Protein AF-A0A946RZJ4-F1 (afdb_monomer)

pLDDT: mean 78.43, std 22.28, range [26.67, 98.44]

Sequence (397 aa):
MKKRHYIFPVLVLCLFLILLFPAKGNAQGLEPVVRAVLFFSPSCSHCHEIIQEYFPALFEEFDKQLEIVRIDISEPIGEKLYFSAVQSFAISDDRLGVPTLIIGNNVLVGSLEIPNQFKELVEQTLAEGGVDWPNIPGLDEILKPVSDQEASTAIIETPPPSDLSADTDVAQSITPFVTIIPTIISQDSVSSILRPELALTNEEDFDWLTRFSRDRAGNTLGIFTLIAMLVSFPGAIVLYRKNDGMSFNSNWSWLIPFFCLIGLGIASYLSYVEMTFVAAICGPIGDCNAVQQSEYARLFDIIPIGILGVIGYIAILFSWVFLHYANTVLANSAAVSLLVVTSIGTLFSIYLTFLELFVIGAICIWCITSAILMTVLMLLSIYPAKFVLLNSSFKGK

Structure (mmCIF, N/CA/C/O backbone):
data_AF-A0A946RZJ4-F1
#
_entry.id   AF-A0A946RZJ4-F1
#
loop_
_atom_site.group_PDB
_atom_site.id
_atom_site.type_symbol
_atom_site.label_atom_id
_atom_site.label_alt_id
_atom_site.label_comp_id
_atom_site.label_asym_id
_atom_site.label_entity_id
_atom_site.label_seq_id
_atom_site.pdbx_PDB_ins_code
_atom_site.Cartn_x
_atom_site.Cartn_y
_atom_site.Cartn_z
_atom_site.occupancy
_atom_site.B_iso_or_equiv
_atom_site.auth_seq_id
_atom_site.auth_comp_id
_atom_site.auth_asym_id
_atom_site.auth_atom_id
_atom_site.pdbx_PDB_model_num
ATOM 1 N N . MET A 1 1 ? -20.807 59.224 70.354 1.00 51.97 1 MET A N 1
ATOM 2 C CA . MET A 1 1 ? -20.856 57.753 70.541 1.00 51.97 1 MET A CA 1
ATOM 3 C C . MET A 1 1 ? -22.182 57.201 70.001 1.00 51.97 1 MET A C 1
ATOM 5 O O . MET A 1 1 ? -23.148 57.161 70.743 1.00 51.97 1 MET A O 1
ATOM 9 N N . LYS A 1 2 ? -22.294 56.870 68.701 1.00 56.38 2 LYS A N 1
ATOM 10 C CA . LYS A 1 2 ? -23.582 56.446 68.086 1.00 56.38 2 LYS A CA 1
ATOM 11 C C . LYS A 1 2 ? -23.448 55.486 66.882 1.00 56.38 2 LYS A C 1
ATOM 13 O O . LYS A 1 2 ? -24.346 55.409 66.059 1.00 56.38 2 LYS A O 1
ATOM 18 N N . LYS A 1 3 ? -22.331 54.752 66.752 1.00 55.22 3 LYS A N 1
ATOM 19 C CA . LYS A 1 3 ? -22.076 53.851 65.599 1.00 55.22 3 LYS A CA 1
ATOM 20 C C . LYS A 1 3 ? -22.257 52.348 65.877 1.00 55.22 3 LYS A C 1
ATOM 22 O O . LYS A 1 3 ? -22.120 51.551 64.962 1.00 55.22 3 LYS A O 1
ATOM 27 N N . ARG A 1 4 ? -22.595 51.938 67.108 1.00 58.28 4 ARG A N 1
ATOM 28 C CA . ARG A 1 4 ? -22.588 50.513 67.512 1.00 58.28 4 ARG A CA 1
ATOM 29 C C . ARG A 1 4 ? -23.958 49.814 67.472 1.00 58.28 4 ARG A C 1
ATOM 31 O O . ARG A 1 4 ? -24.025 48.641 67.799 1.00 58.28 4 ARG A O 1
ATOM 38 N N . HIS A 1 5 ? -25.034 50.507 67.083 1.00 59.19 5 HIS A N 1
ATOM 39 C CA . HIS A 1 5 ? -26.401 49.946 67.061 1.00 59.19 5 HIS A CA 1
ATOM 40 C C . HIS A 1 5 ? -26.885 49.484 65.672 1.00 59.19 5 HIS A C 1
ATOM 42 O O . HIS A 1 5 ? -27.907 48.818 65.595 1.00 59.19 5 HIS A O 1
ATOM 48 N N . TYR A 1 6 ? -26.148 49.767 64.588 1.00 59.53 6 TYR A N 1
ATOM 49 C CA . TYR A 1 6 ? -26.523 49.324 63.232 1.00 59.53 6 TYR A CA 1
ATOM 50 C C . TYR A 1 6 ? -25.812 48.045 62.773 1.00 59.53 6 TYR A C 1
ATOM 52 O O . TYR A 1 6 ? -26.240 47.425 61.810 1.00 59.53 6 TYR A O 1
ATOM 60 N N . ILE A 1 7 ? -24.758 47.611 63.472 1.00 63.31 7 ILE A N 1
ATOM 61 C CA . ILE A 1 7 ? -23.999 46.407 63.092 1.00 63.31 7 ILE A CA 1
ATOM 62 C C . ILE A 1 7 ? -24.778 45.138 63.463 1.00 63.31 7 ILE A C 1
ATOM 64 O O . ILE A 1 7 ? -24.830 44.203 62.676 1.00 63.31 7 ILE A O 1
ATOM 68 N N . PHE A 1 8 ? -25.442 45.126 64.621 1.00 65.75 8 PHE A N 1
ATOM 69 C CA . PHE A 1 8 ? -26.202 43.969 65.098 1.00 65.75 8 PHE A CA 1
ATOM 70 C C . PHE A 1 8 ? -27.408 43.595 64.206 1.00 65.75 8 PHE A C 1
ATOM 72 O O . PHE A 1 8 ? -27.501 42.428 63.833 1.00 65.75 8 PHE A O 1
ATOM 79 N N . PRO A 1 9 ? -28.292 44.525 63.777 1.00 66.31 9 PRO A N 1
ATOM 80 C CA . PRO A 1 9 ? -29.411 44.164 62.901 1.00 66.31 9 PRO A CA 1
ATOM 81 C C . PRO A 1 9 ? -28.965 43.756 61.489 1.00 66.31 9 PRO A C 1
ATOM 83 O O . PRO 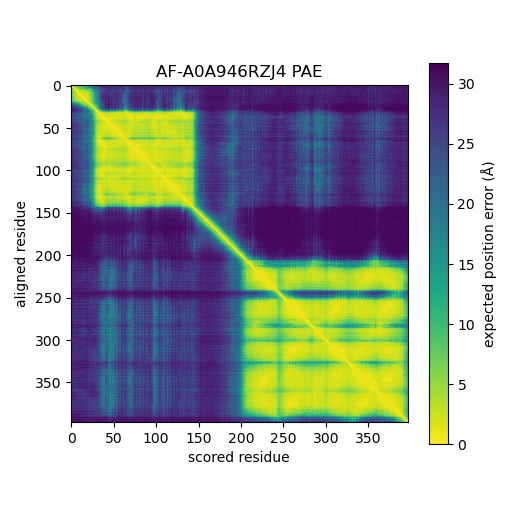A 1 9 ? -29.604 42.902 60.884 1.00 66.31 9 PRO A O 1
ATOM 86 N N . VAL A 1 10 ? -27.852 44.296 60.977 1.00 74.00 10 VAL A N 1
ATOM 87 C CA . VAL A 1 10 ? -27.298 43.905 59.666 1.00 74.00 10 VAL A CA 1
ATOM 88 C C . VAL A 1 10 ? -26.697 42.498 59.716 1.00 74.00 10 VAL A C 1
ATOM 90 O O . VAL A 1 10 ? -26.890 41.717 58.790 1.00 74.00 10 VAL A O 1
ATOM 93 N N . LEU A 1 11 ? -26.031 42.135 60.816 1.00 74.00 11 LEU A N 1
ATOM 94 C CA . LEU A 1 11 ? -25.461 40.797 60.992 1.00 74.00 11 LEU A CA 1
ATOM 95 C C . LEU A 1 11 ? -26.557 39.732 61.149 1.00 74.00 11 LEU A C 1
ATOM 97 O O . LEU A 1 11 ? -26.450 38.661 60.563 1.00 74.00 11 LEU A O 1
ATOM 101 N N . VAL A 1 12 ? -27.644 40.053 61.860 1.00 78.62 12 VAL A N 1
ATOM 102 C CA . VAL A 1 12 ? -28.814 39.168 61.993 1.00 78.62 12 VAL A CA 1
ATOM 103 C C . VAL A 1 12 ? -29.563 39.024 60.663 1.00 78.62 12 VAL A C 1
ATOM 105 O O . VAL A 1 12 ? -29.949 37.913 60.315 1.00 78.62 12 VAL A O 1
ATOM 108 N N . LEU A 1 13 ? -29.705 40.100 59.878 1.00 76.00 13 LEU A N 1
ATOM 109 C CA . LEU A 1 13 ? -30.316 40.047 58.544 1.00 76.00 13 LEU A CA 1
ATOM 110 C C . LEU A 1 13 ? -29.479 39.207 57.563 1.00 76.00 13 LEU A C 1
ATOM 112 O O . LEU A 1 13 ? -30.042 38.398 56.832 1.00 76.00 13 LEU A O 1
ATOM 116 N N . CYS A 1 14 ? -28.147 39.338 57.579 1.00 72.25 14 CYS A N 1
ATOM 117 C CA . CYS A 1 14 ? -27.259 38.498 56.771 1.00 72.25 14 CYS A CA 1
ATOM 118 C C . CYS A 1 14 ? -27.312 37.023 57.196 1.00 72.25 14 CYS A C 1
ATOM 120 O O . CYS A 1 14 ? -27.334 36.149 56.337 1.00 72.25 14 CYS A O 1
ATOM 122 N N . LEU A 1 15 ? -27.383 36.731 58.499 1.00 74.31 15 LEU A N 1
ATOM 123 C CA . LEU A 1 15 ? -27.458 35.357 59.007 1.00 74.31 15 LEU A CA 1
ATOM 124 C C . LEU A 1 15 ? -28.823 34.705 58.711 1.00 74.31 15 LEU A C 1
ATOM 126 O O . LEU A 1 15 ? -28.886 33.515 58.420 1.00 74.31 15 LEU A O 1
ATOM 130 N N . PHE A 1 16 ? -29.901 35.496 58.698 1.00 73.88 16 PHE A N 1
ATOM 131 C CA . PHE A 1 16 ? -31.239 35.054 58.295 1.00 73.88 16 PHE A CA 1
ATOM 132 C C . PHE A 1 16 ? -31.357 34.854 56.774 1.00 73.88 16 PHE A C 1
ATOM 134 O O . PHE A 1 16 ? -31.993 33.904 56.332 1.00 73.88 16 PHE A O 1
ATOM 141 N N . LEU A 1 17 ? -30.690 35.691 55.969 1.00 66.88 17 LEU A N 1
ATOM 142 C CA . LEU A 1 17 ? -30.572 35.499 54.518 1.00 66.88 17 LEU A CA 1
ATOM 143 C C . LEU A 1 17 ? -29.758 34.246 54.174 1.00 66.88 17 LEU A C 1
ATOM 145 O O . LEU A 1 17 ? -30.157 33.514 53.279 1.00 66.88 17 LEU A O 1
ATOM 149 N N . ILE A 1 18 ? -28.684 33.947 54.914 1.00 67.00 18 ILE A N 1
ATOM 150 C CA . ILE A 1 18 ? -27.890 32.715 54.752 1.00 67.00 18 ILE A CA 1
ATOM 151 C C . ILE A 1 18 ? -28.706 31.462 55.123 1.00 67.00 18 ILE A C 1
ATOM 153 O O . ILE A 1 18 ? -28.555 30.433 54.473 1.00 67.00 18 ILE A O 1
ATOM 157 N N . LEU A 1 19 ? -29.606 31.550 56.110 1.00 65.69 19 LEU A N 1
ATOM 158 C CA . LEU A 1 19 ? -30.509 30.454 56.500 1.00 65.69 19 LEU A CA 1
ATOM 159 C C . LEU A 1 19 ? -31.726 30.276 55.569 1.00 65.69 19 LEU A C 1
ATOM 161 O O . LEU A 1 19 ? -32.383 29.240 55.633 1.00 65.69 19 LEU A O 1
ATOM 165 N N . LEU A 1 20 ? -32.029 31.260 54.713 1.00 60.19 20 LEU A N 1
ATOM 166 C CA . LEU A 1 20 ? -33.101 31.192 53.708 1.00 60.19 20 LEU A CA 1
ATOM 167 C C . LEU A 1 20 ? -32.629 30.674 52.342 1.00 60.19 20 LEU A C 1
ATOM 169 O O . LEU A 1 20 ? -33.466 30.412 51.477 1.00 60.19 20 LEU A O 1
ATOM 173 N N . PHE A 1 21 ? -31.322 30.487 52.138 1.00 54.59 21 PHE A N 1
ATOM 174 C CA . PHE A 1 21 ? -30.839 29.692 51.015 1.00 54.59 21 PHE A CA 1
ATOM 175 C C . PHE A 1 21 ? -30.992 28.217 51.386 1.00 54.59 21 PHE A C 1
ATOM 177 O O . PHE A 1 21 ? -30.354 27.773 52.343 1.00 54.59 21 PHE A O 1
ATOM 184 N N . PRO A 1 22 ? -31.809 27.429 50.661 1.00 45.81 22 PRO A N 1
ATOM 185 C CA . PRO A 1 22 ? -31.778 25.995 50.848 1.00 45.81 22 PRO A CA 1
ATOM 186 C C . PRO A 1 22 ? -30.347 25.562 50.542 1.00 45.81 22 PRO A C 1
ATOM 188 O O . PRO A 1 22 ? -29.840 25.792 49.440 1.00 45.81 22 PRO A O 1
ATOM 191 N N . ALA A 1 23 ? -29.676 24.958 51.522 1.00 48.28 23 ALA A N 1
ATOM 192 C CA . ALA A 1 23 ? -28.544 24.113 51.214 1.00 48.28 23 ALA A CA 1
ATOM 193 C C . ALA A 1 23 ? -29.082 23.102 50.200 1.00 48.28 23 ALA A C 1
ATOM 195 O O . ALA A 1 23 ? -29.941 22.286 50.538 1.00 48.28 23 ALA A O 1
ATOM 196 N N . LYS A 1 24 ? -28.655 23.205 48.936 1.00 45.75 24 LYS A N 1
ATOM 197 C CA . LYS A 1 24 ? -28.794 22.090 48.010 1.00 45.75 24 LYS A CA 1
ATOM 198 C C . LYS A 1 24 ? -28.049 20.950 48.690 1.00 45.75 24 LYS A C 1
ATOM 200 O O . LYS A 1 24 ? -26.823 20.953 48.734 1.00 45.75 24 LYS A O 1
ATOM 205 N N . GLY A 1 25 ? -28.792 20.057 49.337 1.00 41.72 25 GLY A N 1
ATOM 206 C CA . GLY A 1 25 ? -28.239 18.808 49.809 1.00 41.72 25 GLY A CA 1
ATOM 207 C C . GLY A 1 25 ? -27.672 18.124 48.580 1.00 41.72 25 GLY A C 1
ATOM 208 O O . GLY A 1 25 ? -28.424 17.813 47.659 1.00 41.72 25 GLY A O 1
ATOM 209 N N . ASN A 1 26 ? -26.353 17.949 48.541 1.00 39.31 26 ASN A N 1
ATOM 210 C CA . ASN A 1 26 ? -25.740 16.990 47.640 1.00 39.31 26 ASN A CA 1
ATOM 211 C C . ASN A 1 26 ? -26.245 15.618 48.086 1.00 39.31 26 ASN A C 1
ATOM 213 O O . ASN A 1 26 ? -25.658 14.974 48.954 1.00 39.31 26 ASN A O 1
ATOM 217 N N . ALA A 1 27 ? -27.368 15.190 47.516 1.00 34.97 27 ALA A N 1
ATOM 218 C CA . ALA A 1 27 ? -27.587 13.778 47.320 1.00 34.97 27 ALA A CA 1
ATOM 219 C C . ALA A 1 27 ? -26.441 13.322 46.412 1.00 34.97 27 ALA A C 1
ATOM 221 O O . ALA A 1 27 ? -26.365 13.738 45.259 1.00 34.97 27 ALA A O 1
ATOM 222 N N . GLN A 1 28 ? -25.513 12.536 46.955 1.00 37.88 28 GLN A N 1
ATOM 223 C CA . GLN A 1 28 ? -24.612 11.719 46.151 1.00 37.88 28 GLN A CA 1
ATOM 224 C C . GLN A 1 28 ? -25.471 10.658 45.449 1.00 37.88 28 GLN A C 1
ATOM 226 O O . GLN A 1 28 ? -25.550 9.516 45.890 1.00 37.88 28 GLN A O 1
ATOM 231 N N . GLY A 1 29 ? -26.212 11.067 44.420 1.00 44.84 29 GLY A N 1
ATOM 232 C CA . GLY A 1 29 ? -26.670 10.144 43.395 1.00 44.84 29 GLY A CA 1
ATOM 233 C C . GLY A 1 29 ? -25.455 9.788 42.554 1.00 44.84 29 GLY A C 1
ATOM 234 O O . GLY A 1 29 ? -24.657 10.676 42.252 1.00 44.84 29 GLY A O 1
ATOM 235 N N . LEU A 1 30 ? -25.280 8.506 42.235 1.00 55.25 30 LEU A N 1
ATOM 236 C CA . LEU A 1 30 ? -24.332 8.103 41.201 1.00 55.25 30 LEU A CA 1
ATOM 237 C C . LEU A 1 30 ? -24.608 8.974 39.968 1.00 55.25 30 LEU A C 1
ATOM 239 O O . LEU A 1 30 ? -25.769 9.114 39.577 1.00 55.25 30 LEU A O 1
ATOM 243 N N . GLU A 1 31 ? -23.575 9.613 39.417 1.00 73.88 31 GLU A N 1
ATOM 244 C CA . GLU A 1 31 ? -23.733 10.323 38.148 1.00 73.88 31 GLU A CA 1
ATOM 245 C C . GLU A 1 31 ? -24.278 9.328 37.110 1.00 73.88 31 GLU A C 1
ATOM 247 O O . GLU A 1 31 ? -23.853 8.169 37.116 1.00 73.88 31 GLU A O 1
ATOM 252 N N . PRO A 1 32 ? -25.261 9.722 36.282 1.00 86.50 32 PRO A N 1
ATOM 253 C CA . PRO A 1 32 ? -25.819 8.825 35.281 1.00 86.50 32 PRO A CA 1
ATOM 254 C C . PRO A 1 32 ? -24.707 8.404 34.313 1.00 86.50 32 PRO A C 1
ATOM 256 O O . PRO A 1 32 ? -24.000 9.254 33.776 1.00 86.50 32 PRO A O 1
ATOM 259 N N . VAL A 1 33 ? -24.545 7.094 34.114 1.00 92.50 33 VAL A N 1
ATOM 260 C CA . VAL A 1 33 ? -23.564 6.513 33.186 1.00 92.50 33 VAL A CA 1
ATOM 261 C C . VAL A 1 33 ? -24.315 5.842 32.045 1.00 92.50 33 VAL A C 1
ATOM 263 O O . VAL A 1 33 ? -25.314 5.158 32.264 1.00 92.50 33 VAL A O 1
ATOM 266 N N . VAL A 1 34 ? -23.836 6.039 30.824 1.00 95.62 34 VAL A N 1
ATOM 267 C CA . VAL A 1 34 ? -24.299 5.363 29.616 1.00 95.62 34 VAL A CA 1
ATOM 268 C C . VAL A 1 34 ? -23.286 4.305 29.216 1.00 95.62 34 VAL A C 1
ATOM 270 O O . VAL A 1 34 ? -22.104 4.595 29.035 1.00 95.62 34 VAL A O 1
ATOM 273 N N . ARG A 1 35 ? -23.767 3.073 29.059 1.00 95.62 35 ARG A N 1
ATOM 274 C CA . ARG A 1 35 ? -22.961 1.910 28.693 1.00 95.62 35 ARG A CA 1
ATOM 275 C C . ARG A 1 35 ? -23.374 1.367 27.336 1.00 95.62 35 ARG A C 1
ATOM 277 O O . ARG A 1 35 ? -24.554 1.130 27.082 1.00 95.62 35 ARG A O 1
ATOM 284 N N . ALA A 1 36 ? -22.395 1.147 26.467 1.00 96.62 36 ALA A N 1
ATOM 285 C CA . ALA A 1 36 ? -22.618 0.629 25.122 1.00 96.62 36 ALA A CA 1
ATOM 286 C C . ALA A 1 36 ? -21.622 -0.478 24.759 1.00 96.62 36 ALA A C 1
ATOM 288 O O . ALA A 1 36 ? -20.475 -0.488 25.202 1.00 96.62 36 ALA A O 1
ATOM 289 N N . VAL A 1 37 ? -22.050 -1.411 23.912 1.00 97.62 37 VAL A N 1
ATOM 290 C CA . VAL A 1 37 ? -21.206 -2.498 23.398 1.00 97.62 37 VAL A CA 1
ATOM 291 C C . VAL A 1 37 ? -20.916 -2.243 21.928 1.00 97.62 37 VAL A C 1
ATOM 293 O O . VAL A 1 37 ? -21.847 -2.121 21.135 1.00 97.62 37 VAL A O 1
ATOM 296 N N . LEU A 1 38 ? -19.636 -2.192 21.558 1.00 97.44 38 LEU A N 1
ATOM 297 C CA . LEU A 1 38 ? -19.186 -2.161 20.170 1.00 97.44 38 LEU A CA 1
ATOM 298 C C . LEU A 1 38 ? -18.636 -3.533 19.771 1.00 97.44 38 LEU A C 1
ATOM 300 O O . LEU A 1 38 ? -17.590 -3.956 20.262 1.00 97.44 38 LEU A O 1
ATOM 304 N N . PHE A 1 39 ? -19.280 -4.176 18.806 1.00 97.69 39 PHE A N 1
ATOM 305 C CA . PHE A 1 39 ? -18.722 -5.308 18.077 1.00 97.69 39 PHE A CA 1
ATOM 306 C C . PHE A 1 39 ? -17.904 -4.809 16.891 1.00 97.69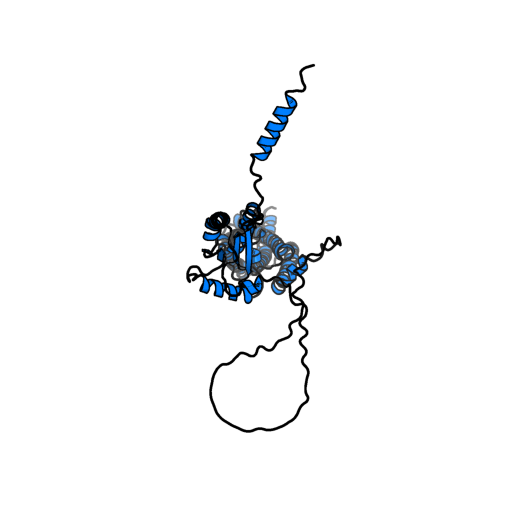 39 PHE A C 1
ATOM 308 O O . PHE A 1 39 ? -18.398 -4.048 16.052 1.00 97.69 39 PHE A O 1
ATOM 315 N N . PHE A 1 40 ? -16.651 -5.242 16.817 1.00 96.81 40 PHE A N 1
ATOM 316 C CA . PHE A 1 40 ? -15.714 -4.817 15.785 1.00 96.81 40 PHE A CA 1
ATOM 317 C C . PHE A 1 40 ? -14.829 -5.976 15.329 1.00 96.81 40 PHE A C 1
ATOM 319 O O . PHE A 1 40 ? -14.779 -7.021 15.969 1.00 96.81 40 PHE A O 1
ATOM 326 N N . SER A 1 41 ? -14.113 -5.778 14.224 1.00 93.38 41 SER A N 1
ATOM 327 C CA . SER A 1 41 ? -13.049 -6.685 13.791 1.00 93.38 41 SER A CA 1
ATOM 328 C C . SER A 1 41 ? -11.757 -5.898 13.526 1.00 93.38 41 SER A C 1
ATOM 330 O O . SER A 1 41 ? -11.833 -4.814 12.942 1.00 93.38 41 SER A O 1
ATOM 332 N N . PRO A 1 42 ? -10.570 -6.426 13.875 1.00 86.75 42 PRO A N 1
ATOM 333 C CA . PRO A 1 42 ? -9.277 -5.805 13.584 1.00 86.75 42 PRO A CA 1
ATOM 334 C C . PRO A 1 42 ? -8.967 -5.637 12.096 1.00 86.75 42 PRO A C 1
ATOM 336 O O . PRO A 1 42 ? -8.011 -4.956 11.756 1.00 86.75 42 PRO A O 1
ATOM 339 N N . SER A 1 43 ? -9.734 -6.255 11.196 1.00 83.81 43 SER A N 1
ATOM 340 C CA . SER A 1 43 ? -9.564 -6.121 9.742 1.00 83.81 43 SER A CA 1
ATOM 341 C C . SER A 1 43 ? -10.605 -5.197 9.082 1.00 83.81 43 SER A C 1
ATOM 343 O O . SER A 1 43 ? -10.581 -5.010 7.863 1.00 83.81 43 SER A O 1
ATOM 345 N N . CYS A 1 44 ? -11.511 -4.602 9.870 1.00 87.50 44 CYS A N 1
ATOM 346 C CA . CYS A 1 44 ? -12.634 -3.774 9.417 1.00 87.50 44 CYS A CA 1
ATOM 347 C C . CYS A 1 44 ? -12.267 -2.277 9.385 1.00 87.50 44 CYS A C 1
ATOM 349 O O . CYS A 1 44 ? -12.099 -1.652 10.431 1.00 87.50 44 CYS A O 1
ATOM 351 N N . SER A 1 45 ? -12.188 -1.669 8.195 1.00 82.38 45 SER A N 1
ATOM 352 C CA . SER A 1 45 ? -11.834 -0.245 8.012 1.00 82.38 45 SER A CA 1
ATOM 353 C C . SER A 1 45 ? -12.817 0.705 8.706 1.00 82.38 45 SER A C 1
ATOM 355 O O . SER A 1 45 ? -12.402 1.572 9.469 1.00 82.38 45 SER A O 1
ATOM 357 N N . HIS A 1 46 ? -14.121 0.475 8.543 1.00 89.62 46 HIS A N 1
ATOM 358 C CA . HIS A 1 46 ? -15.166 1.256 9.218 1.00 89.62 46 HIS A CA 1
ATOM 359 C C . HIS A 1 46 ? -15.085 1.183 10.748 1.00 89.62 46 HIS A C 1
ATOM 361 O O . HIS A 1 46 ? -15.488 2.109 11.440 1.00 89.62 46 HIS A O 1
ATOM 367 N N . CYS A 1 47 ? -14.542 0.098 11.299 1.00 91.88 47 CYS A N 1
ATOM 368 C CA . CYS A 1 47 ? -14.337 -0.036 12.732 1.00 91.88 47 CYS A CA 1
ATOM 369 C C . CYS A 1 47 ? -13.183 0.855 13.213 1.00 91.88 47 CYS A C 1
ATOM 371 O O . CYS A 1 47 ? -13.288 1.457 14.278 1.00 91.88 47 CYS A O 1
ATOM 373 N N . HIS A 1 48 ? -12.107 0.969 12.425 1.00 90.56 48 HIS A N 1
ATOM 374 C CA . HIS A 1 48 ? -10.973 1.839 12.745 1.00 90.56 48 HIS A CA 1
ATOM 375 C C . HIS A 1 48 ? -11.370 3.310 12.715 1.00 90.56 48 HIS A C 1
ATOM 377 O O . HIS A 1 48 ? -11.058 4.017 13.665 1.00 90.56 48 HIS A O 1
ATOM 383 N N . GLU A 1 49 ? -12.117 3.735 11.694 1.00 89.12 49 GLU A N 1
ATOM 384 C CA . GLU A 1 49 ? -12.659 5.097 11.583 1.00 89.12 49 GLU A CA 1
ATOM 385 C C . GLU A 1 49 ? -13.440 5.484 12.853 1.00 89.12 49 GLU A C 1
ATOM 387 O O . GLU A 1 49 ? -13.135 6.473 13.518 1.00 89.12 49 GLU A O 1
ATOM 392 N N . ILE A 1 50 ? -14.382 4.637 13.279 1.00 92.25 50 ILE A N 1
ATOM 393 C CA . ILE A 1 50 ? -15.182 4.884 14.486 1.00 92.25 50 ILE A CA 1
ATOM 394 C C . ILE A 1 50 ? -14.320 4.904 15.758 1.00 92.25 50 ILE A C 1
ATOM 396 O O . ILE A 1 50 ? -14.466 5.791 16.600 1.00 92.25 50 ILE A O 1
ATOM 400 N N . ILE A 1 51 ? -13.420 3.933 15.918 1.00 92.06 51 ILE A N 1
ATOM 401 C CA . ILE A 1 51 ? -12.631 3.776 17.147 1.00 92.06 51 ILE A CA 1
ATOM 402 C C . ILE A 1 51 ? -11.562 4.867 17.284 1.00 92.06 51 ILE A C 1
ATOM 404 O O . ILE A 1 51 ? -11.281 5.289 18.405 1.00 92.06 51 ILE A O 1
ATOM 408 N N . GLN A 1 52 ? -10.938 5.285 16.182 1.00 90.94 52 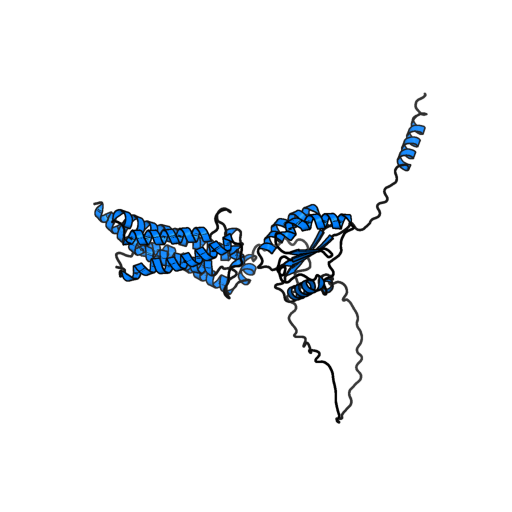GLN A N 1
ATOM 409 C CA . GLN A 1 52 ? -9.780 6.183 16.196 1.00 90.94 52 GLN A CA 1
ATOM 410 C C . GLN A 1 52 ? -10.149 7.645 15.962 1.00 90.94 52 GLN A C 1
ATOM 412 O O . GLN A 1 52 ? -9.477 8.514 16.505 1.00 90.94 52 GLN A O 1
ATOM 417 N N . GLU A 1 53 ? -11.197 7.928 15.189 1.00 89.06 53 GLU A N 1
ATOM 418 C CA . GLU A 1 53 ? -11.553 9.307 14.837 1.00 89.06 53 GLU A CA 1
ATOM 419 C C . GLU A 1 53 ? -12.784 9.799 15.603 1.00 89.06 53 GLU A C 1
ATOM 421 O O . GLU A 1 53 ? -12.808 10.937 16.066 1.00 89.06 53 GLU A O 1
ATOM 426 N N . TYR A 1 54 ? -13.798 8.947 15.786 1.00 91.06 54 TYR A N 1
ATOM 427 C CA . TYR A 1 54 ? -15.078 9.370 16.365 1.00 91.06 54 TYR A CA 1
ATOM 428 C C . TYR A 1 54 ? -15.126 9.257 17.896 1.00 91.06 54 TYR A C 1
ATOM 430 O O . TYR A 1 54 ? -15.512 10.200 18.589 1.00 91.06 54 TYR A O 1
ATOM 438 N N . PHE A 1 55 ? -14.721 8.114 18.452 1.00 93.94 55 PHE A N 1
ATOM 439 C CA . PHE A 1 55 ? -14.826 7.868 19.893 1.00 93.94 55 PHE A CA 1
ATOM 440 C C . PHE A 1 55 ? -13.943 8.746 20.789 1.00 93.94 55 PHE A C 1
ATOM 442 O O . PHE A 1 55 ? -14.431 9.118 21.855 1.00 93.94 55 PHE A O 1
ATOM 449 N N . PRO A 1 56 ? -12.702 9.127 20.424 1.00 92.00 56 PRO A N 1
ATOM 450 C CA . PRO A 1 56 ? -11.889 9.982 21.289 1.00 92.00 56 PRO A CA 1
ATOM 451 C C . PRO A 1 56 ? -12.568 11.314 21.622 1.00 92.00 56 PRO A C 1
ATOM 453 O O . PRO A 1 56 ? -12.600 11.700 22.786 1.00 92.00 56 PRO A O 1
ATOM 456 N N . ALA A 1 57 ? -13.200 11.957 20.635 1.00 89.69 57 ALA A N 1
ATOM 457 C CA . ALA A 1 57 ? -13.939 13.200 20.849 1.00 89.69 57 ALA A CA 1
ATOM 458 C C . ALA A 1 57 ? -15.142 13.011 21.793 1.00 89.69 57 ALA A C 1
ATOM 460 O O . ALA A 1 57 ? -15.400 13.859 22.644 1.00 89.69 57 ALA A O 1
ATOM 461 N N . LEU A 1 58 ? -15.851 11.879 21.694 1.00 90.88 58 LEU A N 1
ATOM 462 C CA . LEU A 1 58 ? -16.955 11.555 22.603 1.00 90.88 58 LEU A CA 1
ATOM 463 C C . LEU A 1 58 ? -16.478 11.277 24.031 1.00 90.88 58 LEU A C 1
ATOM 465 O O . LEU A 1 58 ? -17.128 11.704 24.979 1.00 90.88 58 LEU A O 1
ATOM 469 N N . PHE A 1 59 ? -15.354 10.582 24.205 1.00 91.62 59 PHE A N 1
ATOM 470 C CA . PHE A 1 59 ? -14.795 10.352 25.537 1.00 91.62 59 PHE A CA 1
ATOM 471 C C . PHE A 1 59 ? -14.281 11.645 26.176 1.00 91.62 59 PHE A C 1
ATOM 473 O O . PHE A 1 59 ? -14.402 11.801 27.385 1.00 91.62 59 PHE A O 1
ATOM 480 N N . GLU A 1 60 ? -13.764 12.594 25.393 1.00 90.31 60 GLU A N 1
ATOM 481 C CA . GLU A 1 60 ? -13.420 13.927 25.903 1.00 90.31 60 GLU A CA 1
ATOM 482 C C . GLU A 1 60 ? -14.659 14.734 26.324 1.00 90.31 60 GLU A C 1
ATOM 484 O O . GLU A 1 60 ? -14.603 15.474 27.305 1.00 90.31 60 GLU A O 1
ATOM 489 N N . GLU A 1 61 ? -15.779 14.590 25.608 1.00 89.81 61 GLU A N 1
ATOM 490 C CA . GLU A 1 61 ? -17.028 15.305 25.899 1.00 89.81 61 GLU A CA 1
ATOM 491 C C . GLU A 1 61 ? -17.793 14.712 27.094 1.00 89.81 61 GLU A C 1
ATOM 493 O O . GLU A 1 61 ? -18.276 15.461 27.944 1.00 89.81 61 GLU A O 1
ATOM 498 N N . PHE A 1 62 ? -17.893 13.381 27.175 1.00 89.75 62 PHE A N 1
ATOM 499 C CA . PHE A 1 62 ? 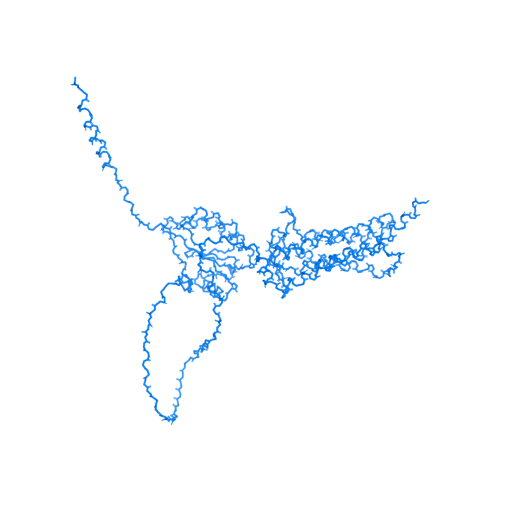-18.719 12.676 28.163 1.00 89.75 62 PHE A CA 1
ATOM 500 C C . PHE A 1 62 ? -17.923 12.045 29.324 1.00 89.75 62 PHE A C 1
ATOM 502 O O . PHE A 1 62 ? -18.533 11.641 30.312 1.00 89.75 62 PHE A O 1
ATOM 509 N N . ASP A 1 63 ? -16.587 11.989 29.257 1.00 85.88 63 ASP A N 1
ATOM 510 C CA . ASP A 1 63 ? -15.661 11.492 30.297 1.00 85.88 63 ASP A CA 1
ATOM 511 C C . ASP A 1 63 ? -16.199 10.259 31.057 1.00 85.88 63 ASP A C 1
ATOM 513 O O . ASP A 1 63 ? -16.452 9.209 30.465 1.00 85.88 63 ASP A O 1
ATOM 517 N N . LYS A 1 64 ? -16.431 10.374 32.372 1.00 87.56 64 LYS A N 1
ATOM 518 C CA . LYS A 1 64 ? -16.897 9.278 33.243 1.00 87.56 64 LYS A CA 1
ATOM 519 C C . LYS A 1 64 ? -18.351 8.858 33.025 1.00 87.56 64 LYS A C 1
ATOM 521 O O . LYS A 1 64 ? -18.800 7.908 33.660 1.00 87.56 64 LYS A O 1
ATOM 526 N N . GLN A 1 65 ? -19.094 9.570 32.185 1.00 91.62 65 GLN A N 1
ATOM 527 C CA . GLN A 1 65 ? -20.506 9.308 31.920 1.00 91.62 65 GLN A CA 1
ATOM 528 C C . GLN A 1 65 ? -20.714 8.390 30.710 1.00 91.62 65 GLN A C 1
ATOM 530 O O . GLN A 1 65 ? -21.842 7.961 30.481 1.00 91.62 65 GLN A O 1
ATOM 535 N N . LEU A 1 66 ? -19.659 8.048 29.957 1.00 93.94 66 LEU A N 1
ATOM 536 C CA . LEU A 1 66 ? -19.737 7.155 28.800 1.00 93.94 66 LEU A CA 1
ATOM 537 C C . LEU A 1 66 ? -18.720 6.012 28.896 1.00 93.94 66 LEU A C 1
ATOM 539 O O . LEU A 1 66 ? -17.511 6.222 28.839 1.00 93.94 66 LEU A O 1
ATOM 543 N N . GLU A 1 67 ? -19.216 4.779 28.953 1.00 94.00 67 GLU A N 1
ATOM 544 C CA . GLU A 1 67 ? -18.405 3.562 28.927 1.00 94.00 67 GLU A CA 1
ATOM 545 C C . GLU A 1 67 ? -18.745 2.738 27.676 1.00 94.00 67 GLU A C 1
ATOM 547 O O . GLU A 1 67 ? -19.903 2.393 27.433 1.00 94.00 67 GLU A O 1
ATOM 552 N N . ILE A 1 68 ? -17.731 2.389 26.877 1.00 94.62 68 ILE A N 1
ATOM 553 C CA . ILE A 1 68 ? -17.903 1.528 25.699 1.00 94.62 68 ILE A CA 1
ATOM 554 C C . ILE A 1 68 ? -16.991 0.313 25.827 1.00 94.62 68 ILE A C 1
ATOM 556 O O . ILE A 1 68 ? -15.765 0.451 25.835 1.00 94.62 68 ILE A O 1
ATOM 560 N N . VAL A 1 69 ? -17.575 -0.886 25.877 1.00 94.50 69 VAL A N 1
ATOM 561 C CA . VAL A 1 69 ? -16.807 -2.135 25.779 1.00 94.50 69 VAL A CA 1
ATOM 562 C C . VAL A 1 69 ? -16.676 -2.534 24.315 1.00 94.50 69 VAL A C 1
ATOM 564 O O . VAL A 1 69 ? -17.635 -2.471 23.547 1.00 94.50 69 VAL A O 1
ATOM 567 N N . ARG A 1 70 ? -15.469 -2.935 23.918 1.00 94.75 70 ARG A N 1
ATOM 568 C CA . ARG A 1 70 ? -15.165 -3.368 22.552 1.00 94.75 70 ARG A CA 1
ATOM 569 C C . ARG A 1 70 ? -14.993 -4.878 22.536 1.00 94.75 70 ARG A C 1
ATOM 571 O O . ARG A 1 70 ? -14.181 -5.402 23.292 1.00 94.75 70 ARG A O 1
ATOM 578 N N . ILE A 1 71 ? -15.740 -5.551 21.672 1.00 95.00 71 ILE A N 1
ATOM 579 C CA . ILE A 1 71 ? -15.731 -7.003 21.519 1.00 95.00 71 ILE A CA 1
ATOM 580 C C . ILE A 1 71 ? -15.243 -7.333 20.112 1.00 95.00 71 ILE A C 1
ATOM 582 O O . ILE A 1 71 ? -15.868 -6.945 19.123 1.00 95.00 71 ILE A O 1
ATOM 586 N N . ASP A 1 72 ? -14.121 -8.043 20.040 1.00 93.25 72 ASP A N 1
ATOM 587 C CA . ASP A 1 72 ? -13.526 -8.491 18.787 1.00 93.25 72 ASP A CA 1
ATOM 588 C C . ASP A 1 72 ? -14.239 -9.751 18.278 1.00 93.25 72 ASP A C 1
ATOM 590 O O . ASP A 1 72 ? -14.150 -10.820 18.880 1.00 93.25 72 ASP A O 1
ATOM 594 N N . ILE A 1 73 ? -14.940 -9.637 17.150 1.00 94.00 73 ILE A N 1
ATOM 595 C CA . ILE A 1 73 ? -15.667 -10.760 16.544 1.00 94.00 73 ILE A CA 1
ATOM 596 C C . ILE A 1 73 ? -14.765 -11.741 15.784 1.00 94.00 73 ILE A C 1
ATOM 598 O O . ILE A 1 73 ? -15.253 -12.757 15.304 1.00 94.00 73 ILE A O 1
ATOM 602 N N . SER A 1 74 ? -13.471 -11.447 15.637 1.00 89.69 74 SER A N 1
ATOM 603 C CA . SER A 1 74 ? -12.492 -12.405 15.110 1.00 89.69 74 SER A CA 1
ATOM 604 C C . SER A 1 74 ? -12.076 -13.447 16.152 1.00 89.69 74 SER A C 1
ATOM 606 O O . SER A 1 74 ? -11.534 -14.495 15.793 1.00 89.69 74 SER A O 1
ATOM 608 N N . GLU A 1 75 ? -12.377 -13.205 17.431 1.00 90.00 75 GLU A N 1
ATOM 609 C CA . GLU A 1 75 ? -12.191 -14.180 18.497 1.00 90.00 75 GLU A CA 1
ATOM 610 C C . GLU A 1 75 ? -13.421 -15.093 18.653 1.00 90.00 75 GLU A C 1
ATOM 612 O O . GLU A 1 75 ? -14.556 -14.611 18.612 1.00 90.00 75 GLU A O 1
ATOM 617 N N . PRO A 1 76 ? -13.245 -16.398 18.955 1.00 88.75 76 PRO A N 1
ATOM 618 C CA . PRO A 1 76 ? -14.365 -17.333 19.111 1.00 88.75 76 PRO A CA 1
ATOM 619 C C . PRO A 1 76 ? -15.390 -16.941 20.186 1.00 88.75 76 PRO A C 1
ATOM 621 O O . PRO A 1 76 ? -16.547 -17.354 20.124 1.00 88.75 76 PRO A O 1
ATOM 624 N N . ILE A 1 77 ? -14.965 -16.198 21.212 1.00 90.00 77 ILE A N 1
ATOM 625 C CA . ILE A 1 77 ? -15.851 -15.705 22.275 1.00 90.00 77 ILE A CA 1
ATOM 626 C C . ILE A 1 77 ? -16.652 -14.500 21.771 1.00 90.00 77 ILE A C 1
ATOM 628 O O . ILE A 1 77 ? -17.873 -14.465 21.936 1.00 90.00 77 ILE A O 1
ATOM 632 N N . GLY A 1 78 ? -15.991 -13.543 21.115 1.00 90.56 78 GLY A N 1
ATOM 633 C CA . GLY A 1 78 ? -16.648 -12.358 20.575 1.00 90.56 78 GLY A CA 1
ATOM 634 C C . GLY A 1 78 ? -17.603 -12.670 19.425 1.00 90.56 78 GLY A C 1
ATOM 635 O O . GLY A 1 78 ? -18.694 -12.107 19.377 1.00 90.56 78 GLY A O 1
ATOM 636 N N . GLU A 1 79 ? -17.262 -13.633 18.564 1.00 93.31 79 GLU A N 1
ATOM 637 C CA . GLU A 1 79 ? -18.150 -14.137 17.510 1.00 93.31 79 GLU A CA 1
ATOM 638 C C . GLU A 1 79 ? -19.455 -14.700 18.099 1.00 93.31 79 GLU A C 1
ATOM 640 O O . GLU A 1 79 ? -20.553 -14.353 17.659 1.00 93.31 79 GLU A O 1
ATOM 645 N N . LYS A 1 80 ? -19.359 -15.526 19.151 1.00 94.69 80 LYS A N 1
ATOM 646 C CA . LYS A 1 80 ? -20.537 -16.087 19.833 1.00 94.69 80 LYS A CA 1
ATOM 647 C C . LYS A 1 80 ? -21.423 -15.004 20.437 1.00 94.69 80 LYS A C 1
ATOM 649 O O . LYS A 1 80 ? -22.639 -15.064 20.276 1.00 94.69 80 LYS A O 1
ATOM 654 N N . LEU A 1 81 ? -20.834 -14.016 21.109 1.00 95.25 81 LEU A N 1
ATOM 655 C CA . LEU A 1 81 ? -21.585 -12.881 21.655 1.00 95.25 81 LEU A CA 1
ATOM 656 C C . LEU A 1 81 ? -22.257 -12.064 20.562 1.00 95.25 81 LEU A C 1
ATOM 658 O O . LEU A 1 81 ? -23.389 -11.625 20.749 1.00 95.25 81 LEU A O 1
ATOM 662 N N . TYR A 1 82 ? -21.580 -11.870 19.430 1.00 96.31 82 TYR A N 1
ATOM 663 C CA . TYR A 1 82 ? -22.149 -11.150 18.302 1.00 96.31 82 TYR A CA 1
ATOM 664 C C . TYR A 1 82 ? -23.378 -11.877 17.758 1.00 96.31 82 TYR A C 1
ATOM 666 O O . TYR A 1 82 ? -24.432 -11.263 17.613 1.00 96.31 82 TYR A O 1
ATOM 674 N N . PHE A 1 83 ? -23.305 -13.197 17.564 1.00 94.44 83 PHE A N 1
ATOM 675 C CA . PHE A 1 83 ? -24.472 -13.986 17.165 1.00 94.44 83 PHE A CA 1
ATOM 676 C C . PHE A 1 83 ? -25.598 -13.963 18.214 1.00 94.44 83 PHE A C 1
ATOM 678 O O . PHE A 1 83 ? -26.769 -13.833 17.847 1.00 94.44 83 PHE A O 1
ATOM 685 N N . SER A 1 84 ? -25.272 -14.009 19.511 1.00 94.62 84 SER A N 1
ATOM 686 C CA . SER A 1 84 ? -26.256 -13.831 20.591 1.00 94.62 84 SER A CA 1
ATOM 687 C C . SER A 1 84 ? -26.925 -12.456 20.545 1.00 94.62 84 SER A C 1
ATOM 689 O O . SER A 1 84 ? -28.134 -12.352 20.763 1.00 94.62 84 SER A O 1
ATOM 691 N N . ALA A 1 85 ? -26.172 -11.398 20.237 1.00 95.19 85 ALA A N 1
ATOM 692 C CA . ALA A 1 85 ? -26.693 -10.046 20.080 1.00 95.19 85 ALA A CA 1
ATOM 693 C C . ALA A 1 85 ? -27.589 -9.928 18.836 1.00 95.19 85 ALA A C 1
ATOM 695 O O . ALA A 1 85 ? -28.700 -9.413 18.937 1.00 95.19 85 ALA A O 1
ATOM 696 N N . VAL A 1 86 ? -27.174 -10.485 17.693 1.00 94.62 86 VAL A N 1
ATOM 697 C CA . VAL A 1 86 ? -27.987 -10.549 16.465 1.00 94.62 86 VAL A CA 1
ATOM 698 C C . VAL A 1 86 ? -29.350 -11.181 16.745 1.00 94.62 86 VAL A C 1
ATOM 700 O O . VAL A 1 86 ? -30.379 -10.632 16.348 1.00 94.62 86 VAL A O 1
ATOM 703 N N . GLN A 1 87 ? -29.372 -12.292 17.486 1.00 93.94 87 GLN A N 1
ATOM 704 C CA . GLN A 1 87 ? -30.611 -12.971 17.852 1.00 93.94 87 GLN A CA 1
ATOM 705 C C . GLN A 1 87 ? -31.447 -12.174 18.863 1.00 93.94 87 GLN A C 1
ATOM 707 O O . GLN A 1 87 ? -32.662 -12.073 18.704 1.00 93.94 87 GLN A O 1
ATOM 712 N N . SER A 1 88 ? -30.815 -11.609 19.895 1.00 94.56 88 SER A N 1
ATOM 713 C CA . SER A 1 88 ? -31.515 -10.931 20.998 1.00 94.56 88 SER A CA 1
ATOM 714 C C . SER A 1 88 ? -32.135 -9.600 20.575 1.00 94.56 88 SER A C 1
ATOM 716 O O . SER A 1 88 ? -33.224 -9.259 21.029 1.00 94.56 88 SER A O 1
ATOM 718 N N . PHE A 1 89 ? -31.470 -8.871 19.676 1.00 95.94 89 PHE A N 1
ATOM 719 C CA . PHE A 1 89 ? -31.926 -7.575 19.170 1.00 95.94 89 PHE A CA 1
ATOM 720 C C . PHE A 1 89 ? -32.609 -7.671 17.799 1.00 95.94 89 PHE A C 1
ATOM 722 O O . PHE A 1 89 ? -32.970 -6.644 17.228 1.00 95.94 89 PHE A O 1
ATOM 729 N N . ALA A 1 90 ? -32.808 -8.891 17.281 1.00 93.06 90 ALA A N 1
ATOM 730 C CA . ALA A 1 90 ? -33.445 -9.164 15.992 1.00 93.06 90 ALA A CA 1
ATOM 731 C C . ALA A 1 90 ? -32.853 -8.329 14.838 1.00 93.06 90 ALA A C 1
ATOM 733 O O . ALA A 1 90 ? -33.582 -7.702 14.065 1.00 93.06 90 ALA A O 1
ATOM 734 N N . ILE A 1 91 ? -31.519 -8.307 14.740 1.00 91.44 91 ILE A N 1
ATOM 735 C CA . ILE A 1 91 ? -30.806 -7.598 13.670 1.00 91.44 91 ILE A CA 1
ATOM 736 C C . ILE A 1 91 ? -31.100 -8.312 12.348 1.00 91.44 91 ILE A C 1
ATOM 738 O O . ILE A 1 91 ? -30.913 -9.523 12.237 1.00 91.44 91 ILE A O 1
ATOM 742 N N . SER A 1 92 ? -31.597 -7.570 11.362 1.00 84.88 92 SER A N 1
ATOM 743 C CA . SER A 1 92 ? -31.985 -8.119 10.066 1.00 84.88 92 SER A CA 1
ATOM 744 C C . SER A 1 92 ? -30.771 -8.533 9.229 1.00 84.88 92 SER A C 1
ATOM 746 O O . SER A 1 92 ? -29.692 -7.954 9.361 1.00 84.88 92 SER A O 1
ATOM 748 N N . ASP A 1 93 ? -30.957 -9.513 8.338 1.00 82.50 93 ASP A N 1
ATOM 749 C CA . ASP A 1 93 ? -29.878 -10.086 7.517 1.00 82.50 93 ASP A CA 1
ATOM 750 C C . ASP A 1 93 ? -29.137 -9.036 6.665 1.00 82.50 93 ASP A C 1
ATOM 752 O O . ASP A 1 93 ? -27.940 -9.160 6.417 1.00 82.50 93 ASP A O 1
ATOM 756 N N . ASP A 1 94 ? -29.832 -7.978 6.237 1.00 85.56 94 ASP A N 1
ATOM 757 C CA . ASP A 1 94 ? -29.283 -6.861 5.460 1.00 85.56 94 ASP A CA 1
ATOM 758 C C . ASP A 1 94 ? -28.450 -5.872 6.292 1.00 85.56 94 ASP A C 1
ATOM 760 O O . ASP A 1 94 ? -27.708 -5.069 5.728 1.00 85.56 94 ASP A O 1
ATOM 764 N N . ARG A 1 95 ? -28.550 -5.942 7.624 1.00 87.06 95 ARG A N 1
ATOM 765 C CA . ARG A 1 95 ? -27.797 -5.119 8.581 1.00 87.06 95 ARG A CA 1
ATOM 766 C C . ARG A 1 95 ? -26.749 -5.931 9.344 1.00 87.06 95 ARG A C 1
ATOM 768 O O . ARG A 1 95 ? -26.188 -5.439 10.318 1.00 87.06 95 ARG A O 1
ATOM 775 N N . LEU A 1 96 ? -26.459 -7.163 8.923 1.00 90.25 96 LEU A N 1
ATOM 776 C CA . LEU A 1 96 ? -25.376 -7.952 9.507 1.00 90.25 96 LEU A CA 1
ATOM 777 C C . LEU A 1 96 ? -24.019 -7.422 9.042 1.00 90.25 96 LEU A C 1
ATOM 779 O O . LEU A 1 96 ? -23.741 -7.316 7.848 1.00 90.25 96 LEU A O 1
ATOM 783 N N . GLY A 1 97 ? -23.154 -7.114 10.001 1.00 89.69 97 GLY A N 1
ATOM 784 C CA . GLY A 1 97 ? -21.824 -6.587 9.740 1.00 89.69 97 GLY A CA 1
ATOM 785 C C . GLY A 1 97 ? -21.223 -5.867 10.939 1.00 89.69 97 GLY A C 1
ATOM 786 O O . GLY A 1 97 ? -21.859 -5.661 11.971 1.00 89.69 97 GLY A O 1
ATOM 787 N N . VAL A 1 98 ? -19.967 -5.463 10.794 1.00 95.06 98 VAL A N 1
ATOM 788 C CA . VAL A 1 98 ? -19.264 -4.619 11.766 1.00 95.06 98 VAL A CA 1
ATOM 789 C C . VAL A 1 98 ? -18.833 -3.304 11.105 1.00 95.06 98 VAL A C 1
ATOM 791 O O . VAL A 1 98 ? -18.580 -3.300 9.899 1.00 95.06 98 VAL A O 1
ATOM 794 N N . PRO A 1 99 ? -18.734 -2.191 11.856 1.00 96.94 99 PRO A N 1
ATOM 795 C CA . PRO A 1 99 ? -19.011 -2.067 13.290 1.00 96.94 99 PRO A CA 1
ATOM 796 C C . PRO A 1 99 ? -20.510 -2.166 13.609 1.00 96.94 99 PRO A C 1
ATOM 798 O O . PRO A 1 99 ? -21.333 -1.601 12.896 1.00 96.94 99 PRO A O 1
ATOM 801 N N . THR A 1 100 ? -20.859 -2.865 14.690 1.00 97.75 100 THR A N 1
ATOM 802 C CA . THR A 1 100 ? -22.216 -2.853 15.265 1.00 97.75 100 THR A CA 1
ATOM 803 C C . THR A 1 100 ? -22.123 -2.331 16.688 1.00 97.75 100 THR A C 1
ATOM 805 O O . THR A 1 100 ? -21.420 -2.915 17.511 1.00 97.75 100 THR A O 1
ATOM 808 N N . LEU A 1 101 ? -22.835 -1.250 16.987 1.00 97.88 101 LEU A N 1
ATOM 809 C CA . LEU A 1 101 ? -22.902 -0.651 18.310 1.00 97.88 101 LEU A CA 1
ATOM 810 C C . LEU A 1 101 ? -24.308 -0.794 18.890 1.00 97.88 101 LEU A C 1
ATOM 812 O O . LEU A 1 101 ? -25.299 -0.497 18.223 1.00 97.88 101 LEU A O 1
ATOM 816 N N . ILE A 1 102 ? -24.386 -1.226 20.146 1.00 97.56 102 ILE A N 1
ATOM 817 C CA . ILE A 1 102 ? -25.645 -1.422 20.865 1.00 97.56 102 ILE A CA 1
ATOM 818 C C . ILE A 1 102 ? -25.633 -0.588 22.147 1.00 97.56 102 ILE A C 1
ATOM 820 O O . ILE A 1 102 ? -24.730 -0.727 22.974 1.00 97.56 102 ILE A O 1
ATOM 824 N N . ILE A 1 103 ? -26.650 0.259 22.311 1.00 95.94 103 ILE A N 1
ATOM 825 C CA . ILE A 1 103 ? -26.887 1.111 23.485 1.00 95.94 103 ILE A CA 1
ATOM 826 C C . ILE A 1 103 ? -28.336 0.931 23.945 1.00 95.94 103 ILE A C 1
ATOM 828 O O . ILE A 1 103 ? -29.281 1.238 23.212 1.00 95.94 103 ILE A O 1
ATOM 832 N N . GLY A 1 104 ? -28.528 0.400 25.156 1.00 92.69 104 GLY A N 1
ATOM 833 C CA . GLY A 1 104 ? -29.851 -0.010 25.630 1.00 92.69 104 GLY A CA 1
ATOM 834 C C . GLY A 1 104 ? -30.501 -1.013 24.669 1.00 92.69 104 GLY A C 1
ATOM 835 O O . GLY A 1 104 ? -30.005 -2.126 24.516 1.00 92.69 104 GLY A O 1
ATOM 836 N N . ASN A 1 105 ? -31.584 -0.595 24.001 1.00 92.75 105 ASN A N 1
ATOM 837 C CA . ASN A 1 105 ? -32.297 -1.380 22.981 1.00 92.75 105 ASN A CA 1
ATOM 838 C C . ASN A 1 105 ? -32.032 -0.924 21.535 1.00 92.75 105 ASN A C 1
ATOM 840 O O . ASN A 1 105 ? -32.601 -1.489 20.602 1.00 92.75 105 ASN A O 1
ATOM 844 N N . ASN A 1 106 ? -31.206 0.104 21.338 1.00 95.25 106 ASN A N 1
ATOM 845 C CA . ASN A 1 106 ? -30.929 0.667 20.022 1.00 95.25 106 ASN A CA 1
ATOM 846 C C . ASN A 1 106 ? -29.700 0.000 19.404 1.00 95.25 106 ASN A C 1
ATOM 848 O O . ASN A 1 106 ? -28.660 -0.119 20.055 1.00 95.25 106 ASN A O 1
ATOM 852 N N . VAL A 1 107 ? -29.822 -0.393 18.135 1.00 96.88 107 VAL A N 1
ATOM 853 C CA . VAL A 1 107 ? -28.749 -1.011 17.348 1.00 96.88 107 VAL A CA 1
ATOM 854 C C . VAL A 1 107 ? -28.377 -0.095 16.189 1.00 96.88 107 VAL A C 1
ATOM 856 O O . VAL A 1 107 ? -29.200 0.153 15.302 1.00 96.88 107 VAL A O 1
ATOM 859 N N . LEU A 1 108 ? -27.123 0.350 16.190 1.00 96.56 108 LEU A N 1
ATOM 860 C CA . LEU A 1 108 ? -26.512 1.162 15.144 1.00 96.56 108 LEU A CA 1
ATOM 861 C C . LEU A 1 108 ? -25.473 0.326 14.397 1.00 96.56 108 LEU A C 1
ATOM 863 O O . LEU A 1 108 ? -24.583 -0.254 15.020 1.00 96.56 108 LEU A O 1
ATOM 867 N N . VAL A 1 109 ? -25.563 0.273 13.071 1.00 94.44 109 VAL A N 1
ATOM 868 C CA . VAL A 1 109 ? -24.662 -0.529 12.234 1.00 94.44 109 VAL A CA 1
ATOM 869 C C . VAL A 1 109 ? -23.948 0.342 11.205 1.00 94.44 109 VAL A C 1
ATOM 871 O O . VAL A 1 109 ? -24.554 1.140 10.490 1.00 94.44 109 VAL A O 1
ATOM 874 N N . GLY A 1 110 ? -22.637 0.139 11.093 1.00 90.56 110 GLY A N 1
ATOM 875 C CA . GLY A 1 110 ? -21.791 0.746 10.074 1.00 90.56 110 GLY A CA 1
ATOM 876 C C . GLY A 1 110 ? -21.331 2.169 10.395 1.00 90.56 110 GLY A C 1
ATOM 877 O O . GLY A 1 110 ? -21.639 2.750 11.434 1.00 90.56 110 GLY A O 1
ATOM 878 N N . SER A 1 111 ? -20.574 2.744 9.461 1.00 87.50 111 SER A N 1
ATOM 879 C CA . SER A 1 111 ? -19.959 4.074 9.576 1.00 87.50 111 SER A CA 1
ATOM 880 C C . SER A 1 111 ? -20.910 5.240 9.294 1.00 87.50 111 SER A C 1
ATOM 882 O O . SER A 1 111 ? -20.507 6.393 9.382 1.00 87.50 111 SER A O 1
ATOM 884 N N . LEU A 1 112 ? -22.175 4.975 8.957 1.00 89.00 112 LEU A N 1
ATOM 885 C CA . LEU A 1 112 ? -23.174 6.027 8.754 1.00 89.00 112 LEU A CA 1
ATOM 886 C C . LEU A 1 112 ? -24.063 6.197 9.980 1.00 89.00 112 LEU A C 1
ATOM 888 O O . LEU A 1 112 ? -24.252 7.315 10.446 1.00 89.00 112 LEU A O 1
ATOM 892 N N . GLU A 1 113 ? -24.626 5.116 10.513 1.00 92.50 113 GLU A N 1
ATOM 893 C CA . GLU A 1 113 ? -25.565 5.223 11.631 1.00 92.50 113 GLU A CA 1
ATOM 894 C C . GLU A 1 113 ? -24.861 5.635 12.926 1.00 92.50 113 GLU A C 1
ATOM 896 O O . GLU A 1 113 ? -25.361 6.508 13.633 1.00 92.50 113 GLU A O 1
ATOM 901 N N . ILE A 1 114 ? -23.683 5.060 13.206 1.00 95.62 114 ILE A N 1
ATOM 902 C CA . ILE A 1 114 ? -22.954 5.322 14.453 1.00 95.62 114 ILE A CA 1
ATOM 903 C C . ILE A 1 114 ? -22.580 6.811 14.568 1.00 95.62 114 ILE A C 1
ATOM 905 O O . ILE A 1 114 ? -23.013 7.426 15.542 1.00 95.62 114 ILE A O 1
ATOM 909 N N . PRO A 1 115 ? -21.893 7.454 13.599 1.00 92.88 115 PRO A N 1
ATOM 910 C CA . PRO A 1 115 ? -21.536 8.868 13.735 1.00 92.88 115 PRO A CA 1
ATOM 911 C C . PRO A 1 115 ? -22.735 9.814 13.756 1.00 92.88 115 PRO A C 1
ATOM 913 O O . PRO A 1 115 ? -22.685 10.847 14.422 1.00 92.88 115 PRO A O 1
ATOM 916 N N . ASN A 1 116 ? -23.810 9.464 13.039 1.00 93.75 116 ASN A N 1
ATOM 917 C CA . ASN A 1 116 ? -24.973 10.336 12.885 1.00 93.75 116 ASN A CA 1
ATOM 918 C C . ASN A 1 116 ? -25.956 10.264 14.059 1.00 93.75 116 ASN A C 1
ATOM 920 O O . ASN A 1 116 ? -26.677 11.232 14.273 1.00 93.75 116 ASN A O 1
ATOM 924 N N . GLN A 1 117 ? -26.025 9.142 14.784 1.00 96.06 117 GLN A N 1
ATOM 925 C CA . GLN A 1 117 ? -27.069 8.916 15.796 1.00 96.06 117 GLN A CA 1
ATOM 926 C C . GLN A 1 117 ? -26.521 8.680 17.205 1.00 96.06 117 GLN A C 1
ATOM 928 O O . GLN A 1 117 ? -27.211 8.974 18.180 1.00 96.06 117 GLN A O 1
ATOM 933 N N . PHE A 1 118 ? -25.299 8.153 17.351 1.00 96.94 118 PHE A N 1
ATOM 934 C CA . PHE A 1 118 ? -24.827 7.692 18.659 1.00 96.94 118 PHE A CA 1
ATOM 935 C C . PHE A 1 118 ? -24.724 8.823 19.687 1.00 96.94 118 PHE A C 1
ATOM 937 O O . PHE A 1 118 ? -25.181 8.655 20.813 1.00 96.94 118 PHE A O 1
ATOM 944 N N . LYS A 1 119 ? -24.203 9.991 19.294 1.00 95.88 119 LYS A N 1
ATOM 945 C CA . LYS A 1 119 ? -24.102 11.163 20.180 1.00 95.88 119 LYS A CA 1
ATOM 946 C C . LYS A 1 119 ? -25.460 11.596 20.740 1.00 95.88 119 LYS A C 1
ATOM 948 O O . LYS A 1 119 ? -25.593 11.760 21.947 1.00 95.88 119 LYS A O 1
ATOM 953 N N . GLU A 1 120 ? -26.464 11.740 19.875 1.00 95.31 120 GLU A N 1
ATOM 954 C CA . GLU A 1 120 ? -27.818 12.143 20.279 1.00 95.31 120 GLU A CA 1
ATOM 955 C C . GLU A 1 120 ? -28.436 11.118 21.241 1.00 95.31 120 GLU A C 1
ATOM 957 O O . GLU A 1 120 ? -29.022 11.486 22.258 1.00 95.31 120 GLU A O 1
ATOM 962 N N . LEU A 1 121 ? -28.225 9.823 20.979 1.00 95.25 121 LEU A N 1
ATOM 963 C CA . LEU A 1 121 ? -28.662 8.750 21.871 1.00 95.25 121 LEU A CA 1
ATOM 964 C C . LEU A 1 121 ? -27.969 8.805 23.237 1.00 95.25 121 LEU A C 1
ATOM 966 O O . LEU A 1 121 ? -28.634 8.596 24.250 1.00 95.25 121 LEU A O 1
ATOM 970 N N . VAL A 1 122 ? -26.667 9.098 23.297 1.00 95.06 122 VAL A N 1
ATOM 971 C CA . VAL A 1 122 ? -25.942 9.263 24.568 1.00 95.06 122 VAL A CA 1
ATOM 972 C C . VAL A 1 122 ? -26.514 10.441 25.357 1.00 95.06 122 VAL A C 1
ATOM 974 O O . VAL A 1 122 ? -26.845 10.276 26.529 1.00 95.06 122 VAL A O 1
ATOM 977 N N . GLU A 1 123 ? -26.710 11.598 24.721 1.00 94.31 123 GLU A N 1
ATOM 978 C CA . GLU A 1 123 ? -27.284 12.790 25.362 1.00 94.31 123 GLU A CA 1
ATOM 979 C C . GLU A 1 123 ? -28.691 12.529 25.911 1.00 94.31 123 GLU A C 1
ATOM 981 O O . GLU A 1 123 ? -28.984 12.853 27.066 1.00 94.31 123 GLU A O 1
ATOM 986 N N . GLN A 1 124 ? -29.552 11.901 25.105 1.00 93.31 124 GLN A N 1
ATOM 987 C CA . GLN A 1 124 ? -30.904 11.540 25.516 1.00 93.31 124 GLN A CA 1
ATOM 988 C C . GLN A 1 124 ? -30.876 10.572 26.702 1.00 93.31 124 GLN A C 1
ATOM 990 O O . GLN A 1 124 ? -31.562 10.780 27.703 1.00 93.31 124 GLN A O 1
ATOM 995 N N . THR A 1 125 ? -30.054 9.530 26.614 1.00 92.38 125 THR A N 1
ATOM 996 C CA . THR A 1 125 ? -30.013 8.481 27.631 1.00 92.38 125 THR A CA 1
ATOM 997 C C . THR A 1 125 ? -29.414 8.991 28.943 1.00 92.38 125 THR A C 1
ATOM 999 O O . THR A 1 125 ? -29.888 8.634 30.020 1.00 92.38 125 THR A O 1
ATOM 1002 N N . LEU A 1 126 ? -28.429 9.894 28.886 1.00 93.06 126 LEU A N 1
ATOM 1003 C CA . LEU A 1 126 ? -27.912 10.584 30.071 1.00 93.06 126 LEU A CA 1
ATOM 1004 C C . LEU A 1 126 ? -28.983 11.451 30.739 1.00 93.06 126 LEU A C 1
ATOM 1006 O O . LEU A 1 126 ? -29.100 11.435 31.966 1.00 93.06 126 LEU A O 1
ATOM 1010 N N . ALA A 1 127 ? -29.802 12.160 29.955 1.00 91.00 127 ALA A N 1
ATOM 1011 C CA . ALA A 1 127 ? -30.912 12.956 30.479 1.00 91.00 127 ALA A CA 1
ATOM 1012 C C . ALA A 1 127 ? -32.003 12.096 31.150 1.00 91.00 127 ALA A C 1
ATOM 1014 O O . ALA A 1 127 ? -32.675 12.565 32.072 1.00 91.00 127 ALA A O 1
ATOM 1015 N N . GLU A 1 128 ? -32.153 10.839 30.727 1.00 90.94 128 GLU A N 1
ATOM 1016 C CA . GLU A 1 128 ? -33.094 9.858 31.286 1.00 90.94 128 GLU A CA 1
ATOM 1017 C C . GLU A 1 128 ? -32.552 9.110 32.524 1.00 90.94 128 GLU A C 1
ATOM 1019 O O . GLU A 1 128 ? -33.287 8.346 33.152 1.00 90.94 128 GLU A O 1
ATOM 1024 N N . GLY A 1 129 ? -31.307 9.375 32.936 1.00 89.25 129 GLY A N 1
ATOM 1025 C CA . GLY A 1 129 ? -30.688 8.769 34.122 1.00 89.25 129 GLY A CA 1
ATOM 1026 C C . GLY A 1 129 ? -29.616 7.716 33.826 1.00 89.25 129 GLY A C 1
ATOM 1027 O O . GLY A 1 129 ? -29.179 7.033 34.752 1.00 89.25 129 GLY A O 1
ATOM 1028 N N . GLY A 1 130 ? -29.158 7.619 32.577 1.00 90.94 130 GLY A N 1
ATOM 1029 C CA . GLY A 1 130 ? -28.159 6.653 32.127 1.00 90.94 130 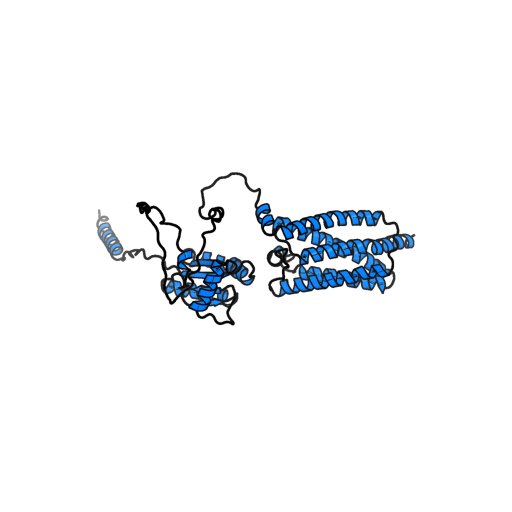GLY A CA 1
ATOM 1030 C C . GLY A 1 130 ? -28.775 5.332 31.664 1.00 90.94 130 GLY A C 1
ATOM 1031 O O . GLY A 1 130 ? -29.976 5.096 31.780 1.00 90.94 130 GLY A O 1
ATOM 1032 N N . VAL A 1 131 ? -27.935 4.451 31.126 1.00 94.12 131 VAL A N 1
ATOM 1033 C CA . VAL A 1 131 ? -28.322 3.088 30.746 1.00 94.12 131 VAL A CA 1
ATOM 1034 C C . VAL A 1 131 ? -27.195 2.136 31.092 1.00 94.12 131 VAL A C 1
ATOM 1036 O O . VAL A 1 131 ? -26.022 2.436 30.860 1.00 94.12 131 VAL A O 1
ATOM 1039 N N . ASP A 1 132 ? -27.559 0.991 31.660 1.00 94.31 132 ASP A N 1
ATOM 1040 C CA . ASP A 1 132 ? -26.601 -0.071 31.946 1.00 94.31 132 ASP A CA 1
ATOM 1041 C C . ASP A 1 132 ? -26.261 -0.867 30.674 1.00 94.31 132 ASP A C 1
ATOM 1043 O O . ASP A 1 132 ? -26.778 -0.593 29.588 1.00 94.31 132 ASP A O 1
ATOM 1047 N N . TRP A 1 133 ? -25.374 -1.853 30.799 1.00 95.00 133 TRP A N 1
ATOM 1048 C CA . TRP A 1 133 ? -24.979 -2.712 29.686 1.00 95.00 133 TRP A CA 1
ATOM 1049 C C . TRP A 1 133 ? -26.198 -3.312 28.958 1.00 95.00 133 TRP A C 1
ATOM 1051 O O . TRP A 1 133 ? -27.138 -3.779 29.611 1.00 95.00 133 TRP A O 1
ATOM 1061 N N . PRO A 1 134 ? -26.201 -3.330 27.609 1.00 94.00 134 PRO A N 1
ATOM 1062 C CA . PRO A 1 134 ? -27.291 -3.918 26.842 1.00 94.00 134 PRO A CA 1
ATOM 1063 C C . PRO A 1 134 ? -27.444 -5.402 27.188 1.00 94.00 134 PRO A C 1
ATOM 1065 O O . PRO A 1 134 ? -26.464 -6.107 27.436 1.00 94.00 134 PRO A O 1
ATOM 1068 N N . ASN A 1 135 ? -28.685 -5.889 27.183 1.00 92.56 135 ASN A N 1
ATOM 1069 C CA . ASN A 1 135 ? -29.008 -7.258 27.576 1.00 92.56 135 ASN A CA 1
ATOM 1070 C C . ASN A 1 135 ? -28.606 -8.271 26.486 1.00 92.56 135 ASN A C 1
ATOM 1072 O O . ASN A 1 135 ? -29.441 -8.737 25.712 1.00 92.56 135 ASN A O 1
ATOM 1076 N N . ILE A 1 136 ? -27.310 -8.578 26.407 1.00 93.31 136 ILE A N 1
ATOM 1077 C CA . ILE A 1 136 ? -26.727 -9.572 25.502 1.00 93.31 136 ILE A CA 1
ATOM 1078 C C . ILE A 1 136 ? -26.393 -10.829 26.320 1.00 93.31 136 ILE A C 1
ATOM 1080 O O . ILE A 1 136 ? -25.570 -10.751 27.237 1.00 93.31 136 ILE A O 1
ATOM 1084 N N . PRO A 1 137 ? -26.976 -12.000 26.002 1.00 92.12 137 PRO A N 1
ATOM 1085 C CA . PRO A 1 137 ? -26.654 -13.246 26.690 1.00 92.12 137 PRO A CA 1
ATOM 1086 C C . PRO A 1 137 ? -25.149 -13.563 26.648 1.00 92.12 137 PRO A C 1
ATOM 1088 O O . PRO A 1 137 ? -24.567 -13.656 25.565 1.00 92.12 137 PRO A O 1
ATOM 1091 N N . GLY A 1 138 ? -24.535 -13.746 27.823 1.00 88.38 138 GLY A N 1
ATOM 1092 C CA . GLY A 1 138 ? -23.106 -14.049 27.990 1.00 88.38 138 GLY A CA 1
ATOM 1093 C C . GLY A 1 138 ? -22.194 -12.828 28.165 1.00 88.38 138 GLY A C 1
ATOM 1094 O O . GLY A 1 138 ? -20.999 -12.991 28.396 1.00 88.38 138 GLY A O 1
ATOM 1095 N N . LEU A 1 139 ? -22.724 -11.603 28.076 1.00 90.12 139 LEU A N 1
ATOM 1096 C CA . LEU A 1 139 ? -21.930 -10.383 28.256 1.00 90.12 139 LEU A CA 1
ATOM 1097 C C . LEU A 1 139 ? -21.465 -10.194 29.712 1.00 90.12 139 LEU A C 1
ATOM 1099 O O . LEU A 1 139 ? -20.347 -9.746 29.960 1.00 90.12 139 LEU A O 1
ATOM 1103 N N . ASP A 1 140 ? -22.294 -10.566 30.685 1.00 86.62 140 ASP A N 1
ATOM 1104 C CA . ASP A 1 140 ? -22.007 -10.433 32.116 1.00 86.62 140 ASP A CA 1
ATOM 1105 C C . ASP A 1 140 ? -20.841 -11.317 32.586 1.00 86.62 140 ASP A C 1
ATOM 1107 O O . ASP A 1 140 ? -20.132 -10.955 33.524 1.00 86.62 140 ASP A O 1
ATOM 1111 N N . GLU A 1 141 ? -20.601 -12.449 31.921 1.00 81.75 141 GLU A N 1
ATOM 1112 C CA . GLU A 1 141 ? -19.459 -13.331 32.197 1.00 81.75 141 GLU A CA 1
ATOM 1113 C C . GLU A 1 141 ? -18.116 -12.670 31.856 1.00 81.75 141 GLU A C 1
ATOM 1115 O O . GLU A 1 141 ? -17.106 -12.966 32.488 1.00 81.75 141 GLU A O 1
ATOM 1120 N N . ILE A 1 142 ? -18.113 -11.741 30.897 1.00 78.56 142 ILE A N 1
ATOM 1121 C CA . ILE A 1 142 ? -16.909 -11.057 30.400 1.00 78.56 142 ILE A CA 1
ATOM 1122 C C . ILE A 1 142 ? -16.688 -9.733 31.130 1.00 78.56 142 ILE A C 1
ATOM 1124 O O . ILE A 1 142 ? -15.553 -9.290 31.294 1.00 78.56 142 ILE A O 1
ATOM 1128 N N . LEU A 1 143 ? -17.771 -9.111 31.598 1.00 78.62 143 LEU A N 1
ATOM 1129 C CA . LEU A 1 143 ? -17.727 -7.854 32.341 1.00 78.62 143 LEU A CA 1
ATOM 1130 C C . LEU A 1 143 ? -17.437 -8.035 33.838 1.00 78.62 143 LEU A C 1
ATOM 1132 O O . LEU A 1 143 ? -17.137 -7.049 34.513 1.00 78.62 143 LEU A O 1
ATOM 1136 N N . LYS A 1 144 ? -17.518 -9.257 34.381 1.00 68.38 144 LYS A N 1
ATOM 1137 C CA . LYS A 1 144 ? -17.155 -9.520 35.779 1.00 68.38 144 LYS A CA 1
ATOM 1138 C C . LYS A 1 144 ? -15.641 -9.357 35.974 1.00 68.38 144 LYS A C 1
ATOM 1140 O O . LYS A 1 144 ? -14.872 -10.131 35.404 1.00 68.38 144 LYS A O 1
ATOM 1145 N N . PRO A 1 145 ? -15.185 -8.405 36.810 1.00 43.62 145 PRO A N 1
ATOM 1146 C CA . PRO A 1 145 ? -13.799 -8.396 37.246 1.00 43.62 145 PRO A CA 1
ATOM 1147 C C . PRO A 1 145 ? -13.529 -9.673 38.051 1.00 43.62 145 PRO A C 1
ATOM 1149 O O . PRO A 1 145 ? -14.362 -10.107 38.845 1.00 43.62 145 PRO A O 1
ATOM 1152 N N . VAL A 1 146 ? -12.354 -10.270 37.853 1.00 39.94 146 VAL A N 1
ATOM 1153 C CA . VAL A 1 146 ? -11.840 -11.377 38.670 1.00 39.94 146 VAL A CA 1
ATOM 1154 C C . VAL A 1 146 ? -11.560 -10.852 40.087 1.00 39.94 146 VAL A C 1
ATOM 1156 O O . VAL A 1 146 ? -10.431 -10.533 40.441 1.00 39.94 146 VAL A O 1
ATOM 1159 N N . SER A 1 147 ? -12.599 -10.718 40.904 1.00 34.66 147 SER A N 1
ATOM 1160 C CA . SER A 1 147 ? -12.515 -10.636 42.360 1.00 34.66 147 SER A CA 1
ATOM 1161 C C . SER A 1 147 ? -13.537 -11.615 42.924 1.00 34.66 147 SER A C 1
ATOM 1163 O O . SER A 1 147 ? -14.678 -11.616 42.477 1.00 34.66 147 SER A O 1
ATOM 1165 N N . ASP A 1 148 ? -13.110 -12.435 43.884 1.00 37.56 148 ASP A N 1
ATOM 1166 C CA . ASP A 1 148 ? -13.885 -13.468 44.599 1.00 37.56 148 ASP A CA 1
ATOM 1167 C C . ASP A 1 148 ? -13.750 -14.906 44.065 1.00 37.56 148 ASP A C 1
ATOM 1169 O O . ASP A 1 148 ? -14.718 -15.609 43.769 1.00 37.56 148 ASP A O 1
ATOM 1173 N N . GLN A 1 149 ? -12.511 -15.402 44.050 1.00 31.02 149 GLN A N 1
ATOM 1174 C CA . GLN A 1 149 ? -12.231 -16.824 44.275 1.00 31.02 149 GLN A CA 1
ATOM 1175 C C . GLN A 1 149 ? -11.066 -16.953 45.269 1.00 31.02 149 GLN A C 1
ATOM 1177 O O . GLN A 1 149 ? -9.970 -17.385 44.922 1.00 31.02 149 GLN A O 1
ATOM 1182 N N . GLU A 1 150 ? -11.305 -16.572 46.525 1.00 35.50 150 GLU A N 1
ATOM 1183 C CA . GLU A 1 150 ? -10.540 -17.092 47.659 1.00 35.50 150 GLU A CA 1
ATOM 1184 C C . GLU A 1 150 ? -11.466 -17.988 48.494 1.00 35.50 150 GLU A C 1
ATOM 1186 O O . GLU A 1 150 ? -12.568 -17.597 48.870 1.00 35.50 150 GLU A O 1
ATOM 1191 N N . ALA A 1 151 ? -10.986 -19.202 48.768 1.00 35.38 151 ALA A N 1
ATOM 1192 C CA . ALA A 1 151 ? -11.444 -20.110 49.816 1.00 35.38 151 ALA A CA 1
ATOM 1193 C C . ALA A 1 151 ? -12.905 -20.617 49.770 1.00 35.38 151 ALA A C 1
ATOM 1195 O O . ALA A 1 151 ? -13.797 -20.128 50.458 1.00 35.38 151 ALA A O 1
ATOM 1196 N N . SER A 1 152 ? -13.090 -21.793 49.163 1.00 31.98 152 SER A N 1
ATOM 1197 C CA . SER A 1 152 ? -13.896 -22.825 49.826 1.00 31.98 152 SER A CA 1
ATOM 1198 C C . SER A 1 152 ? -13.220 -24.184 49.711 1.00 31.98 152 SER A C 1
ATOM 1200 O O . SER A 1 152 ? -13.394 -24.951 48.767 1.00 31.98 152 SER A O 1
ATOM 1202 N N . THR A 1 153 ? -12.396 -24.448 50.718 1.00 33.97 153 THR A N 1
ATOM 1203 C CA . THR A 1 153 ? -11.929 -25.771 51.103 1.00 33.97 153 THR A CA 1
ATOM 1204 C C . THR A 1 153 ? -13.147 -26.601 51.512 1.00 33.97 153 THR A C 1
ATOM 1206 O O . THR A 1 153 ? -13.600 -26.520 52.651 1.00 33.97 153 THR A O 1
ATOM 1209 N N . ALA A 1 154 ? -13.688 -27.400 50.595 1.00 32.84 154 ALA A N 1
ATOM 1210 C CA . ALA A 1 154 ? -14.662 -28.435 50.919 1.00 32.84 154 ALA A CA 1
ATOM 1211 C C . ALA A 1 154 ? -14.004 -29.811 50.764 1.00 32.84 154 ALA A C 1
ATOM 1213 O O . ALA A 1 154 ? -13.867 -30.371 49.681 1.00 32.84 154 ALA A O 1
ATOM 1214 N N . ILE A 1 155 ? -13.537 -30.273 51.919 1.00 35.22 155 ILE A N 1
ATOM 1215 C CA . ILE A 1 155 ? -13.183 -31.627 52.341 1.00 35.22 155 ILE A CA 1
ATOM 1216 C C . ILE A 1 155 ? -13.885 -32.706 51.494 1.00 35.22 155 ILE A C 1
ATOM 1218 O O . ILE A 1 155 ? -15.107 -32.825 51.534 1.00 35.22 155 ILE A O 1
ATOM 1222 N N . ILE A 1 156 ? -13.110 -33.543 50.797 1.00 32.09 156 ILE A N 1
ATOM 1223 C CA . ILE A 1 156 ? -13.571 -34.865 50.356 1.00 32.09 156 ILE A CA 1
ATOM 1224 C C . ILE A 1 156 ? -12.841 -35.894 51.215 1.00 32.09 156 ILE A C 1
ATOM 1226 O O . ILE A 1 156 ? -11.682 -36.229 50.977 1.00 32.09 156 ILE A O 1
ATOM 1230 N N . GLU A 1 157 ? -13.533 -36.360 52.253 1.00 33.38 157 GLU A N 1
ATOM 1231 C CA . GLU A 1 157 ? -13.201 -37.603 52.937 1.00 33.38 157 GLU A CA 1
ATOM 1232 C C . GLU A 1 157 ? -13.475 -38.779 51.990 1.00 33.38 157 GLU A C 1
ATOM 1234 O O . GLU A 1 157 ? -14.599 -39.014 51.552 1.00 33.38 157 GLU A O 1
ATOM 1239 N N . THR A 1 158 ? -12.428 -39.537 51.681 1.00 30.94 158 THR A N 1
ATOM 1240 C CA . THR A 1 158 ? -12.502 -40.899 51.139 1.00 30.94 158 THR A CA 1
ATOM 1241 C C . THR A 1 158 ? -13.003 -41.890 52.194 1.00 30.94 158 THR A C 1
ATOM 1243 O O . THR A 1 158 ? -12.431 -41.929 53.285 1.00 30.94 158 THR A O 1
ATOM 1246 N N . PRO A 1 159 ? -13.901 -42.824 51.832 1.00 36.44 159 PRO A N 1
ATOM 1247 C CA . PRO A 1 159 ? -13.892 -44.175 52.378 1.00 36.44 159 PRO A CA 1
ATOM 1248 C C . PRO A 1 159 ? -13.421 -45.217 51.330 1.00 36.44 159 PRO A C 1
ATOM 1250 O O . PRO A 1 159 ? -13.412 -44.934 50.131 1.00 36.44 159 PRO A O 1
ATOM 1253 N N . PRO A 1 160 ? -12.961 -46.403 51.781 1.00 36.78 160 PRO A N 1
ATOM 1254 C CA . PRO A 1 160 ? -12.124 -47.335 51.014 1.00 36.78 160 PRO A CA 1
ATOM 1255 C C . PRO A 1 160 ? -12.934 -48.341 50.154 1.00 36.78 160 PRO A C 1
ATOM 1257 O O . PRO A 1 160 ? -14.160 -48.387 50.261 1.00 36.78 160 PRO A O 1
ATOM 1260 N N . PRO A 1 161 ? -12.268 -49.145 49.292 1.00 46.59 161 PRO A N 1
ATOM 1261 C CA . PRO A 1 161 ? -12.899 -49.841 48.170 1.00 46.59 161 PRO A CA 1
ATOM 1262 C C . PRO A 1 161 ? -13.350 -51.266 48.519 1.00 46.59 161 PRO A C 1
ATOM 1264 O O . PRO A 1 161 ? -12.679 -51.950 49.288 1.00 46.59 161 PRO A O 1
ATOM 1267 N N . SER A 1 162 ? -14.447 -51.727 47.914 1.00 34.31 162 SER A N 1
ATOM 1268 C CA . SER A 1 162 ? -14.895 -53.133 47.784 1.00 34.31 162 SER A CA 1
ATOM 1269 C C . SER A 1 162 ? -16.182 -53.130 46.944 1.00 34.31 162 SER A C 1
ATOM 1271 O O . SER A 1 162 ? -16.988 -52.225 47.115 1.00 34.31 162 SER A O 1
ATOM 1273 N N . ASP A 1 163 ? -16.563 -54.088 46.114 1.00 28.50 163 ASP A N 1
ATOM 1274 C CA . ASP A 1 163 ? -15.911 -55.083 45.267 1.00 28.50 163 ASP A CA 1
ATOM 1275 C C . ASP A 1 163 ? -17.030 -55.548 44.299 1.00 28.50 163 ASP A C 1
ATOM 1277 O O . ASP A 1 163 ? -18.207 -55.454 44.642 1.00 28.50 163 ASP A O 1
ATOM 1281 N N . LEU A 1 164 ? -16.651 -56.019 43.107 1.00 34.69 164 LEU A N 1
ATOM 1282 C CA . LEU A 1 164 ? -17.380 -56.895 42.163 1.00 34.69 164 LEU A CA 1
ATOM 1283 C C . LEU A 1 164 ? -18.934 -56.893 42.101 1.00 34.69 164 LEU A C 1
ATOM 1285 O O . LEU A 1 164 ? -19.609 -57.333 43.030 1.00 34.69 164 LEU A O 1
ATOM 1289 N N . SER A 1 165 ? -19.493 -56.712 40.894 1.00 31.94 165 SER A N 1
ATOM 1290 C CA . SER A 1 165 ? -20.089 -57.792 40.056 1.00 31.94 165 SER A CA 1
ATOM 1291 C C . SER A 1 165 ? -21.006 -57.225 38.965 1.00 31.94 165 SER A C 1
ATOM 1293 O O . SER A 1 165 ? -21.793 -56.315 39.206 1.00 31.94 165 SER A O 1
ATOM 1295 N N . ALA A 1 166 ? -20.907 -57.806 37.771 1.00 35.00 166 ALA A N 1
ATOM 1296 C CA . ALA A 1 166 ? -21.782 -57.579 36.628 1.00 35.00 166 ALA A CA 1
ATOM 1297 C C . ALA A 1 166 ? -23.146 -58.274 36.803 1.00 35.00 166 ALA A C 1
ATOM 1299 O O . ALA A 1 166 ? -23.183 -59.375 37.344 1.00 35.00 166 ALA A O 1
ATOM 1300 N N . ASP A 1 167 ? -24.227 -57.663 36.304 1.00 30.02 167 ASP A N 1
ATOM 1301 C CA . ASP A 1 167 ? -25.116 -58.287 35.310 1.00 30.02 167 ASP A CA 1
ATOM 1302 C C . ASP A 1 167 ? -26.211 -57.322 34.795 1.00 30.02 167 ASP A C 1
ATOM 1304 O O . ASP A 1 167 ? -26.808 -56.551 35.539 1.00 30.02 167 ASP A O 1
ATOM 1308 N N . THR A 1 168 ? -26.388 -57.395 33.473 1.00 30.36 168 THR A N 1
ATOM 1309 C CA . THR A 1 168 ? -27.552 -57.203 32.575 1.00 30.36 168 THR A CA 1
ATOM 1310 C C . THR A 1 168 ? -28.836 -56.497 33.068 1.00 30.36 168 THR A C 1
ATOM 1312 O O . THR A 1 168 ? -29.474 -56.971 33.998 1.00 30.36 168 THR A O 1
ATOM 1315 N N . ASP A 1 169 ? -29.296 -55.437 32.372 1.00 28.00 169 ASP A N 1
ATOM 1316 C CA . ASP A 1 169 ? -30.410 -55.455 31.380 1.00 28.00 169 ASP A CA 1
ATOM 1317 C C . ASP A 1 169 ? -31.042 -54.063 31.072 1.00 28.00 169 ASP A C 1
ATOM 1319 O O . ASP A 1 169 ? -31.299 -53.255 31.956 1.00 28.00 169 ASP A O 1
ATOM 1323 N N . VAL A 1 170 ? -31.356 -53.866 29.780 1.00 29.48 170 VAL A N 1
ATOM 1324 C CA . VAL A 1 170 ? -32.516 -53.155 29.179 1.00 29.48 170 VAL A CA 1
ATOM 1325 C C . VAL A 1 170 ? -32.740 -51.626 29.368 1.00 29.48 170 VAL A C 1
ATOM 1327 O O . VAL A 1 170 ? -33.259 -51.143 30.363 1.00 29.48 170 VAL A O 1
ATOM 1330 N N . ALA A 1 171 ? -32.547 -50.938 28.230 1.00 27.92 171 ALA A N 1
ATOM 1331 C CA . ALA A 1 171 ? -33.370 -49.892 27.589 1.00 27.92 171 ALA A CA 1
ATOM 1332 C C . ALA A 1 171 ? -33.481 -48.433 28.102 1.00 27.92 171 ALA A C 1
ATOM 1334 O O . ALA A 1 171 ? -33.869 -48.126 29.219 1.00 27.92 171 ALA A O 1
ATOM 1335 N N . GLN A 1 172 ? -33.368 -47.567 27.081 1.00 28.67 172 GLN A N 1
ATOM 1336 C CA . GLN A 1 172 ? -34.058 -46.293 26.845 1.00 28.67 172 GLN A CA 1
ATOM 1337 C C . GLN A 1 172 ? -33.571 -45.009 27.545 1.00 28.67 172 GLN A C 1
ATOM 1339 O O . GLN A 1 172 ? -33.999 -44.635 28.627 1.00 28.67 172 GLN A O 1
ATOM 1344 N N . SER A 1 173 ? -32.917 -44.208 26.695 1.00 29.30 173 SER A N 1
ATOM 1345 C CA . SER A 1 173 ? -33.257 -42.815 26.366 1.00 29.30 173 SER A CA 1
ATOM 1346 C C . SER A 1 173 ? -32.445 -41.671 27.005 1.00 29.30 173 SER A C 1
ATOM 1348 O O . SER A 1 173 ? -32.241 -41.594 28.206 1.00 29.30 173 SER A O 1
ATOM 1350 N N . ILE A 1 174 ? -32.135 -40.724 26.104 1.00 32.44 174 ILE A N 1
ATOM 1351 C CA . ILE A 1 174 ? -31.851 -39.283 26.240 1.00 32.44 174 ILE A CA 1
ATOM 1352 C C . ILE A 1 174 ? -30.392 -38.809 26.492 1.00 32.44 174 ILE A C 1
ATOM 1354 O O . ILE A 1 174 ? -29.792 -39.033 27.535 1.00 32.44 174 ILE A O 1
ATOM 1358 N N . THR A 1 175 ? -29.927 -37.999 25.520 1.00 27.94 175 THR A N 1
ATOM 1359 C CA . THR A 1 175 ? -28.792 -37.037 25.466 1.00 27.94 175 THR A CA 1
ATOM 1360 C C . THR A 1 175 ? -27.363 -37.559 25.236 1.00 27.94 175 THR A C 1
ATOM 1362 O O . THR A 1 175 ? -26.890 -38.407 25.984 1.00 27.94 175 THR A O 1
ATOM 1365 N N . PRO A 1 176 ? -26.595 -36.984 24.283 1.00 33.00 176 PRO A N 1
ATOM 1366 C CA . PRO A 1 176 ? -25.149 -36.926 24.396 1.00 33.00 176 PRO A CA 1
ATOM 1367 C C . PRO A 1 176 ? -24.758 -35.561 24.974 1.00 33.00 176 PRO A C 1
ATOM 1369 O O . PRO A 1 176 ? -24.678 -34.556 24.268 1.00 33.00 176 PRO A O 1
ATOM 1372 N N . PHE A 1 177 ? -24.519 -35.540 26.282 1.00 30.47 177 PHE A N 1
ATOM 1373 C CA . PHE A 1 177 ? -23.654 -34.549 26.910 1.00 30.47 177 PHE A CA 1
ATOM 1374 C C . PHE A 1 177 ? -22.241 -34.767 26.350 1.00 30.47 177 PHE A C 1
ATOM 1376 O O . PHE A 1 177 ? -21.668 -35.847 26.498 1.00 30.47 177 PHE A O 1
ATOM 1383 N N . VAL A 1 178 ? -21.694 -33.765 25.663 1.00 28.14 178 VAL A N 1
ATOM 1384 C CA . VAL A 1 178 ? -20.304 -33.779 25.199 1.00 28.14 178 VAL A CA 1
ATOM 1385 C C . VAL A 1 178 ? -19.398 -33.667 26.421 1.00 28.14 178 VAL A C 1
ATOM 1387 O O . VAL A 1 178 ? -19.387 -32.660 27.124 1.00 28.14 178 VAL A O 1
ATOM 1390 N N . THR A 1 179 ? -18.644 -34.731 26.676 1.00 26.67 179 THR A N 1
ATOM 1391 C CA . THR A 1 179 ? -17.539 -34.776 27.632 1.00 26.67 179 THR A CA 1
ATOM 1392 C C . THR A 1 179 ? -16.441 -33.813 27.177 1.00 26.67 179 THR A C 1
ATOM 1394 O O . THR A 1 179 ? -15.730 -34.093 26.214 1.00 26.67 179 THR A O 1
ATOM 1397 N N . ILE A 1 180 ? -16.291 -32.678 27.862 1.00 36.16 180 ILE A N 1
ATOM 1398 C CA . ILE A 1 180 ? -15.111 -31.821 27.718 1.00 36.16 180 ILE A CA 1
ATOM 1399 C C . ILE A 1 180 ? -14.003 -32.420 28.586 1.00 36.16 180 ILE A C 1
ATOM 1401 O O . ILE A 1 180 ? -14.073 -32.423 29.813 1.00 36.16 180 ILE A O 1
ATOM 1405 N N . ILE A 1 181 ? -12.988 -32.958 27.919 1.00 32.34 181 ILE A N 1
ATOM 1406 C CA . ILE A 1 181 ? -11.678 -33.272 28.490 1.00 32.34 181 ILE A CA 1
ATOM 1407 C C . ILE A 1 181 ? -11.007 -31.928 28.821 1.00 32.34 181 ILE A C 1
ATOM 1409 O O . ILE A 1 181 ? -10.898 -31.100 27.916 1.00 32.34 181 ILE A O 1
ATOM 1413 N N . PRO A 1 182 ? -10.522 -31.669 30.049 1.00 30.66 182 PRO A N 1
ATOM 1414 C CA . PRO A 1 182 ? -9.704 -30.492 30.288 1.00 30.66 182 PRO A CA 1
ATOM 1415 C C . PRO A 1 182 ? -8.304 -30.775 29.736 1.00 30.66 182 PRO A C 1
ATOM 1417 O O . PRO A 1 182 ? -7.472 -31.419 30.374 1.00 30.66 182 PRO A O 1
ATOM 1420 N N . THR A 1 183 ? -8.043 -30.320 28.512 1.00 31.00 183 THR A N 1
ATOM 1421 C CA . THR A 1 183 ? -6.672 -30.149 28.038 1.00 31.00 183 THR A CA 1
ATOM 1422 C C . THR A 1 183 ? -6.091 -28.945 28.764 1.00 31.00 183 THR A C 1
ATOM 1424 O O . THR A 1 183 ? -6.506 -27.809 28.556 1.00 31.00 183 THR A O 1
ATOM 1427 N N . ILE A 1 184 ? -5.140 -29.234 29.647 1.00 41.81 184 ILE A N 1
ATOM 1428 C CA . ILE A 1 184 ? -4.232 -28.280 30.277 1.00 41.81 184 ILE A CA 1
ATOM 1429 C C . ILE A 1 184 ? -3.556 -27.484 29.152 1.00 41.81 184 ILE A C 1
ATOM 1431 O O . ILE A 1 184 ? -2.737 -28.034 28.416 1.00 41.81 184 ILE A O 1
ATOM 1435 N N . ILE A 1 185 ? -3.922 -26.212 28.998 1.00 35.78 185 ILE A N 1
ATOM 1436 C CA . ILE A 1 185 ? -3.180 -25.242 28.193 1.00 35.78 185 ILE A CA 1
ATOM 1437 C C . ILE A 1 185 ? -2.646 -24.178 29.149 1.00 35.78 185 ILE A C 1
ATOM 1439 O O . ILE A 1 185 ? -3.345 -23.681 30.029 1.00 35.78 185 ILE A O 1
ATOM 1443 N N . SER A 1 186 ? -1.352 -23.949 28.991 1.00 34.00 186 SER A N 1
ATOM 1444 C CA . SER A 1 186 ? -0.414 -23.215 29.824 1.00 34.00 186 SER A CA 1
ATOM 1445 C C . SER A 1 186 ? -0.839 -21.786 30.182 1.00 34.00 186 SER A C 1
ATOM 1447 O O . SER A 1 186 ? -1.406 -21.063 29.369 1.00 34.00 186 SER A O 1
ATOM 1449 N N . GLN A 1 187 ? -0.477 -21.377 31.400 1.00 35.69 187 GLN A N 1
ATOM 1450 C CA . GLN A 1 187 ? -0.751 -20.098 32.074 1.00 35.69 187 GLN A CA 1
ATOM 1451 C C . GLN A 1 187 ? -0.068 -18.841 31.479 1.00 35.69 187 GLN A C 1
ATOM 1453 O O . GLN A 1 187 ? 0.120 -17.866 32.199 1.00 35.69 187 GLN A O 1
ATOM 1458 N N . ASP A 1 188 ? 0.272 -18.795 30.191 1.00 35.72 188 ASP A N 1
ATOM 1459 C CA . ASP A 1 188 ? 1.052 -17.667 29.639 1.00 35.72 188 ASP A CA 1
ATOM 1460 C C . ASP A 1 188 ? 0.222 -16.488 29.089 1.00 35.72 188 ASP A C 1
ATOM 1462 O O . ASP A 1 188 ? 0.792 -15.540 28.557 1.00 35.72 188 ASP A O 1
ATOM 1466 N N . SER A 1 189 ? -1.110 -16.477 29.230 1.00 39.84 189 SER A N 1
ATOM 1467 C CA . SER A 1 189 ? -1.962 -15.428 28.634 1.00 39.84 189 SER A CA 1
ATOM 1468 C C . SER A 1 189 ? -2.674 -14.487 29.621 1.00 39.84 189 SER A C 1
ATOM 1470 O O . SER A 1 189 ? -3.629 -13.826 29.226 1.00 39.84 189 SER A O 1
ATOM 1472 N N . VAL A 1 190 ? -2.252 -14.396 30.892 1.00 37.16 190 VAL A N 1
ATOM 1473 C CA . VAL A 1 190 ? -2.972 -13.600 31.926 1.00 37.16 190 VAL A CA 1
ATOM 1474 C C . VAL A 1 190 ? -2.105 -12.516 32.587 1.00 37.16 190 VAL A C 1
ATOM 1476 O O . VAL A 1 190 ? -2.315 -12.146 33.736 1.00 37.16 190 VAL A O 1
ATOM 1479 N N . SER A 1 191 ? -1.116 -11.964 31.887 1.00 36.03 191 SER A N 1
ATOM 1480 C CA . SER A 1 191 ? -0.187 -10.975 32.466 1.00 36.03 191 SER A CA 1
ATOM 1481 C C . SER A 1 191 ? -0.325 -9.538 31.943 1.00 36.03 191 SER A C 1
ATOM 1483 O O . SER A 1 191 ? 0.589 -8.746 32.147 1.00 36.03 191 SER A O 1
ATOM 1485 N N . SER A 1 192 ? -1.456 -9.132 31.348 1.00 37.91 192 SER A N 1
ATOM 1486 C CA . SER A 1 192 ? -1.639 -7.730 30.906 1.00 37.91 192 SER A CA 1
ATOM 1487 C C . SER A 1 192 ? -2.743 -6.932 31.607 1.00 37.91 192 SER A C 1
ATOM 1489 O O . SER A 1 192 ? -3.007 -5.797 31.214 1.00 37.91 192 SER A O 1
ATOM 1491 N N . ILE A 1 193 ? -3.364 -7.455 32.666 1.00 41.50 193 ILE A N 1
ATOM 1492 C CA . ILE A 1 193 ? -4.302 -6.680 33.489 1.00 41.50 193 ILE A CA 1
ATOM 1493 C C . ILE A 1 193 ? -3.685 -6.533 34.870 1.00 41.50 193 ILE A C 1
ATOM 1495 O O . ILE A 1 193 ? -3.928 -7.363 35.730 1.00 41.50 193 ILE A O 1
ATOM 1499 N N . LEU A 1 194 ? -2.818 -5.533 35.034 1.00 33.34 194 LEU A N 1
ATOM 1500 C CA . LEU A 1 194 ? -2.507 -4.809 36.277 1.00 33.34 194 LEU A CA 1
ATOM 1501 C C . LEU A 1 194 ? -1.279 -3.928 35.999 1.00 33.34 194 LEU A C 1
ATOM 1503 O O . LEU A 1 194 ? -0.200 -4.431 35.705 1.00 33.34 194 LEU A O 1
ATOM 1507 N N . ARG A 1 195 ? -1.434 -2.602 36.082 1.00 38.66 195 ARG A N 1
ATOM 1508 C CA . ARG A 1 195 ? -0.297 -1.668 36.118 1.00 38.66 195 ARG A CA 1
ATOM 1509 C C . ARG A 1 195 ? 0.483 -1.858 37.425 1.00 38.66 195 ARG A C 1
ATOM 1511 O O . ARG A 1 195 ? -0.144 -1.798 38.483 1.00 38.66 195 ARG A O 1
ATOM 1518 N N . PRO A 1 196 ? 1.823 -1.886 37.376 1.00 44.91 196 PRO A N 1
ATOM 1519 C CA . PRO A 1 196 ? 2.643 -1.373 38.457 1.00 44.91 196 PRO A CA 1
ATOM 1520 C C . PRO A 1 196 ? 3.391 -0.111 38.010 1.00 44.91 196 PRO A C 1
ATOM 1522 O O . PRO A 1 196 ? 4.030 -0.061 36.964 1.00 44.91 196 PRO A O 1
ATOM 1525 N N . GLU A 1 197 ? 3.240 0.913 38.839 1.00 36.69 197 GLU A N 1
ATOM 1526 C CA . GLU A 1 197 ? 4.204 1.948 39.206 1.00 36.69 197 GLU A CA 1
ATOM 1527 C C . GLU A 1 197 ? 5.556 1.983 38.457 1.00 36.69 197 GLU A C 1
ATOM 1529 O O . GLU A 1 197 ? 6.377 1.075 38.549 1.00 36.69 197 GLU A O 1
ATOM 1534 N N . LEU A 1 198 ? 5.785 3.120 37.794 1.00 42.66 198 LEU A N 1
ATOM 1535 C CA . LEU A 1 198 ? 7.058 3.777 37.479 1.00 42.66 198 LEU A CA 1
ATOM 1536 C C . LEU A 1 198 ? 8.358 2.990 37.794 1.00 42.66 198 LEU A C 1
ATOM 1538 O O . LEU A 1 198 ? 8.993 3.190 38.830 1.00 42.66 198 LEU A O 1
ATOM 1542 N N . ALA A 1 199 ? 8.831 2.197 36.828 1.00 30.69 199 ALA A N 1
ATOM 1543 C CA . ALA A 1 199 ? 10.225 1.768 36.742 1.00 30.69 199 ALA A CA 1
ATOM 1544 C C . ALA A 1 199 ? 10.875 2.434 35.524 1.00 30.69 199 ALA A C 1
ATOM 1546 O O . ALA A 1 199 ? 10.641 2.072 34.374 1.00 30.69 199 ALA A O 1
ATOM 1547 N N . LEU A 1 200 ? 11.687 3.453 35.797 1.00 45.06 200 LEU A N 1
ATOM 1548 C CA . LEU A 1 200 ? 12.578 4.078 34.830 1.00 45.06 200 LEU A CA 1
ATOM 1549 C C . LEU A 1 200 ? 13.767 3.129 34.620 1.00 45.06 200 LEU A C 1
ATOM 1551 O O . LEU A 1 200 ? 14.805 3.258 35.267 1.00 45.06 200 LEU A O 1
ATOM 1555 N N . THR A 1 201 ? 13.588 2.134 33.755 1.00 35.31 201 THR A N 1
ATOM 1556 C CA . THR A 1 201 ? 14.660 1.275 33.247 1.00 35.31 201 THR A CA 1
ATOM 1557 C C . THR A 1 201 ? 14.568 1.227 31.732 1.00 35.31 201 THR A C 1
ATOM 1559 O O . THR A 1 201 ? 13.511 0.955 31.177 1.00 35.31 201 THR A O 1
ATOM 1562 N N . ASN A 1 202 ? 15.681 1.556 31.085 1.00 48.78 202 ASN A N 1
ATOM 1563 C CA . ASN A 1 202 ? 15.848 1.611 29.638 1.00 48.78 202 ASN A CA 1
ATOM 1564 C C . ASN A 1 202 ? 15.356 0.321 28.947 1.00 48.78 202 ASN A C 1
ATOM 1566 O O . ASN A 1 202 ? 16.054 -0.685 29.007 1.00 48.78 202 ASN A O 1
ATOM 1570 N N . GLU A 1 203 ? 14.210 0.376 28.266 1.00 44.53 203 GLU A N 1
ATOM 1571 C CA . GLU A 1 203 ? 13.755 -0.611 27.273 1.00 44.53 203 GLU A CA 1
ATOM 1572 C C . GLU A 1 203 ? 13.016 0.126 26.138 1.00 44.53 203 GLU A C 1
ATOM 1574 O O . GLU A 1 203 ? 11.809 0.018 25.960 1.00 44.53 203 GLU A O 1
ATOM 1579 N N . GLU A 1 204 ? 13.753 0.924 25.358 1.00 47.81 204 GLU A N 1
ATOM 1580 C CA . GLU A 1 204 ? 13.350 1.236 23.971 1.00 47.81 204 GLU A CA 1
ATOM 1581 C C . GLU A 1 204 ? 13.653 0.060 23.017 1.00 47.81 204 GLU A C 1
ATOM 1583 O O . GLU A 1 204 ? 13.320 0.101 21.833 1.00 47.81 204 GLU A O 1
ATOM 1588 N N . ASP A 1 205 ? 14.259 -1.018 23.517 1.00 43.81 205 ASP A N 1
ATOM 1589 C CA . ASP A 1 205 ? 14.581 -2.199 22.729 1.00 43.81 205 ASP A CA 1
ATOM 1590 C C . ASP A 1 205 ? 13.471 -3.250 22.861 1.00 43.81 205 ASP A C 1
ATOM 1592 O O . ASP A 1 205 ? 13.368 -3.927 23.878 1.00 43.81 205 ASP A O 1
ATOM 1596 N N . PHE A 1 206 ? 12.688 -3.380 21.779 1.00 49.56 206 PHE A N 1
ATOM 1597 C CA . PHE A 1 206 ? 11.815 -4.504 21.376 1.00 49.56 206 PHE A CA 1
ATOM 1598 C C . PHE A 1 206 ? 10.321 -4.226 21.119 1.00 49.56 206 PHE A C 1
ATOM 1600 O O . PHE A 1 206 ? 9.517 -5.155 21.092 1.00 49.56 206 PHE A O 1
ATOM 1607 N N . ASP A 1 207 ? 9.960 -3.003 20.726 1.00 64.44 207 ASP A N 1
ATOM 1608 C CA . ASP A 1 207 ? 8.694 -2.754 20.006 1.00 64.44 207 ASP A CA 1
ATOM 1609 C C . ASP A 1 207 ? 8.705 -3.347 18.572 1.00 64.44 207 ASP A C 1
ATOM 1611 O O . ASP A 1 207 ? 7.687 -3.760 18.023 1.00 64.44 207 ASP A O 1
ATOM 1615 N N . TRP A 1 208 ? 9.882 -3.483 17.949 1.00 65.38 208 TRP A N 1
ATOM 1616 C CA . TRP A 1 208 ? 9.990 -4.004 16.578 1.00 65.38 208 TRP A CA 1
ATOM 1617 C C . TRP A 1 208 ? 9.872 -5.535 16.481 1.00 65.38 208 TRP A C 1
ATOM 1619 O O . TRP A 1 208 ? 9.406 -6.059 15.472 1.00 65.38 208 TRP A O 1
ATOM 1629 N N . LEU A 1 209 ? 10.295 -6.279 17.508 1.00 68.38 209 LEU A N 1
ATOM 1630 C CA . LEU A 1 209 ? 10.342 -7.749 17.473 1.00 68.38 209 LEU A CA 1
ATOM 1631 C C . LEU A 1 209 ? 8.965 -8.363 17.733 1.00 68.38 209 LEU A C 1
ATOM 1633 O O . LEU A 1 209 ? 8.620 -9.396 17.157 1.00 68.38 209 LEU A O 1
ATOM 1637 N N . THR A 1 210 ? 8.152 -7.688 18.545 1.00 66.44 210 THR A N 1
ATOM 1638 C CA . THR A 1 210 ? 6.732 -7.999 18.724 1.00 66.44 210 THR A CA 1
ATOM 1639 C C . THR A 1 210 ? 5.977 -7.767 17.414 1.00 66.44 210 THR A C 1
ATOM 1641 O O . THR A 1 210 ? 5.317 -8.694 16.942 1.00 66.44 210 THR A O 1
ATOM 1644 N N . ARG A 1 211 ? 6.189 -6.619 16.746 1.00 67.38 211 ARG A N 1
ATOM 1645 C CA . ARG A 1 211 ? 5.682 -6.325 15.389 1.00 67.38 211 ARG A CA 1
ATOM 1646 C C . ARG A 1 211 ? 6.126 -7.377 14.366 1.00 67.38 211 ARG A C 1
ATOM 1648 O O . ARG A 1 211 ? 5.299 -7.930 13.648 1.00 67.38 211 ARG A O 1
ATOM 1655 N N . PHE A 1 212 ? 7.405 -7.752 14.375 1.00 69.50 212 PHE A N 1
ATOM 1656 C CA . PHE A 1 212 ? 7.958 -8.759 13.467 1.00 69.50 212 PHE A CA 1
ATOM 1657 C 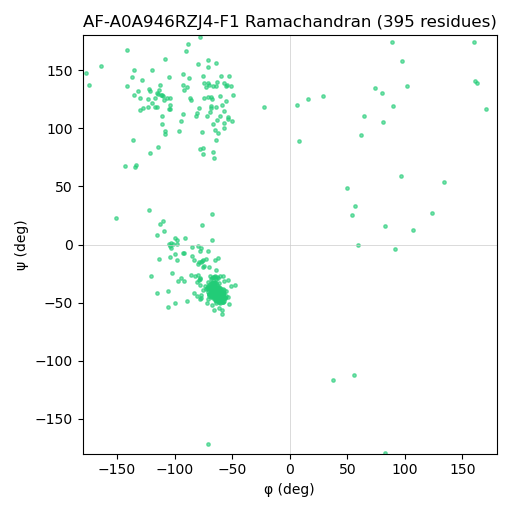C . PHE A 1 212 ? 7.342 -10.155 13.655 1.00 69.50 212 PHE A C 1
ATOM 1659 O O . PHE A 1 212 ? 7.187 -10.908 12.689 1.00 69.50 212 PHE A O 1
ATOM 1666 N N . SER A 1 213 ? 6.993 -10.526 14.891 1.00 69.75 213 SER A N 1
ATOM 1667 C CA . SER A 1 213 ? 6.454 -11.856 15.195 1.00 69.75 213 SER A CA 1
ATOM 1668 C C . SER A 1 213 ? 5.001 -12.057 14.741 1.00 69.75 213 SER A C 1
ATOM 1670 O O . SER A 1 213 ? 4.598 -13.206 14.554 1.00 69.75 213 SER A O 1
ATOM 1672 N N . ARG A 1 214 ? 4.262 -10.967 14.482 1.00 69.88 214 ARG A N 1
ATOM 1673 C CA . ARG A 1 214 ? 2.865 -10.969 14.013 1.00 69.88 214 ARG A CA 1
ATOM 1674 C C . ARG A 1 214 ? 2.690 -11.584 12.619 1.00 69.88 214 ARG A C 1
ATOM 1676 O O . ARG A 1 214 ? 1.732 -12.313 12.399 1.00 69.88 214 ARG A O 1
ATOM 1683 N N . ASP A 1 215 ? 3.643 -11.353 11.713 1.00 75.62 215 ASP A N 1
ATOM 1684 C CA . ASP A 1 215 ? 3.642 -11.875 10.337 1.00 75.62 215 ASP A CA 1
ATOM 1685 C C . ASP A 1 215 ? 5.020 -12.441 9.956 1.00 75.62 215 ASP A C 1
ATOM 1687 O O . ASP A 1 215 ? 5.761 -11.926 9.118 1.00 75.62 215 ASP A O 1
ATOM 1691 N N . ARG A 1 216 ? 5.411 -13.535 10.614 1.00 82.19 216 ARG A N 1
ATOM 1692 C CA . ARG A 1 216 ? 6.753 -14.115 10.444 1.00 82.19 216 ARG A CA 1
ATOM 1693 C C . ARG A 1 216 ? 7.063 -14.500 8.991 1.00 82.19 216 ARG A C 1
ATOM 1695 O O . ARG A 1 216 ? 8.193 -14.315 8.532 1.00 82.19 216 ARG A O 1
ATOM 1702 N N . ALA A 1 217 ? 6.090 -15.071 8.279 1.00 85.94 217 ALA A N 1
ATOM 1703 C CA . ALA A 1 217 ? 6.277 -15.521 6.901 1.00 85.94 217 ALA A CA 1
ATOM 1704 C C . ALA A 1 217 ? 6.409 -14.332 5.942 1.00 85.94 217 ALA A C 1
ATOM 1706 O O . ALA A 1 217 ? 7.343 -14.299 5.135 1.00 85.94 217 ALA A O 1
ATOM 1707 N N . GLY A 1 218 ? 5.522 -13.343 6.068 1.00 87.25 218 GLY A N 1
ATOM 1708 C CA . GLY A 1 218 ? 5.559 -12.143 5.252 1.00 87.25 218 GLY A CA 1
ATOM 1709 C C . GLY A 1 218 ? 6.811 -11.309 5.493 1.00 87.25 218 GLY A C 1
ATOM 1710 O O . GLY A 1 218 ? 7.511 -10.953 4.544 1.00 87.25 218 GLY A O 1
ATOM 1711 N N . ASN A 1 219 ? 7.186 -11.114 6.755 1.00 89.19 219 ASN A N 1
ATOM 1712 C CA . ASN A 1 219 ? 8.375 -10.349 7.113 1.00 89.19 219 ASN A CA 1
ATOM 1713 C C . ASN A 1 219 ? 9.676 -11.024 6.636 1.00 89.19 219 ASN A C 1
ATOM 1715 O O . ASN A 1 219 ? 10.606 -10.350 6.191 1.00 89.19 219 ASN A O 1
ATOM 1719 N N . THR A 1 220 ? 9.737 -12.362 6.633 1.00 90.69 220 THR A N 1
ATOM 1720 C CA . THR A 1 220 ? 10.875 -13.098 6.052 1.00 90.69 220 THR A CA 1
ATOM 1721 C C . THR A 1 220 ? 10.993 -12.835 4.547 1.00 90.69 220 THR A C 1
ATOM 1723 O O . THR A 1 220 ? 12.080 -12.527 4.053 1.00 90.69 220 THR A O 1
ATOM 1726 N N . LEU A 1 221 ? 9.878 -12.913 3.813 1.00 92.69 221 LEU A N 1
ATOM 1727 C CA . LEU A 1 221 ? 9.840 -12.614 2.379 1.00 92.69 221 LEU A CA 1
ATOM 1728 C C . LEU A 1 221 ? 10.229 -11.155 2.091 1.00 92.69 221 LEU A C 1
ATOM 1730 O O . LEU A 1 221 ? 10.991 -10.895 1.154 1.00 92.69 221 LEU A O 1
ATOM 1734 N N . GLY A 1 222 ? 9.750 -10.219 2.912 1.00 94.06 222 GLY A N 1
ATOM 1735 C CA . GLY A 1 222 ? 10.100 -8.805 2.834 1.00 94.06 222 GLY A CA 1
ATOM 1736 C C . GLY A 1 222 ? 11.602 -8.573 2.984 1.00 94.06 222 GLY A C 1
ATOM 1737 O O . GLY A 1 222 ? 12.194 -7.902 2.142 1.00 94.06 222 GLY A O 1
ATOM 1738 N N . ILE A 1 223 ? 12.252 -9.196 3.976 1.00 95.25 223 ILE A N 1
ATOM 1739 C CA . ILE A 1 223 ? 13.709 -9.094 4.172 1.00 95.25 223 ILE A CA 1
ATOM 1740 C C . ILE A 1 223 ? 14.467 -9.590 2.938 1.00 95.25 223 ILE A C 1
ATOM 1742 O O . ILE A 1 223 ? 15.356 -8.897 2.439 1.00 95.25 223 ILE A O 1
ATOM 1746 N N . PHE A 1 224 ? 14.121 -10.772 2.421 1.00 96.44 224 PHE A N 1
ATOM 1747 C CA . PHE A 1 224 ? 14.785 -11.310 1.231 1.00 96.44 224 PHE A CA 1
ATOM 1748 C C . PHE A 1 224 ? 14.602 -10.400 0.016 1.00 96.44 224 PHE A C 1
ATOM 1750 O O . PHE A 1 224 ? 15.562 -10.152 -0.715 1.00 96.44 224 PHE A O 1
ATOM 1757 N N . THR A 1 225 ? 13.394 -9.870 -0.175 1.00 96.69 225 THR A N 1
ATOM 1758 C CA . THR A 1 225 ? 13.088 -8.949 -1.273 1.00 96.69 225 THR A CA 1
ATOM 1759 C C . THR A 1 225 ? 13.870 -7.645 -1.126 1.00 96.69 225 THR A C 1
ATOM 1761 O O . THR A 1 225 ? 14.505 -7.201 -2.082 1.00 96.69 225 THR A O 1
ATOM 1764 N N . LEU A 1 226 ? 13.911 -7.066 0.075 1.00 97.50 226 LEU A N 1
ATOM 1765 C CA . LEU A 1 226 ? 14.663 -5.848 0.363 1.00 97.50 226 LEU A CA 1
ATOM 1766 C C . LEU A 1 226 ? 16.159 -6.035 0.088 1.00 97.50 226 LEU A C 1
ATOM 1768 O O . LEU A 1 226 ? 16.759 -5.221 -0.614 1.00 97.50 226 LEU A O 1
ATOM 1772 N N . ILE A 1 227 ? 16.756 -7.133 0.566 1.00 97.94 227 ILE A N 1
ATOM 1773 C CA . ILE A 1 227 ? 18.158 -7.473 0.281 1.00 97.94 227 ILE A CA 1
ATOM 1774 C C . ILE A 1 227 ? 18.374 -7.616 -1.229 1.00 97.94 227 ILE A C 1
ATOM 1776 O O . ILE A 1 227 ? 19.332 -7.061 -1.769 1.00 97.94 227 ILE A O 1
ATOM 1780 N N . ALA A 1 228 ? 17.480 -8.317 -1.931 1.00 97.19 228 ALA A N 1
ATOM 1781 C CA . ALA A 1 228 ? 17.581 -8.493 -3.375 1.00 97.19 228 ALA A CA 1
ATOM 1782 C C . ALA A 1 228 ? 17.559 -7.149 -4.120 1.00 97.19 228 ALA A C 1
ATOM 1784 O O . ALA A 1 228 ? 18.375 -6.949 -5.020 1.00 97.19 228 ALA A O 1
ATOM 1785 N N . MET A 1 229 ? 16.698 -6.205 -3.731 1.00 97.75 229 MET A N 1
ATOM 1786 C CA . MET A 1 229 ? 16.655 -4.864 -4.324 1.00 97.75 229 MET A CA 1
ATOM 1787 C C . MET A 1 229 ? 17.907 -4.040 -3.994 1.00 97.75 229 MET A C 1
ATOM 1789 O O . MET A 1 229 ? 18.498 -3.435 -4.893 1.00 97.75 229 MET A O 1
ATOM 1793 N N . LEU A 1 230 ? 18.365 -4.073 -2.736 1.00 97.56 230 LEU A N 1
ATOM 1794 C CA . LEU A 1 230 ? 19.578 -3.381 -2.284 1.00 97.56 230 LEU A CA 1
ATOM 1795 C C . LEU A 1 230 ? 20.850 -3.899 -2.965 1.00 97.56 230 LEU A C 1
ATOM 1797 O O . LEU A 1 230 ? 21.797 -3.137 -3.135 1.00 97.56 230 LEU A O 1
ATOM 1801 N N . VAL A 1 231 ? 20.880 -5.165 -3.386 1.00 97.12 231 VAL A N 1
ATOM 1802 C CA . VAL A 1 231 ? 21.971 -5.730 -4.198 1.00 97.12 231 VAL A CA 1
ATOM 1803 C C . VAL A 1 231 ? 21.775 -5.418 -5.684 1.00 97.12 231 VAL A C 1
ATOM 1805 O O . VAL A 1 231 ? 22.731 -5.058 -6.378 1.00 97.12 231 VAL A O 1
ATOM 1808 N N . SER A 1 232 ? 20.543 -5.525 -6.186 1.00 95.62 232 SER A N 1
ATOM 1809 C CA . SER A 1 232 ? 20.223 -5.333 -7.605 1.00 95.62 232 SER A CA 1
ATOM 1810 C C . SER A 1 232 ? 20.449 -3.900 -8.067 1.00 95.62 232 SER A C 1
ATOM 1812 O O . SER A 1 232 ? 20.905 -3.704 -9.189 1.00 95.62 232 SER A O 1
ATOM 1814 N N . PHE A 1 233 ? 20.185 -2.896 -7.228 1.00 95.81 233 PHE A N 1
ATOM 1815 C CA . PHE A 1 233 ? 20.341 -1.492 -7.610 1.00 95.81 233 PHE A CA 1
ATOM 1816 C C . PHE A 1 233 ? 21.818 -1.089 -7.843 1.00 95.81 233 PHE A C 1
ATOM 1818 O O . PHE A 1 233 ? 22.148 -0.644 -8.945 1.00 95.81 233 PHE A O 1
ATOM 1825 N N . PRO A 1 234 ? 22.774 -1.329 -6.920 1.00 94.50 234 PRO A N 1
ATOM 1826 C CA . PRO A 1 234 ? 24.203 -1.178 -7.209 1.00 94.50 234 PRO A CA 1
ATOM 1827 C C . PRO A 1 234 ? 24.686 -2.125 -8.315 1.00 94.50 234 PRO A C 1
ATOM 1829 O O . PRO A 1 234 ? 25.506 -1.737 -9.151 1.00 94.50 234 PRO A O 1
ATOM 1832 N N . GLY A 1 235 ? 24.158 -3.354 -8.358 1.00 91.81 235 GLY A N 1
ATOM 1833 C CA . GLY A 1 235 ? 24.432 -4.318 -9.422 1.00 91.81 235 GLY A CA 1
ATOM 1834 C C . GLY A 1 235 ? 24.078 -3.772 -10.806 1.00 91.81 235 GLY A C 1
ATOM 1835 O O . GLY A 1 235 ? 24.874 -3.903 -11.734 1.00 91.81 235 GLY A O 1
ATOM 1836 N N . ALA A 1 236 ? 22.949 -3.073 -10.936 1.00 90.69 236 ALA A N 1
ATOM 1837 C CA . ALA A 1 236 ? 22.521 -2.411 -12.161 1.00 90.69 236 ALA A CA 1
ATOM 1838 C C . ALA A 1 236 ? 23.524 -1.340 -12.610 1.00 90.69 236 ALA A C 1
ATOM 1840 O O . ALA A 1 236 ? 23.867 -1.276 -13.790 1.00 90.69 236 ALA A O 1
ATOM 1841 N N . ILE A 1 237 ? 24.074 -0.557 -11.675 1.00 90.44 237 ILE A N 1
ATOM 1842 C CA . ILE A 1 237 ? 25.115 0.443 -11.962 1.00 90.44 237 ILE A CA 1
ATOM 1843 C C . ILE A 1 237 ? 26.395 -0.239 -12.468 1.00 90.44 237 ILE A C 1
ATOM 1845 O O . ILE A 1 237 ? 26.996 0.200 -13.453 1.00 90.44 237 ILE A O 1
ATOM 1849 N N . VAL A 1 238 ? 26.819 -1.334 -11.830 1.00 90.00 238 VAL A N 1
ATOM 1850 C CA . VAL A 1 238 ? 27.999 -2.104 -12.258 1.00 90.00 238 VAL A CA 1
ATOM 1851 C C . VAL A 1 238 ? 27.779 -2.728 -13.639 1.00 90.00 238 VAL A C 1
ATOM 1853 O O . VAL A 1 238 ? 28.655 -2.627 -14.501 1.00 90.00 238 VAL A O 1
ATOM 1856 N N . LEU A 1 239 ? 26.608 -3.324 -13.883 1.00 86.81 239 LEU A N 1
ATOM 1857 C CA . LEU A 1 239 ? 26.226 -3.888 -15.179 1.00 86.81 239 LEU A CA 1
ATOM 1858 C C . LEU A 1 239 ? 26.188 -2.811 -16.264 1.00 86.81 239 LEU A C 1
ATOM 1860 O O . LEU A 1 239 ? 26.750 -3.011 -17.340 1.00 86.81 239 LEU A O 1
ATOM 1864 N N . TYR A 1 240 ? 25.614 -1.645 -15.970 1.00 86.56 240 TYR A N 1
ATOM 1865 C CA . TYR A 1 240 ? 25.618 -0.497 -16.870 1.00 86.56 240 TYR A CA 1
ATOM 1866 C C . TYR A 1 240 ? 27.052 -0.077 -17.237 1.00 86.56 240 TYR A C 1
ATOM 1868 O O . TYR A 1 240 ? 27.364 0.136 -18.408 1.00 86.56 240 TYR A O 1
ATOM 1876 N N . ARG A 1 241 ? 27.986 -0.056 -16.278 1.00 87.25 241 ARG A N 1
ATOM 1877 C CA . ARG A 1 241 ? 29.398 0.265 -16.556 1.00 87.25 241 ARG A CA 1
ATOM 1878 C C . ARG A 1 241 ? 30.107 -0.816 -17.375 1.00 87.25 241 ARG A C 1
ATOM 1880 O O . ARG A 1 241 ? 30.819 -0.471 -18.307 1.00 87.25 241 ARG A O 1
ATOM 1887 N N . LYS A 1 242 ? 29.895 -2.099 -17.067 1.00 82.38 242 LYS A N 1
ATOM 1888 C CA . LYS A 1 242 ? 30.657 -3.228 -17.637 1.00 82.38 242 LYS A CA 1
ATOM 1889 C C . LYS A 1 242 ? 30.124 -3.759 -18.972 1.00 82.38 242 LYS A C 1
ATOM 1891 O O . LYS A 1 242 ? 30.860 -4.386 -19.721 1.00 82.38 242 LYS A O 1
ATOM 1896 N N . ASN A 1 243 ? 28.833 -3.596 -19.255 1.00 68.38 243 ASN A N 1
ATOM 1897 C CA . ASN A 1 243 ? 28.193 -4.306 -20.363 1.00 68.38 243 ASN A CA 1
ATOM 1898 C C . ASN A 1 243 ? 28.509 -3.682 -21.734 1.00 68.38 243 ASN A C 1
ATOM 1900 O O . ASN A 1 243 ? 27.720 -2.884 -22.221 1.00 68.38 243 ASN A O 1
ATOM 1904 N N . ASP A 1 244 ? 29.641 -3.982 -22.357 1.00 62.25 244 ASP A N 1
ATOM 1905 C CA . ASP A 1 244 ? 30.080 -3.317 -23.600 1.00 62.25 244 ASP A CA 1
ATOM 1906 C C . ASP A 1 244 ? 29.338 -3.771 -24.875 1.00 62.25 244 ASP A C 1
ATOM 1908 O O . ASP A 1 244 ? 29.776 -3.494 -25.987 1.00 62.25 244 ASP A O 1
ATOM 1912 N N . GLY A 1 245 ? 28.176 -4.421 -24.726 1.00 54.84 245 GLY A N 1
ATOM 1913 C CA . GLY 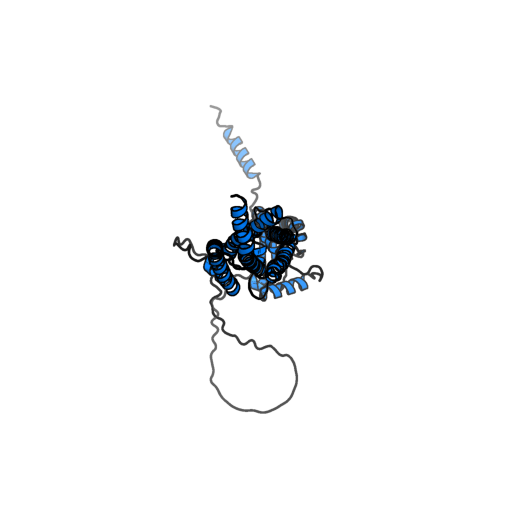A 1 245 ? 27.283 -4.739 -25.840 1.00 54.84 245 GLY A CA 1
ATOM 1914 C C . GLY A 1 245 ? 26.749 -6.170 -25.851 1.00 54.84 245 GLY A C 1
ATOM 1915 O O . GLY A 1 245 ? 26.860 -6.844 -26.870 1.00 54.84 245 GLY A O 1
ATOM 1916 N N . MET A 1 246 ? 26.128 -6.654 -24.768 1.00 50.72 246 MET A N 1
ATOM 1917 C CA . MET A 1 246 ? 25.314 -7.877 -24.853 1.00 50.72 246 MET A CA 1
ATOM 1918 C C . MET A 1 246 ? 24.093 -7.649 -25.752 1.00 50.72 246 MET A C 1
ATOM 1920 O O . MET A 1 246 ? 23.100 -7.103 -25.294 1.00 50.72 246 MET A O 1
ATOM 1924 N N . SER A 1 247 ? 24.151 -8.070 -27.017 1.00 52.16 247 SER A N 1
ATOM 1925 C CA . SER A 1 247 ? 22.996 -8.079 -27.924 1.00 52.16 247 SER A CA 1
ATOM 1926 C C . SER A 1 247 ? 21.851 -8.902 -27.326 1.00 52.16 247 SER A C 1
ATOM 1928 O O . SER A 1 247 ? 21.907 -10.130 -27.298 1.00 52.16 247 SER A O 1
ATOM 1930 N N . PHE A 1 248 ? 20.812 -8.233 -26.820 1.00 56.72 248 PHE A N 1
ATOM 1931 C CA . PHE A 1 248 ? 19.571 -8.917 -26.475 1.00 56.72 248 PHE A CA 1
ATOM 1932 C C . PHE A 1 248 ? 18.867 -9.327 -27.766 1.00 56.72 248 PHE A C 1
ATOM 1934 O O . PHE A 1 248 ? 18.613 -8.497 -28.641 1.00 56.72 248 PHE A O 1
ATOM 1941 N N . ASN A 1 249 ? 18.519 -10.610 -27.873 1.00 62.28 249 ASN A N 1
ATOM 1942 C CA . ASN A 1 249 ? 17.637 -11.086 -28.932 1.00 62.28 249 ASN A CA 1
ATOM 1943 C C . ASN A 1 249 ? 16.329 -10.281 -28.910 1.00 62.28 249 ASN A C 1
ATOM 1945 O O . ASN A 1 249 ? 15.753 -10.074 -27.841 1.00 62.28 249 ASN A O 1
ATOM 1949 N N . SER A 1 250 ? 15.834 -9.879 -30.087 1.00 66.94 250 SER A N 1
ATOM 1950 C CA . SER A 1 250 ? 14.612 -9.068 -30.252 1.00 66.94 250 SER A CA 1
ATOM 1951 C C . SER A 1 250 ? 13.424 -9.597 -29.427 1.00 66.94 250 SER A C 1
ATOM 1953 O O . SER A 1 250 ? 12.686 -8.817 -28.821 1.00 66.94 250 SER A O 1
ATOM 1955 N N . ASN A 1 251 ? 13.318 -10.922 -29.285 1.00 73.94 251 ASN A N 1
ATOM 1956 C CA . ASN A 1 251 ? 12.263 -11.600 -28.528 1.00 73.94 251 ASN A CA 1
ATOM 1957 C C . ASN A 1 251 ? 12.241 -11.253 -27.026 1.00 73.94 251 ASN A C 1
ATOM 1959 O O . ASN A 1 251 ? 11.178 -11.272 -26.420 1.00 73.94 251 ASN A O 1
ATOM 1963 N N . TRP A 1 252 ? 13.376 -10.908 -26.410 1.00 81.56 252 TRP A N 1
ATOM 1964 C CA . TRP A 1 252 ? 13.428 -10.569 -24.979 1.00 81.56 252 TRP A CA 1
ATOM 1965 C C . TRP A 1 252 ? 12.872 -9.178 -24.675 1.00 81.56 252 TRP A C 1
ATOM 1967 O O . TRP A 1 252 ? 12.474 -8.912 -23.544 1.00 81.56 252 TRP A O 1
ATOM 1977 N N . SER A 1 253 ? 12.783 -8.297 -25.676 1.00 81.50 253 SER A N 1
ATOM 1978 C CA . SER A 1 253 ? 12.173 -6.976 -25.492 1.00 81.50 253 SER A CA 1
ATOM 1979 C C . SER A 1 253 ? 10.681 -7.055 -25.142 1.00 81.50 253 SER A C 1
ATOM 1981 O O . SER A 1 253 ? 10.167 -6.139 -24.506 1.00 81.50 253 SER A O 1
ATOM 1983 N N . TRP A 1 254 ? 10.012 -8.167 -25.477 1.00 90.62 254 TRP A N 1
ATOM 1984 C CA . TRP A 1 254 ? 8.619 -8.450 -25.112 1.00 90.62 254 TRP A CA 1
ATOM 1985 C C . TRP A 1 254 ? 8.416 -8.804 -23.634 1.00 90.62 254 TRP A C 1
ATOM 1987 O O . TRP A 1 254 ? 7.286 -8.768 -23.151 1.00 90.62 254 TRP A O 1
ATOM 1997 N N . LEU A 1 255 ? 9.488 -9.078 -22.883 1.00 93.94 255 LEU A N 1
ATOM 1998 C CA . LEU A 1 255 ? 9.387 -9.273 -21.435 1.00 93.94 255 LEU A CA 1
ATOM 1999 C C . LEU A 1 255 ? 8.984 -7.980 -20.717 1.00 93.94 255 LEU A C 1
ATOM 2001 O O . LEU A 1 255 ? 8.259 -8.039 -19.730 1.00 93.94 255 LEU A O 1
ATOM 2005 N N . ILE A 1 256 ? 9.405 -6.819 -21.233 1.00 94.50 256 ILE A N 1
ATOM 2006 C CA . ILE A 1 256 ? 9.063 -5.512 -20.658 1.00 94.50 256 ILE A CA 1
ATOM 2007 C C . ILE A 1 256 ? 7.539 -5.312 -20.619 1.00 94.50 256 ILE A C 1
ATOM 2009 O O . ILE A 1 256 ? 7.010 -5.177 -19.517 1.00 94.50 256 ILE A O 1
ATOM 2013 N N . PRO A 1 257 ? 6.795 -5.334 -21.745 1.00 95.81 257 PRO A N 1
ATOM 2014 C CA . PRO A 1 257 ? 5.347 -5.154 -21.704 1.00 95.81 257 PRO A CA 1
ATOM 2015 C C . PRO A 1 257 ? 4.642 -6.292 -20.960 1.00 95.81 257 PRO A C 1
ATOM 2017 O O . PRO A 1 257 ? 3.657 -6.028 -20.282 1.00 95.81 257 PRO A O 1
ATOM 2020 N N . PHE A 1 258 ? 5.154 -7.527 -21.010 1.00 96.62 258 PHE A N 1
ATOM 2021 C CA . PHE A 1 258 ? 4.589 -8.645 -20.249 1.00 96.62 258 PHE A CA 1
ATOM 2022 C C . PHE A 1 258 ? 4.589 -8.377 -18.736 1.00 96.62 258 PHE A C 1
ATOM 2024 O O . PHE A 1 258 ? 3.530 -8.380 -18.109 1.00 96.62 258 PHE A O 1
ATOM 2031 N N . PHE A 1 259 ? 5.753 -8.082 -18.148 1.00 97.75 259 PHE A N 1
ATOM 2032 C CA . PHE A 1 259 ? 5.849 -7.775 -16.718 1.00 97.75 259 PHE A CA 1
ATOM 2033 C C . PHE A 1 259 ? 5.142 -6.466 -16.360 1.00 97.75 259 PHE A C 1
ATOM 2035 O O . PHE A 1 259 ? 4.545 -6.359 -15.292 1.00 97.75 259 PHE A O 1
ATOM 2042 N N . CYS A 1 260 ? 5.162 -5.486 -17.263 1.00 97.38 260 CYS A N 1
ATOM 2043 C CA . CYS A 1 260 ? 4.506 -4.205 -17.050 1.00 97.38 260 CYS A CA 1
ATOM 2044 C C . CYS A 1 260 ? 2.974 -4.324 -17.013 1.00 97.38 260 CYS A C 1
ATOM 2046 O O . CYS A 1 260 ? 2.345 -3.682 -16.182 1.00 97.38 260 CYS A O 1
ATOM 2048 N N . LEU A 1 261 ? 2.367 -5.184 -17.840 1.00 98.12 261 LEU A N 1
ATOM 2049 C CA . LEU A 1 261 ? 0.923 -5.450 -17.795 1.00 98.12 261 LEU A CA 1
ATOM 2050 C C . LEU A 1 261 ? 0.505 -6.156 -16.500 1.00 98.12 261 LEU A C 1
ATOM 2052 O O . LEU A 1 261 ? -0.533 -5.818 -15.934 1.00 98.12 261 LEU A O 1
ATOM 2056 N N . ILE A 1 262 ? 1.322 -7.091 -16.002 1.00 98.44 262 ILE A N 1
ATOM 2057 C CA . ILE A 1 262 ? 1.093 -7.718 -14.691 1.00 98.44 262 ILE A CA 1
ATOM 2058 C C . ILE A 1 262 ? 1.167 -6.654 -13.590 1.00 98.44 262 ILE A C 1
ATOM 2060 O O . ILE A 1 262 ? 0.255 -6.550 -12.771 1.00 98.44 262 ILE A O 1
ATOM 2064 N N . GLY A 1 263 ? 2.215 -5.826 -13.604 1.00 98.00 263 GLY A N 1
ATOM 2065 C CA . GLY A 1 263 ? 2.392 -4.737 -12.645 1.00 98.00 263 GLY A CA 1
ATOM 2066 C C . GLY A 1 263 ? 1.252 -3.719 -12.684 1.00 98.00 263 GLY A C 1
ATOM 2067 O O . GLY A 1 263 ? 0.746 -3.322 -11.638 1.00 98.00 263 GLY A O 1
ATOM 2068 N N . LEU A 1 264 ? 0.777 -3.366 -13.881 1.00 98.38 264 LEU A N 1
ATOM 2069 C CA . LEU A 1 264 ? -0.373 -2.487 -14.072 1.00 98.38 264 LEU A CA 1
ATOM 2070 C C . LEU A 1 264 ? -1.654 -3.097 -13.494 1.00 98.38 264 LEU A C 1
ATOM 2072 O O . LEU A 1 264 ? -2.424 -2.377 -12.864 1.00 98.38 264 LEU A O 1
ATOM 2076 N N . GLY A 1 265 ? -1.874 -4.404 -13.665 1.00 98.12 265 GLY A N 1
ATOM 2077 C CA . GLY A 1 265 ? -2.998 -5.114 -13.052 1.00 98.12 265 GLY A CA 1
ATOM 2078 C C . GLY A 1 265 ? -2.951 -5.062 -11.524 1.00 98.12 265 GLY A C 1
ATOM 2079 O O . GLY A 1 265 ? -3.947 -4.710 -10.896 1.00 98.12 265 GLY A O 1
ATOM 2080 N N . ILE A 1 266 ? -1.779 -5.321 -10.934 1.00 97.50 266 ILE A N 1
ATOM 2081 C CA . ILE A 1 266 ? -1.560 -5.242 -9.481 1.00 97.50 266 ILE A CA 1
ATOM 2082 C C . ILE A 1 266 ? -1.797 -3.817 -8.971 1.00 97.50 266 ILE A C 1
ATOM 2084 O O . ILE A 1 266 ? -2.553 -3.622 -8.024 1.00 97.50 266 ILE A O 1
ATOM 2088 N N . ALA A 1 267 ? -1.193 -2.814 -9.611 1.00 97.44 267 ALA A N 1
ATOM 2089 C CA . ALA A 1 267 ? -1.330 -1.419 -9.203 1.00 97.44 267 ALA A CA 1
ATOM 2090 C C . ALA A 1 267 ? -2.769 -0.907 -9.361 1.00 97.44 267 ALA A C 1
ATOM 2092 O O . ALA A 1 267 ? -3.260 -0.189 -8.497 1.00 97.44 267 ALA A O 1
ATOM 2093 N N . SER A 1 268 ? -3.469 -1.314 -10.425 1.00 97.44 268 SER A N 1
ATOM 2094 C CA . SER A 1 268 ? -4.880 -0.959 -10.633 1.00 97.44 268 SER A CA 1
ATOM 2095 C C . SER A 1 268 ? -5.777 -1.599 -9.578 1.00 97.44 268 SER A C 1
ATOM 2097 O O . SER A 1 268 ? -6.692 -0.953 -9.078 1.00 97.44 268 SER A O 1
ATOM 2099 N N . TYR A 1 269 ? -5.500 -2.851 -9.208 1.00 96.12 269 TYR A N 1
ATOM 2100 C CA . TYR A 1 269 ? -6.207 -3.532 -8.131 1.00 96.12 269 TYR A CA 1
ATOM 2101 C C . TYR A 1 269 ? -5.979 -2.845 -6.777 1.00 96.12 269 TYR A C 1
ATOM 2103 O O . TYR A 1 269 ? -6.949 -2.534 -6.091 1.00 96.12 269 TYR A O 1
ATOM 2111 N N . LEU A 1 270 ? -4.728 -2.538 -6.418 1.00 94.38 270 LEU A N 1
ATOM 2112 C CA . LEU A 1 270 ? -4.432 -1.815 -5.176 1.00 94.38 270 LEU A CA 1
ATOM 2113 C C . LEU A 1 270 ? -5.040 -0.412 -5.175 1.00 94.38 270 LEU A C 1
ATOM 2115 O O . LEU A 1 270 ? -5.633 -0.008 -4.184 1.00 94.38 270 LEU A O 1
ATOM 2119 N N . SER A 1 271 ? -4.999 0.287 -6.310 1.00 94.31 271 SER A N 1
ATOM 2120 C CA . SER A 1 271 ? -5.670 1.575 -6.474 1.00 94.31 271 SER A CA 1
ATOM 2121 C C . SER A 1 271 ? -7.184 1.461 -6.263 1.00 94.31 271 SER A C 1
ATOM 2123 O O . SER A 1 271 ? -7.768 2.315 -5.604 1.00 94.31 271 SER A O 1
ATOM 2125 N N . TYR A 1 272 ? -7.830 0.407 -6.771 1.00 94.00 272 TYR A N 1
ATOM 2126 C CA . TYR A 1 272 ? -9.248 0.148 -6.513 1.00 94.00 272 TYR A CA 1
ATOM 2127 C C . TYR A 1 272 ? -9.520 -0.083 -5.022 1.00 94.00 272 TYR A C 1
ATOM 2129 O O . TYR A 1 272 ? -10.420 0.547 -4.470 1.00 94.00 272 TYR A O 1
ATOM 2137 N N . VAL A 1 273 ? -8.722 -0.932 -4.369 1.00 89.62 273 VAL A N 1
ATOM 2138 C CA . VAL A 1 273 ? -8.811 -1.212 -2.926 1.00 89.62 273 VAL A CA 1
ATOM 2139 C C . VAL A 1 273 ? -8.671 0.078 -2.109 1.00 89.62 273 VAL A C 1
ATOM 2141 O O . VAL A 1 273 ? -9.493 0.342 -1.237 1.00 89.62 273 VAL A O 1
ATOM 2144 N N . GLU A 1 274 ? -7.695 0.923 -2.441 1.00 87.38 274 GLU A N 1
ATOM 2145 C CA . GLU A 1 274 ? -7.433 2.201 -1.764 1.00 87.38 274 GLU A CA 1
ATOM 2146 C C . GLU A 1 274 ? -8.544 3.235 -1.980 1.00 87.38 274 GLU A C 1
ATOM 2148 O O . GLU A 1 274 ? -8.891 3.967 -1.058 1.00 87.38 274 GLU A O 1
ATOM 2153 N N . MET A 1 275 ? -9.106 3.316 -3.190 1.00 86.81 275 MET A N 1
ATOM 2154 C CA . MET A 1 275 ? -10.152 4.296 -3.513 1.00 86.81 275 MET A CA 1
ATOM 2155 C C . MET A 1 275 ? -11.530 3.894 -2.988 1.00 86.81 275 MET A C 1
ATOM 2157 O O . MET A 1 275 ? -12.362 4.761 -2.735 1.00 86.81 275 MET A O 1
ATOM 2161 N N . THR A 1 276 ? -11.790 2.592 -2.865 1.00 83.94 276 THR A N 1
ATOM 2162 C CA . THR A 1 276 ? -13.093 2.066 -2.431 1.00 83.94 276 THR A CA 1
ATOM 2163 C C . THR A 1 276 ? -13.104 1.590 -0.981 1.00 83.94 276 THR A C 1
ATOM 2165 O O . THR A 1 276 ? -14.161 1.208 -0.490 1.00 83.94 276 THR A O 1
ATOM 2168 N N . PHE A 1 277 ? -11.958 1.639 -0.292 1.00 81.00 277 PHE A N 1
ATOM 2169 C CA . PHE A 1 277 ? -11.779 1.234 1.110 1.00 81.00 277 PHE A CA 1
ATOM 2170 C C . PHE A 1 277 ? -12.244 -0.196 1.424 1.00 81.00 277 PHE A C 1
ATOM 2172 O O . PHE A 1 277 ? -12.575 -0.520 2.568 1.00 81.00 277 PHE A O 1
ATOM 2179 N N . VAL A 1 278 ? -12.259 -1.065 0.412 1.00 79.81 278 VAL A N 1
ATOM 2180 C CA . VAL A 1 278 ? -12.588 -2.484 0.573 1.00 79.81 278 VAL A CA 1
ATOM 2181 C C . VAL A 1 278 ? -11.387 -3.255 1.113 1.00 79.81 278 VAL A C 1
ATOM 2183 O O . VAL A 1 278 ? -10.240 -2.858 0.923 1.00 79.81 278 VAL A O 1
ATOM 2186 N N . ALA A 1 279 ? -11.633 -4.384 1.775 1.00 81.62 279 ALA A N 1
ATOM 2187 C CA . ALA A 1 279 ? -10.557 -5.259 2.227 1.00 81.62 279 ALA A CA 1
ATOM 2188 C C . ALA A 1 279 ? -9.777 -5.835 1.033 1.00 81.62 279 ALA A C 1
ATOM 2190 O O . ALA A 1 279 ? -10.370 -6.293 0.051 1.00 81.62 279 ALA A O 1
ATOM 2191 N N . ALA A 1 280 ? -8.447 -5.850 1.130 1.00 84.31 280 ALA A N 1
ATOM 2192 C CA . ALA A 1 280 ? -7.617 -6.507 0.139 1.00 84.31 280 ALA A CA 1
ATOM 2193 C C . ALA A 1 280 ? -7.703 -8.025 0.322 1.00 84.31 280 ALA A C 1
ATOM 2195 O O . ALA A 1 280 ? -7.636 -8.560 1.425 1.00 84.31 280 ALA A O 1
ATOM 2196 N N . ILE A 1 281 ? -7.784 -8.745 -0.791 1.00 87.69 281 ILE A N 1
ATOM 2197 C CA . ILE A 1 281 ? -7.547 -10.184 -0.816 1.00 87.69 281 ILE A CA 1
ATOM 2198 C C . ILE A 1 281 ? -6.072 -10.422 -0.487 1.00 87.69 281 ILE A C 1
ATOM 2200 O O . ILE A 1 281 ? -5.194 -10.216 -1.331 1.00 87.69 281 ILE A O 1
ATOM 2204 N N . CYS A 1 282 ? -5.811 -10.857 0.740 1.00 84.69 282 CYS A N 1
ATOM 2205 C CA . CYS A 1 282 ? -4.510 -11.346 1.167 1.00 84.69 282 CYS A CA 1
ATOM 2206 C C . CYS A 1 282 ? -4.441 -12.861 0.998 1.00 84.69 282 CYS A C 1
ATOM 2208 O O . CYS A 1 282 ? -5.398 -13.583 1.271 1.00 84.69 282 CYS A O 1
ATOM 2210 N N . GLY A 1 283 ? -3.306 -13.343 0.492 1.00 73.12 283 GLY A N 1
ATOM 2211 C CA . GLY A 1 283 ? -3.015 -14.773 0.479 1.00 73.12 283 GLY A CA 1
ATOM 2212 C C . GLY A 1 283 ? -2.720 -15.299 1.892 1.00 73.12 283 GLY A C 1
ATOM 2213 O O . GLY A 1 283 ? -2.821 -14.556 2.862 1.00 73.12 283 GLY A O 1
ATOM 2214 N N . PRO A 1 284 ? -2.266 -16.556 2.034 1.00 77.56 284 PRO A N 1
ATOM 2215 C CA . PRO A 1 284 ? -1.891 -17.135 3.333 1.00 77.56 284 PRO A CA 1
ATOM 2216 C C . PRO A 1 284 ? -0.633 -16.503 3.969 1.00 77.56 284 PRO A C 1
ATOM 2218 O O . PRO A 1 284 ? -0.137 -17.003 4.975 1.00 77.56 284 PRO A O 1
ATOM 2221 N N . ILE A 1 285 ? -0.064 -15.468 3.347 1.00 81.12 285 ILE A N 1
ATOM 2222 C CA . ILE A 1 285 ? 1.182 -14.803 3.727 1.00 81.12 285 ILE A CA 1
ATOM 2223 C C . ILE A 1 285 ? 0.932 -13.298 3.631 1.00 81.12 285 ILE A C 1
ATOM 2225 O O . ILE A 1 285 ? 0.511 -12.827 2.568 1.00 81.12 285 ILE A O 1
ATOM 2229 N N . GLY A 1 286 ? 1.252 -12.558 4.690 1.00 82.50 286 GLY A N 1
ATOM 2230 C CA . GLY A 1 286 ? 1.083 -11.110 4.725 1.00 82.50 286 GLY A CA 1
ATOM 2231 C C . GLY A 1 286 ? -0.189 -10.623 5.402 1.00 82.50 286 GLY A C 1
ATOM 2232 O O . GLY A 1 286 ? -1.198 -11.324 5.449 1.00 82.50 286 GLY A O 1
ATOM 2233 N N . ASP A 1 287 ? -0.138 -9.371 5.849 1.00 84.69 287 ASP A N 1
ATOM 2234 C CA . ASP A 1 287 ? -1.290 -8.577 6.273 1.00 84.69 287 ASP A CA 1
ATOM 2235 C C . ASP A 1 287 ? -1.358 -7.308 5.410 1.00 84.69 287 ASP A C 1
ATOM 2237 O O . ASP A 1 287 ? -0.916 -6.216 5.773 1.00 84.69 287 ASP A O 1
ATOM 2241 N N . CYS A 1 288 ? -1.878 -7.475 4.192 1.00 88.94 288 CYS A N 1
ATOM 2242 C CA . CYS A 1 288 ? -1.996 -6.385 3.225 1.00 88.94 288 CYS A CA 1
ATOM 2243 C C . CYS A 1 288 ? -2.962 -5.299 3.696 1.00 88.94 288 CYS A C 1
ATOM 2245 O O . CYS A 1 288 ? -2.803 -4.157 3.278 1.00 88.94 288 CYS A O 1
ATOM 2247 N N . ASN A 1 289 ? -3.955 -5.627 4.527 1.00 86.12 289 ASN A N 1
ATOM 2248 C CA . ASN A 1 289 ? -4.896 -4.632 5.031 1.00 86.12 289 ASN A CA 1
ATOM 2249 C C . ASN A 1 289 ? -4.201 -3.689 6.013 1.00 86.12 289 ASN A C 1
ATOM 2251 O O . ASN A 1 289 ? -4.372 -2.480 5.876 1.00 86.12 289 ASN A O 1
ATOM 2255 N N . ALA A 1 290 ? -3.362 -4.211 6.915 1.00 84.25 290 ALA A N 1
ATOM 2256 C CA . ALA A 1 290 ? -2.546 -3.378 7.798 1.00 84.25 290 ALA A CA 1
ATOM 2257 C C . ALA A 1 290 ? -1.647 -2.404 7.014 1.00 84.25 290 ALA A C 1
ATOM 2259 O O . ALA A 1 290 ? -1.511 -1.242 7.392 1.00 84.25 290 ALA A O 1
ATOM 2260 N N . VAL A 1 291 ? -1.076 -2.844 5.886 1.00 89.19 291 VAL A N 1
ATOM 2261 C CA . VAL A 1 291 ? -0.267 -1.978 5.012 1.00 89.19 291 VAL A CA 1
ATOM 2262 C C . VAL A 1 291 ? -1.132 -0.958 4.258 1.00 89.19 291 VAL A C 1
ATOM 2264 O O . VAL A 1 291 ? -0.838 0.236 4.300 1.00 89.19 291 VAL A O 1
ATOM 2267 N N . GLN A 1 292 ? -2.214 -1.396 3.604 1.00 87.38 292 GLN A N 1
ATOM 2268 C CA . GLN A 1 292 ? -3.070 -0.545 2.760 1.00 87.38 292 GLN A CA 1
ATOM 2269 C C . GLN A 1 292 ? -3.899 0.477 3.550 1.00 87.38 292 GLN A C 1
ATOM 2271 O O . GLN A 1 292 ? -4.376 1.447 2.966 1.00 87.38 292 GLN A O 1
ATOM 2276 N N . GLN A 1 293 ? -4.086 0.267 4.854 1.00 81.81 293 GLN A N 1
ATOM 2277 C CA . GLN A 1 293 ? -4.794 1.190 5.748 1.00 81.81 293 GLN A CA 1
ATOM 2278 C C . GLN A 1 293 ? -3.840 2.045 6.595 1.00 81.81 293 GLN A C 1
ATOM 2280 O O . GLN A 1 293 ? -4.295 2.858 7.395 1.00 81.81 293 GLN A O 1
ATOM 2285 N N . SER A 1 294 ? -2.525 1.878 6.433 1.00 84.88 294 SER A N 1
ATOM 2286 C CA . SER A 1 294 ? -1.539 2.691 7.145 1.00 84.88 294 SER A CA 1
ATOM 2287 C C . SER A 1 294 ? -1.499 4.130 6.621 1.00 84.88 294 SER A C 1
ATOM 2289 O O . SER A 1 294 ? -1.840 4.399 5.468 1.00 84.88 294 SER A O 1
ATOM 2291 N N . GLU A 1 295 ? -0.989 5.053 7.440 1.00 85.75 295 GLU A N 1
ATOM 2292 C CA . GLU A 1 295 ? -0.682 6.431 7.016 1.00 85.75 295 GLU A CA 1
ATOM 2293 C C . GLU A 1 295 ? 0.234 6.462 5.778 1.00 85.75 295 GLU A C 1
ATOM 2295 O O . GLU A 1 295 ? 0.116 7.331 4.916 1.00 85.75 295 GLU A O 1
ATOM 2300 N N . TYR A 1 296 ? 1.092 5.447 5.632 1.00 87.19 296 TYR A N 1
ATOM 2301 C CA . TYR A 1 296 ? 2.024 5.327 4.520 1.00 87.19 296 TYR A CA 1
ATOM 2302 C C . TYR A 1 296 ? 1.355 4.904 3.215 1.00 87.19 296 TYR A C 1
ATOM 2304 O O . TYR A 1 296 ? 1.985 5.059 2.179 1.00 87.19 296 TYR A O 1
ATOM 2312 N N . ALA A 1 297 ? 0.102 4.428 3.215 1.00 85.44 297 ALA A N 1
ATOM 2313 C CA . ALA A 1 297 ? -0.636 4.066 1.999 1.00 85.44 297 ALA A CA 1
ATOM 2314 C C . ALA A 1 297 ? -0.931 5.275 1.083 1.00 85.44 297 ALA A C 1
ATOM 2316 O O . ALA A 1 297 ? -1.310 5.115 -0.084 1.00 85.44 297 ALA A O 1
ATOM 2317 N N . ARG A 1 298 ? -0.740 6.500 1.593 1.00 87.25 298 ARG A N 1
ATOM 2318 C CA . ARG A 1 298 ? -0.882 7.752 0.850 1.00 87.25 298 ARG A CA 1
ATOM 2319 C C . ARG A 1 298 ? 0.420 8.539 0.865 1.00 87.25 298 ARG A C 1
ATOM 2321 O O . ARG A 1 298 ? 1.026 8.779 1.901 1.00 87.25 298 ARG A O 1
ATOM 2328 N N . LEU A 1 299 ? 0.831 9.008 -0.306 1.00 86.38 299 LEU A N 1
ATOM 2329 C CA . LEU A 1 299 ? 1.943 9.933 -0.446 1.00 86.38 299 LEU A CA 1
ATOM 2330 C C . LEU A 1 299 ? 1.444 11.374 -0.259 1.00 86.38 299 LEU A C 1
ATOM 2332 O O . LEU A 1 299 ? 0.548 11.825 -0.982 1.00 86.38 299 LEU A O 1
ATOM 2336 N N . PHE A 1 300 ? 2.058 12.097 0.683 1.00 82.19 300 PHE A N 1
ATOM 2337 C CA . PHE A 1 300 ? 1.693 13.471 1.064 1.00 82.19 300 PHE A CA 1
ATOM 2338 C C . PHE A 1 300 ? 0.226 13.626 1.503 1.00 82.19 300 PHE A C 1
ATOM 2340 O O . PHE A 1 300 ? -0.386 14.640 1.182 1.00 82.19 300 PHE A O 1
ATOM 2347 N N . ASP A 1 301 ? -0.360 12.602 2.134 1.00 77.19 301 ASP A N 1
ATOM 2348 C CA . ASP A 1 301 ? -1.777 12.522 2.547 1.00 77.19 301 ASP A CA 1
ATOM 2349 C C . ASP A 1 301 ? -2.819 12.652 1.418 1.00 77.19 301 ASP A C 1
ATOM 2351 O O . ASP A 1 301 ? -4.024 12.545 1.653 1.00 77.19 301 ASP A O 1
ATOM 2355 N N . ILE A 1 302 ? -2.372 12.833 0.171 1.00 80.69 302 ILE A N 1
ATOM 2356 C CA . ILE A 1 302 ? -3.227 13.192 -0.966 1.00 80.69 302 ILE A CA 1
ATOM 2357 C C . ILE A 1 302 ? -3.267 12.080 -2.014 1.00 80.69 302 ILE A C 1
ATOM 2359 O O . ILE A 1 302 ? -4.331 11.815 -2.569 1.00 80.69 302 ILE A O 1
ATOM 2363 N N . ILE A 1 303 ? -2.131 11.441 -2.326 1.00 89.31 303 ILE A N 1
ATOM 2364 C CA . ILE A 1 303 ? -2.030 10.541 -3.486 1.00 89.31 303 ILE A CA 1
ATOM 2365 C C . ILE A 1 303 ? -1.863 9.084 -3.028 1.00 89.31 303 ILE A C 1
ATOM 2367 O O . ILE A 1 303 ? -0.791 8.737 -2.537 1.00 89.31 303 ILE A O 1
ATOM 2371 N N . PRO A 1 304 ? -2.867 8.209 -3.228 1.00 92.19 304 PRO A N 1
ATOM 2372 C CA . PRO A 1 304 ? -2.744 6.778 -2.959 1.00 92.19 304 PRO A CA 1
ATOM 2373 C C . PRO A 1 304 ? -1.592 6.130 -3.743 1.00 92.19 304 PRO A C 1
ATOM 2375 O O . PRO A 1 304 ? -1.378 6.430 -4.926 1.00 92.19 304 PRO A O 1
ATOM 2378 N N . ILE A 1 305 ? -0.843 5.233 -3.099 1.00 93.25 305 ILE A N 1
ATOM 2379 C CA . ILE A 1 305 ? 0.334 4.593 -3.705 1.00 93.25 305 ILE A CA 1
ATOM 2380 C C . ILE A 1 305 ? -0.037 3.764 -4.938 1.00 93.25 305 ILE A C 1
ATOM 2382 O O . ILE A 1 305 ? 0.707 3.779 -5.925 1.00 93.25 305 ILE A O 1
ATOM 2386 N N . GLY A 1 306 ? -1.188 3.089 -4.937 1.00 93.69 306 GLY A N 1
ATOM 2387 C CA . GLY A 1 306 ? -1.672 2.326 -6.082 1.00 93.69 306 GLY A CA 1
ATOM 2388 C C . GLY A 1 306 ? -1.765 3.180 -7.350 1.00 93.69 306 GLY A C 1
ATOM 2389 O O . GLY A 1 306 ? -1.340 2.745 -8.423 1.00 93.69 306 GLY A O 1
ATOM 2390 N N . ILE A 1 307 ? -2.214 4.437 -7.231 1.00 95.25 307 ILE A N 1
ATOM 2391 C CA . ILE A 1 307 ? -2.301 5.382 -8.359 1.00 95.25 307 ILE A CA 1
ATOM 2392 C C . ILE A 1 307 ? -0.908 5.731 -8.895 1.00 95.25 307 ILE A C 1
ATOM 2394 O O . ILE A 1 307 ? -0.703 5.755 -10.112 1.00 95.25 307 ILE A O 1
ATOM 2398 N N . LEU A 1 308 ? 0.073 5.957 -8.014 1.00 95.12 308 LEU A N 1
ATOM 2399 C CA . LEU A 1 308 ? 1.461 6.189 -8.432 1.00 95.12 308 LEU A CA 1
ATOM 2400 C C . LEU A 1 308 ? 2.030 4.980 -9.180 1.00 95.12 308 LEU A C 1
ATOM 2402 O O . LEU A 1 308 ? 2.704 5.147 -10.198 1.00 95.12 308 LEU A O 1
ATOM 2406 N N . GLY A 1 309 ? 1.704 3.768 -8.722 1.00 96.62 309 GLY A N 1
ATOM 2407 C CA . GLY A 1 309 ? 2.029 2.529 -9.421 1.00 96.62 309 GLY A CA 1
ATOM 2408 C C . GLY A 1 309 ? 1.433 2.490 -10.830 1.00 96.62 309 GLY A C 1
ATOM 2409 O O . GLY A 1 309 ? 2.160 2.248 -11.794 1.00 96.62 309 GLY A O 1
ATOM 2410 N N . VAL A 1 310 ? 0.137 2.792 -10.975 1.00 98.12 310 VAL A N 1
ATOM 2411 C CA . VAL A 1 310 ? -0.552 2.842 -12.278 1.00 98.12 310 VAL A CA 1
ATOM 2412 C C . VAL A 1 310 ? 0.130 3.834 -13.222 1.00 98.12 310 VAL A C 1
ATOM 2414 O O . VAL A 1 310 ? 0.458 3.475 -14.354 1.00 98.12 310 VAL A O 1
ATOM 2417 N N . ILE A 1 311 ? 0.411 5.053 -12.753 1.00 97.62 311 ILE A N 1
ATOM 2418 C CA . ILE A 1 311 ? 1.109 6.082 -13.538 1.00 97.62 311 ILE A CA 1
ATOM 2419 C C . ILE A 1 311 ? 2.498 5.586 -13.965 1.00 97.62 311 ILE A C 1
ATOM 2421 O O . ILE A 1 311 ? 2.869 5.721 -15.134 1.00 97.62 311 ILE A O 1
ATOM 2425 N N . GLY A 1 312 ? 3.249 4.974 -13.046 1.00 97.56 312 GLY A N 1
ATOM 2426 C CA . GLY A 1 312 ? 4.576 4.425 -13.312 1.00 97.56 312 GLY A CA 1
ATOM 2427 C C . GLY A 1 312 ? 4.564 3.332 -14.384 1.00 97.56 312 GLY A C 1
ATOM 2428 O O . GLY A 1 312 ? 5.319 3.413 -15.354 1.00 97.56 312 GLY A O 1
ATOM 2429 N N . TYR A 1 313 ? 3.678 2.339 -14.263 1.00 98.31 313 TYR A N 1
ATOM 2430 C CA . TYR A 1 313 ? 3.566 1.256 -15.247 1.00 98.31 313 TYR A CA 1
ATOM 2431 C C . TYR A 1 313 ? 3.071 1.757 -16.612 1.00 98.31 313 TYR A C 1
ATOM 2433 O O . TYR A 1 313 ? 3.607 1.356 -17.646 1.00 98.31 313 TYR A O 1
ATOM 2441 N N . ILE A 1 314 ? 2.130 2.704 -16.649 1.00 98.19 314 ILE A N 1
ATOM 2442 C CA . ILE A 1 314 ? 1.706 3.347 -17.902 1.00 98.19 314 ILE A CA 1
ATOM 2443 C C . ILE A 1 314 ? 2.888 4.066 -18.571 1.00 98.19 314 ILE A C 1
ATOM 2445 O O . ILE A 1 314 ? 3.120 3.883 -19.768 1.00 98.19 314 ILE A O 1
ATOM 2449 N N . ALA A 1 315 ? 3.682 4.831 -17.816 1.00 97.56 315 ALA A N 1
ATOM 2450 C CA . ALA A 1 315 ? 4.861 5.520 -18.343 1.00 97.56 315 ALA A CA 1
ATOM 2451 C C . ALA A 1 315 ? 5.909 4.546 -18.916 1.00 97.56 315 ALA A C 1
ATOM 2453 O O . ALA A 1 315 ? 6.517 4.830 -19.953 1.00 97.56 315 ALA A O 1
ATOM 2454 N N . ILE A 1 316 ? 6.093 3.381 -18.286 1.00 97.31 316 ILE A N 1
ATOM 2455 C CA . ILE A 1 316 ? 6.982 2.320 -18.783 1.00 97.31 316 ILE A CA 1
ATOM 2456 C C . ILE A 1 316 ? 6.448 1.728 -20.096 1.00 97.31 316 ILE A C 1
ATOM 2458 O O . ILE A 1 316 ? 7.218 1.607 -21.051 1.00 97.31 316 ILE A O 1
ATOM 2462 N N . LEU A 1 317 ? 5.148 1.412 -20.190 1.00 96.50 317 LEU A N 1
ATOM 2463 C CA . LEU A 1 317 ? 4.535 0.912 -21.431 1.00 96.50 317 LEU A CA 1
ATOM 2464 C C . LEU A 1 317 ? 4.668 1.915 -22.575 1.00 96.50 317 LEU A C 1
ATOM 2466 O O . LEU A 1 317 ? 5.086 1.540 -23.670 1.00 96.50 317 LEU A O 1
ATOM 2470 N N . PHE A 1 318 ? 4.366 3.192 -22.326 1.00 95.69 318 PHE A N 1
ATOM 2471 C CA . PHE A 1 318 ? 4.551 4.238 -23.329 1.00 95.69 318 PHE A CA 1
ATOM 2472 C C . PHE A 1 318 ? 6.010 4.327 -23.769 1.00 95.69 318 PHE A C 1
ATOM 2474 O O . PHE A 1 318 ? 6.283 4.310 -24.968 1.00 95.69 318 PHE A O 1
ATOM 2481 N N . SER A 1 319 ? 6.953 4.350 -22.824 1.00 94.44 319 SER A N 1
ATOM 2482 C CA . SER A 1 319 ? 8.384 4.381 -23.144 1.00 94.44 319 SER A CA 1
ATOM 2483 C C . SER A 1 319 ? 8.801 3.186 -24.008 1.00 94.44 319 SER A C 1
ATOM 2485 O O . SER A 1 319 ? 9.570 3.349 -24.951 1.00 94.44 319 SER A O 1
ATOM 2487 N N . TRP A 1 320 ? 8.254 1.995 -23.756 1.00 94.75 320 TRP A N 1
ATOM 2488 C CA . TRP A 1 320 ? 8.507 0.817 -24.588 1.00 94.75 320 TRP A CA 1
ATOM 2489 C C . TRP A 1 320 ? 7.924 0.959 -26.004 1.00 94.75 320 TRP A C 1
ATOM 2491 O O . TRP A 1 320 ? 8.616 0.692 -26.984 1.00 94.75 320 TRP A O 1
ATOM 2501 N N . VAL A 1 321 ? 6.688 1.449 -26.144 1.00 94.31 321 VAL A N 1
ATOM 2502 C CA . VAL A 1 321 ? 6.069 1.689 -27.462 1.00 94.31 321 VAL A CA 1
ATOM 2503 C C . VAL A 1 321 ? 6.883 2.702 -28.271 1.00 94.31 321 VAL A C 1
ATOM 2505 O O . VAL A 1 321 ? 7.190 2.463 -29.440 1.00 94.31 321 VAL A O 1
ATOM 2508 N N . PHE A 1 322 ? 7.282 3.820 -27.660 1.00 92.56 322 PHE A N 1
ATOM 2509 C CA . PHE A 1 322 ? 8.098 4.831 -28.334 1.00 92.56 322 PHE A CA 1
ATOM 2510 C C . PHE A 1 322 ? 9.496 4.312 -28.689 1.00 92.56 322 PHE A C 1
ATOM 2512 O O . PHE A 1 322 ? 10.028 4.681 -29.733 1.00 92.56 322 PHE A O 1
ATOM 2519 N N . LEU A 1 323 ? 10.077 3.428 -27.877 1.00 90.06 323 LEU A N 1
ATOM 2520 C CA . LEU A 1 323 ? 11.357 2.795 -28.186 1.00 90.06 323 LEU A CA 1
ATOM 2521 C C . LEU A 1 323 ? 11.300 1.956 -29.475 1.00 90.06 323 LEU A C 1
ATOM 2523 O O . LEU A 1 323 ? 12.256 1.980 -30.249 1.00 90.06 323 LEU A O 1
ATOM 2527 N N . HIS A 1 324 ? 10.195 1.243 -29.722 1.00 88.19 324 HIS A N 1
ATOM 2528 C CA . HIS A 1 324 ? 10.073 0.322 -30.862 1.00 88.19 324 HIS A CA 1
ATOM 2529 C C . HIS A 1 324 ? 9.481 0.943 -32.128 1.00 88.19 324 HIS A C 1
ATOM 2531 O O . HIS A 1 324 ? 9.833 0.509 -33.224 1.00 88.19 324 HIS A O 1
ATOM 2537 N N . TYR A 1 325 ? 8.591 1.931 -32.003 1.00 89.62 325 TYR A N 1
ATOM 2538 C CA . TYR A 1 325 ? 7.831 2.464 -33.143 1.00 89.62 325 TYR A CA 1
ATOM 2539 C C . TYR A 1 325 ? 8.170 3.910 -33.520 1.00 89.62 325 TYR A C 1
ATOM 2541 O O . TYR A 1 325 ? 7.744 4.371 -34.580 1.00 89.62 325 TYR A O 1
ATOM 2549 N N . ALA A 1 326 ? 8.903 4.650 -32.684 1.00 88.69 326 ALA A N 1
ATOM 2550 C CA . ALA A 1 326 ? 9.188 6.055 -32.953 1.00 88.69 326 ALA A CA 1
ATOM 2551 C C . ALA A 1 326 ? 10.479 6.278 -33.751 1.00 88.69 326 ALA A C 1
ATOM 2553 O O . ALA A 1 326 ? 11.346 5.415 -33.883 1.00 88.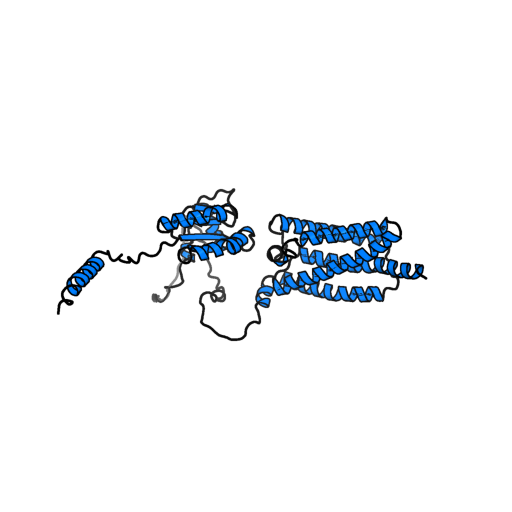69 326 ALA A O 1
ATOM 2554 N N . ASN A 1 327 ? 10.627 7.505 -34.251 1.00 85.62 327 ASN A N 1
ATOM 2555 C CA . ASN A 1 327 ? 11.845 7.959 -34.915 1.00 85.62 327 ASN A CA 1
ATOM 2556 C C . ASN A 1 327 ? 13.038 7.979 -33.942 1.00 85.62 327 ASN A C 1
ATOM 2558 O O . ASN A 1 327 ? 12.876 8.148 -32.733 1.00 85.62 327 ASN A O 1
ATOM 2562 N N . THR A 1 328 ? 14.254 7.899 -34.486 1.00 81.00 328 THR A N 1
ATOM 2563 C CA . THR A 1 328 ? 15.507 7.703 -33.726 1.00 81.00 328 THR A CA 1
ATOM 2564 C C . THR A 1 328 ? 15.729 8.671 -32.557 1.00 81.00 328 THR A C 1
ATOM 2566 O O . THR A 1 328 ? 16.235 8.256 -31.522 1.00 81.00 328 THR A O 1
ATOM 2569 N N . VAL A 1 329 ? 15.330 9.942 -32.669 1.00 83.56 329 VAL A N 1
ATOM 2570 C CA . VAL A 1 329 ? 15.469 10.922 -31.572 1.00 83.56 329 VAL A CA 1
ATOM 2571 C C . VAL A 1 329 ? 14.555 10.582 -30.390 1.00 83.56 329 VAL A C 1
ATOM 2573 O O . VAL A 1 329 ? 14.997 10.605 -29.243 1.00 83.56 329 VAL A O 1
ATOM 2576 N N . LEU A 1 330 ? 13.298 10.232 -30.669 1.00 84.88 330 LEU A N 1
ATOM 2577 C CA . LEU A 1 330 ? 12.289 9.970 -29.644 1.00 84.88 330 LEU A CA 1
ATOM 2578 C C . LEU A 1 330 ? 12.473 8.579 -29.018 1.00 84.88 330 LEU A C 1
ATOM 2580 O O . LEU A 1 330 ? 12.314 8.417 -27.809 1.00 84.88 330 LEU A O 1
ATOM 2584 N N . ALA A 1 331 ? 12.908 7.602 -29.819 1.00 85.81 331 ALA A N 1
ATOM 2585 C CA . ALA A 1 331 ? 13.311 6.283 -29.337 1.00 85.81 331 ALA A CA 1
ATOM 2586 C C . ALA A 1 331 ? 14.504 6.372 -28.364 1.00 85.81 331 ALA A C 1
ATOM 2588 O O . ALA A 1 331 ? 14.519 5.699 -27.332 1.00 85.81 331 ALA A O 1
ATOM 2589 N N . ASN A 1 332 ? 15.467 7.267 -28.630 1.00 87.25 332 ASN A N 1
ATOM 2590 C CA . ASN A 1 332 ? 16.601 7.493 -27.734 1.00 87.25 332 ASN A CA 1
ATOM 2591 C C . ASN A 1 332 ? 16.162 8.051 -26.370 1.00 87.25 332 ASN A C 1
ATOM 2593 O O . ASN A 1 332 ? 16.594 7.549 -25.330 1.00 87.25 332 ASN A O 1
ATOM 2597 N N . SER A 1 333 ? 15.288 9.065 -26.356 1.00 89.25 333 SER A N 1
ATOM 2598 C CA . SER A 1 333 ? 14.747 9.597 -25.098 1.00 89.25 333 SER A CA 1
ATOM 2599 C C . SER A 1 333 ? 13.912 8.561 -24.348 1.00 89.25 333 SER A C 1
ATOM 2601 O O . SER A 1 333 ? 13.988 8.490 -23.124 1.00 89.25 333 SER A O 1
ATOM 2603 N N . ALA A 1 334 ? 13.161 7.727 -25.072 1.00 91.38 334 ALA A N 1
ATOM 2604 C CA . ALA A 1 334 ? 12.322 6.693 -24.485 1.00 91.38 334 ALA A CA 1
ATOM 2605 C C . ALA A 1 334 ? 13.153 5.607 -23.780 1.00 91.38 334 ALA A C 1
ATOM 2607 O O . ALA A 1 334 ? 12.820 5.222 -22.664 1.00 91.38 334 ALA A O 1
ATOM 2608 N N . ALA A 1 335 ? 14.282 5.183 -24.363 1.00 90.44 335 ALA A N 1
ATOM 2609 C CA . ALA A 1 335 ? 15.198 4.232 -23.725 1.00 90.44 335 ALA A CA 1
ATOM 2610 C C . ALA A 1 335 ? 15.738 4.743 -22.378 1.00 90.44 335 ALA A C 1
ATOM 2612 O O . ALA A 1 335 ? 15.768 4.005 -21.393 1.00 90.44 335 ALA A O 1
ATOM 2613 N N . VAL A 1 336 ? 16.152 6.014 -22.329 1.00 90.69 336 VAL A N 1
ATOM 2614 C CA . VAL A 1 336 ? 16.664 6.644 -21.101 1.00 90.69 336 VAL A CA 1
ATOM 2615 C C . VAL A 1 336 ? 15.540 6.839 -20.085 1.00 90.69 336 VAL A C 1
ATOM 2617 O O . VAL A 1 336 ? 15.726 6.532 -18.910 1.00 90.69 336 VAL A O 1
ATOM 2620 N N . SER A 1 337 ? 14.364 7.291 -20.529 1.00 93.75 337 SER A N 1
ATOM 2621 C CA . SER A 1 337 ? 13.187 7.445 -19.669 1.00 93.75 337 SER A CA 1
ATOM 2622 C C . SER A 1 337 ? 12.790 6.122 -19.012 1.00 93.75 337 SER A C 1
ATOM 2624 O O . SER A 1 337 ? 12.553 6.095 -17.808 1.00 93.75 337 SER A O 1
ATOM 2626 N N . LEU A 1 338 ? 12.825 5.015 -19.760 1.00 93.94 338 LEU A N 1
ATOM 2627 C CA . LEU A 1 338 ? 12.500 3.682 -19.252 1.00 93.94 338 LEU A CA 1
ATOM 2628 C C . LEU A 1 338 ? 13.440 3.268 -18.109 1.00 93.94 338 LEU A C 1
ATOM 2630 O O . LEU A 1 338 ? 12.972 2.790 -17.075 1.00 93.94 338 LEU A O 1
ATOM 2634 N N . LEU A 1 339 ? 14.748 3.518 -18.242 1.00 94.62 339 LEU A N 1
ATOM 2635 C CA . LEU A 1 339 ? 15.716 3.279 -17.164 1.00 94.62 339 LEU A CA 1
ATOM 2636 C C . LEU A 1 339 ? 15.487 4.199 -15.959 1.00 94.62 339 LEU A C 1
ATOM 2638 O O . LEU A 1 339 ? 15.524 3.733 -14.823 1.00 94.62 339 LEU A O 1
ATOM 2642 N N . VAL A 1 340 ? 15.225 5.488 -16.186 1.00 95.94 340 VAL A N 1
ATOM 2643 C CA . VAL A 1 340 ? 14.998 6.460 -15.104 1.00 95.94 340 VAL A CA 1
ATOM 2644 C C . VAL A 1 340 ? 13.745 6.111 -14.301 1.00 95.94 340 VAL A C 1
ATOM 2646 O O . VAL A 1 340 ? 13.821 6.007 -13.080 1.00 95.94 340 VAL A O 1
ATOM 2649 N N . VAL A 1 341 ? 12.611 5.878 -14.966 1.00 97.44 341 VAL A N 1
ATOM 2650 C CA . VAL A 1 341 ? 11.334 5.567 -14.303 1.00 97.44 341 VAL A CA 1
ATOM 2651 C C . VAL A 1 341 ? 11.430 4.262 -13.513 1.00 97.44 341 VAL A C 1
ATOM 2653 O O . VAL A 1 341 ? 11.025 4.224 -12.355 1.00 97.44 341 VAL A O 1
ATOM 2656 N N . THR A 1 342 ? 12.020 3.210 -14.089 1.00 97.56 342 THR A N 1
ATOM 2657 C CA . THR A 1 342 ? 12.195 1.923 -13.386 1.00 97.56 342 THR A CA 1
ATOM 2658 C C . THR A 1 342 ? 13.186 2.013 -12.222 1.00 97.56 342 THR A C 1
ATOM 2660 O O . THR A 1 342 ? 12.975 1.375 -11.191 1.00 97.56 342 THR A O 1
ATOM 2663 N N . SER A 1 343 ? 14.225 2.849 -12.330 1.00 97.44 343 SER A N 1
ATOM 2664 C CA . SER A 1 343 ? 15.166 3.106 -11.230 1.00 97.44 343 SER A CA 1
ATOM 2665 C C . SER A 1 343 ? 14.506 3.872 -10.081 1.00 97.44 343 SER A C 1
ATOM 2667 O O . SER A 1 343 ? 14.658 3.482 -8.926 1.00 97.44 343 SER A O 1
ATOM 2669 N N . ILE A 1 344 ? 13.739 4.929 -10.384 1.00 97.88 344 ILE A N 1
ATOM 2670 C CA . ILE A 1 344 ? 12.959 5.679 -9.385 1.00 97.88 344 ILE A CA 1
ATOM 2671 C C . ILE A 1 344 ? 11.937 4.755 -8.721 1.00 97.88 344 ILE A C 1
ATOM 2673 O O . ILE A 1 344 ? 11.851 4.726 -7.498 1.00 97.88 344 ILE A O 1
ATOM 2677 N N . GLY A 1 345 ? 11.216 3.959 -9.516 1.00 97.44 345 GLY A N 1
ATOM 2678 C CA . GLY A 1 345 ? 10.268 2.967 -9.018 1.00 97.44 345 GLY A CA 1
ATOM 2679 C C . GLY A 1 345 ? 10.918 1.964 -8.066 1.00 97.44 345 GLY A C 1
ATOM 2680 O O . GLY A 1 345 ? 10.402 1.739 -6.982 1.00 97.44 345 GLY A O 1
ATOM 2681 N N . THR A 1 346 ? 12.093 1.434 -8.417 1.00 98.25 346 THR A N 1
ATOM 2682 C CA . THR A 1 346 ? 12.836 0.494 -7.559 1.00 98.25 346 THR A CA 1
ATOM 2683 C C . THR A 1 346 ? 13.287 1.147 -6.249 1.00 98.25 346 THR A C 1
ATOM 2685 O O . THR A 1 346 ? 13.136 0.551 -5.187 1.00 98.25 346 THR A O 1
ATOM 2688 N N . LEU A 1 347 ? 13.801 2.382 -6.287 1.00 97.88 347 LEU A N 1
ATOM 2689 C CA . LEU A 1 347 ? 14.171 3.121 -5.071 1.00 97.88 347 LEU A CA 1
ATOM 2690 C C . LEU A 1 347 ? 12.962 3.393 -4.173 1.00 97.88 347 LEU A C 1
ATOM 2692 O O . LEU A 1 347 ? 13.050 3.246 -2.955 1.00 97.88 347 LEU A O 1
ATOM 2696 N N . PHE A 1 348 ? 11.829 3.753 -4.773 1.00 96.88 348 PHE A N 1
ATOM 2697 C CA . PHE A 1 348 ? 10.585 3.947 -4.043 1.00 96.88 348 PHE A CA 1
ATOM 2698 C C . PHE A 1 348 ? 10.081 2.630 -3.432 1.00 96.88 348 PHE A C 1
ATOM 2700 O O . PHE A 1 348 ? 9.704 2.605 -2.266 1.00 96.88 348 PHE A O 1
ATOM 2707 N N . SER A 1 349 ? 10.172 1.510 -4.155 1.00 97.50 349 SER A N 1
ATOM 2708 C CA . SER A 1 349 ? 9.854 0.180 -3.623 1.00 97.50 349 SER A CA 1
ATOM 2709 C C . SER A 1 349 ? 10.774 -0.243 -2.474 1.00 97.50 349 SER A C 1
ATOM 2711 O O . SER A 1 349 ? 10.288 -0.833 -1.512 1.00 97.50 349 SER A O 1
ATOM 2713 N N . ILE A 1 350 ? 12.072 0.084 -2.523 1.00 98.00 350 ILE A N 1
ATOM 2714 C CA . ILE A 1 350 ? 13.003 -0.126 -1.398 1.00 98.00 350 ILE A CA 1
ATOM 2715 C C . ILE A 1 350 ? 12.528 0.650 -0.167 1.00 98.00 350 ILE A C 1
ATOM 2717 O O . ILE A 1 350 ? 12.483 0.087 0.924 1.00 98.00 350 ILE A O 1
ATOM 2721 N N . TYR A 1 351 ? 12.150 1.917 -0.347 1.00 96.31 351 TYR A N 1
ATOM 2722 C CA . TYR A 1 351 ? 11.637 2.757 0.734 1.00 96.31 351 TYR A CA 1
ATOM 2723 C C . TYR A 1 351 ? 10.351 2.190 1.350 1.00 96.31 351 TYR A C 1
ATOM 2725 O O . TYR A 1 351 ? 10.287 2.024 2.565 1.00 96.31 351 TYR A O 1
ATOM 2733 N N . LEU A 1 352 ? 9.362 1.819 0.533 1.00 95.38 352 LEU A N 1
ATOM 2734 C CA . LEU A 1 352 ? 8.112 1.248 1.044 1.00 95.38 352 LEU A CA 1
ATOM 2735 C C . LEU A 1 352 ? 8.331 -0.102 1.736 1.00 95.38 352 LEU A C 1
ATOM 2737 O O . LEU A 1 352 ? 7.820 -0.310 2.828 1.00 95.38 352 LEU A O 1
ATOM 2741 N N . THR A 1 353 ? 9.162 -0.982 1.170 1.00 95.62 353 THR A N 1
ATOM 2742 C CA . THR A 1 353 ? 9.477 -2.282 1.796 1.00 95.62 353 THR A CA 1
ATOM 2743 C C . THR A 1 353 ? 10.211 -2.098 3.132 1.00 95.62 353 THR A C 1
ATOM 2745 O O . THR A 1 353 ? 10.034 -2.879 4.063 1.00 95.62 353 THR A O 1
ATOM 2748 N N . PHE A 1 354 ? 11.035 -1.052 3.256 1.00 95.44 354 PHE A N 1
ATOM 2749 C CA . PHE A 1 354 ? 11.653 -0.686 4.529 1.00 95.44 354 PHE A CA 1
ATOM 2750 C C . PHE A 1 354 ? 10.599 -0.253 5.562 1.00 95.44 354 PHE A C 1
ATOM 2752 O O . PHE A 1 354 ? 10.636 -0.721 6.698 1.00 95.44 354 PHE A O 1
ATOM 2759 N N . LEU A 1 355 ? 9.634 0.588 5.177 1.00 92.69 355 LEU A N 1
ATOM 2760 C CA . LEU A 1 355 ? 8.544 0.986 6.072 1.00 92.69 355 LEU A CA 1
ATOM 2761 C C . LEU A 1 355 ? 7.684 -0.207 6.504 1.00 92.69 355 LEU A C 1
ATOM 2763 O O . LEU A 1 355 ? 7.387 -0.336 7.690 1.00 92.69 355 LEU A O 1
ATOM 2767 N N . GLU A 1 356 ? 7.340 -1.103 5.576 1.00 92.88 356 GLU A N 1
ATOM 2768 C CA . GLU A 1 356 ? 6.579 -2.323 5.869 1.00 92.88 356 GLU A CA 1
ATOM 2769 C C . GLU A 1 356 ? 7.263 -3.169 6.961 1.00 92.88 356 GLU A C 1
ATOM 2771 O O . GLU A 1 356 ? 6.617 -3.583 7.923 1.00 92.88 356 GLU A O 1
ATOM 2776 N N . LEU A 1 357 ? 8.586 -3.351 6.875 1.00 91.12 357 LEU A N 1
ATOM 2777 C CA . LEU A 1 357 ? 9.347 -4.186 7.811 1.00 91.12 357 LEU A CA 1
ATOM 2778 C C . LEU A 1 357 ? 9.611 -3.533 9.171 1.00 91.12 357 LEU A C 1
ATOM 2780 O O . LEU A 1 357 ? 9.495 -4.198 10.199 1.00 91.12 357 LEU A O 1
ATOM 2784 N N . PHE A 1 358 ? 10.035 -2.269 9.182 1.00 88.69 358 PHE A N 1
ATOM 2785 C CA . PHE A 1 358 ? 10.580 -1.641 10.390 1.00 88.69 358 PHE A CA 1
ATOM 2786 C C . PHE A 1 358 ? 9.597 -0.707 11.086 1.00 88.69 358 PHE A C 1
ATOM 2788 O O . PHE A 1 358 ? 9.730 -0.480 12.286 1.00 88.69 358 PHE A O 1
ATOM 2795 N N . VAL A 1 359 ? 8.624 -0.168 10.350 1.00 89.06 359 VAL A N 1
ATOM 2796 C CA . VAL A 1 359 ? 7.659 0.794 10.888 1.00 89.06 359 VAL A CA 1
ATOM 2797 C C . VAL A 1 359 ? 6.305 0.128 11.094 1.00 89.06 359 VAL A C 1
ATOM 2799 O O . VAL A 1 359 ? 5.790 0.149 12.205 1.00 89.06 359 VAL A O 1
ATOM 2802 N N . ILE A 1 360 ? 5.744 -0.515 10.069 1.00 87.44 360 ILE A N 1
ATOM 2803 C CA . ILE A 1 360 ? 4.399 -1.107 10.142 1.00 87.44 360 ILE A CA 1
ATOM 2804 C C . ILE A 1 360 ? 4.438 -2.472 10.845 1.00 87.44 360 ILE A C 1
ATOM 2806 O O . ILE A 1 360 ? 3.614 -2.747 11.715 1.00 87.44 360 ILE A O 1
ATOM 2810 N N . GLY A 1 361 ? 5.413 -3.319 10.505 1.00 85.31 361 GLY A N 1
ATOM 2811 C CA . GLY A 1 361 ? 5.509 -4.687 11.023 1.00 85.31 361 GLY A CA 1
ATOM 2812 C C . GLY A 1 361 ? 4.638 -5.710 10.292 1.00 85.31 361 GLY A C 1
ATOM 2813 O O . GLY A 1 361 ? 4.409 -6.797 10.821 1.00 85.31 361 GLY A O 1
ATOM 2814 N N . ALA A 1 362 ? 4.145 -5.365 9.105 1.00 88.62 362 ALA A N 1
ATOM 2815 C CA . ALA A 1 362 ? 3.291 -6.200 8.269 1.00 88.62 362 ALA A CA 1
ATOM 2816 C C . ALA A 1 362 ? 3.744 -6.110 6.809 1.00 88.62 362 ALA A C 1
ATOM 2818 O O . ALA A 1 362 ? 4.144 -5.034 6.361 1.00 88.62 362 ALA A O 1
ATOM 2819 N N . ILE A 1 363 ? 3.647 -7.215 6.059 1.00 91.69 363 ILE A N 1
ATOM 2820 C CA . ILE A 1 363 ? 3.965 -7.222 4.626 1.00 91.69 363 ILE A CA 1
ATOM 2821 C C . ILE A 1 363 ? 2.704 -7.262 3.762 1.00 91.69 363 ILE A C 1
ATOM 2823 O O . ILE A 1 363 ? 1.747 -7.986 4.046 1.00 91.69 363 ILE A O 1
ATOM 2827 N N . CYS A 1 364 ? 2.752 -6.574 2.622 1.00 92.81 364 CYS A N 1
ATOM 2828 C CA . CYS A 1 364 ? 1.751 -6.696 1.571 1.00 92.81 364 CYS A CA 1
ATOM 2829 C C . CYS A 1 364 ? 2.301 -7.516 0.396 1.00 92.81 364 CYS A C 1
ATOM 2831 O O . CYS A 1 364 ? 3.232 -7.104 -0.302 1.00 92.81 364 CYS A O 1
ATOM 2833 N N . ILE A 1 365 ? 1.689 -8.673 0.117 1.00 93.94 365 ILE A N 1
ATOM 2834 C CA . ILE A 1 365 ? 2.129 -9.558 -0.977 1.00 93.94 365 ILE A CA 1
ATOM 2835 C C . ILE A 1 365 ? 2.049 -8.881 -2.355 1.00 93.94 365 ILE A C 1
ATOM 2837 O O . ILE A 1 365 ? 2.889 -9.118 -3.228 1.00 93.94 365 ILE A O 1
ATOM 2841 N N . TRP A 1 366 ? 1.068 -7.999 -2.549 1.00 95.50 366 TRP A N 1
ATOM 2842 C CA . TRP A 1 366 ? 0.893 -7.237 -3.782 1.00 95.50 366 TRP A CA 1
ATOM 2843 C C . TRP A 1 366 ? 1.991 -6.180 -3.955 1.00 95.50 366 TRP A C 1
ATOM 2845 O O . TRP A 1 366 ? 2.560 -6.070 -5.044 1.00 95.50 366 TRP A O 1
ATOM 2855 N N . CYS A 1 367 ? 2.347 -5.465 -2.880 1.00 94.88 367 CYS A N 1
ATOM 2856 C CA . CYS A 1 367 ? 3.446 -4.496 -2.870 1.00 94.88 367 CYS A CA 1
ATOM 2857 C C . CYS A 1 367 ? 4.787 -5.173 -3.159 1.00 94.88 367 CYS A C 1
ATOM 2859 O O . CYS A 1 367 ? 5.510 -4.730 -4.052 1.00 94.88 367 CYS A O 1
ATOM 2861 N N . ILE A 1 368 ? 5.076 -6.302 -2.503 1.00 95.69 368 ILE A N 1
ATOM 2862 C CA . ILE A 1 368 ? 6.284 -7.104 -2.753 1.00 95.69 368 ILE A CA 1
ATOM 2863 C C . ILE A 1 368 ? 6.341 -7.595 -4.200 1.00 95.69 368 ILE A C 1
ATOM 2865 O O . ILE A 1 368 ? 7.380 -7.494 -4.853 1.00 95.69 368 ILE A O 1
ATOM 2869 N N . THR A 1 369 ? 5.222 -8.078 -4.742 1.00 96.31 369 THR A N 1
ATOM 2870 C CA . THR A 1 369 ? 5.172 -8.510 -6.144 1.00 96.31 369 THR A CA 1
ATOM 2871 C C . THR A 1 369 ? 5.475 -7.341 -7.084 1.00 96.31 369 THR A C 1
ATOM 2873 O O . THR A 1 369 ? 6.293 -7.478 -7.993 1.00 96.31 369 THR A O 1
ATOM 2876 N N . SER A 1 370 ? 4.887 -6.166 -6.839 1.00 97.06 370 SER A N 1
ATOM 2877 C CA . SER A 1 370 ? 5.177 -4.947 -7.603 1.00 97.06 370 SER A CA 1
ATOM 2878 C C . SER A 1 370 ? 6.649 -4.516 -7.480 1.00 97.06 370 SER A C 1
ATOM 2880 O O . SER A 1 370 ? 7.276 -4.177 -8.482 1.00 97.06 370 SER A O 1
ATOM 2882 N N . ALA A 1 371 ? 7.240 -4.608 -6.285 1.00 97.88 371 ALA A N 1
ATOM 2883 C CA . ALA A 1 371 ? 8.648 -4.299 -6.033 1.00 97.88 371 ALA A CA 1
ATOM 2884 C C . ALA A 1 371 ? 9.598 -5.213 -6.830 1.00 97.88 371 ALA A C 1
ATOM 2886 O O . ALA A 1 371 ? 10.557 -4.747 -7.459 1.00 97.88 371 ALA A O 1
ATOM 2887 N N . ILE A 1 372 ? 9.296 -6.514 -6.876 1.00 98.12 372 ILE A N 1
ATOM 2888 C CA . ILE A 1 372 ? 10.034 -7.489 -7.688 1.00 98.12 372 ILE A CA 1
ATOM 2889 C C . ILE A 1 372 ? 9.904 -7.146 -9.177 1.00 98.12 372 ILE A C 1
ATOM 2891 O O . ILE A 1 372 ? 10.913 -7.100 -9.883 1.00 98.12 372 ILE A O 1
ATOM 2895 N N . LEU A 1 373 ? 8.690 -6.857 -9.659 1.00 98.19 373 LEU A N 1
ATOM 2896 C CA . LEU A 1 373 ? 8.452 -6.494 -11.060 1.00 98.19 373 LEU A CA 1
ATOM 2897 C C . LEU A 1 373 ? 9.209 -5.225 -11.461 1.00 98.19 373 LEU A C 1
ATOM 2899 O O . LEU A 1 373 ? 9.870 -5.221 -12.499 1.00 98.19 373 LEU A O 1
ATOM 2903 N N . MET A 1 374 ? 9.183 -4.178 -10.632 1.00 97.81 374 MET A N 1
ATOM 2904 C CA . MET A 1 374 ? 9.944 -2.948 -10.870 1.00 97.81 374 MET A CA 1
ATOM 2905 C C . MET A 1 374 ? 11.448 -3.207 -10.945 1.00 97.81 374 MET A C 1
ATOM 2907 O O . MET A 1 374 ? 12.113 -2.715 -11.860 1.00 97.81 374 MET A O 1
ATOM 2911 N N . THR A 1 375 ? 11.973 -4.046 -10.053 1.00 97.56 375 THR A N 1
ATOM 2912 C CA . THR A 1 375 ? 13.393 -4.419 -10.043 1.00 97.56 375 THR A CA 1
ATOM 2913 C C . THR A 1 375 ? 13.777 -5.193 -11.307 1.00 97.56 375 THR A C 1
ATOM 2915 O O . THR A 1 375 ? 14.799 -4.902 -11.930 1.00 97.56 375 THR A O 1
ATOM 2918 N N . VAL A 1 376 ? 12.943 -6.143 -11.746 1.00 96.75 376 VAL A N 1
ATOM 2919 C CA . VAL A 1 376 ? 13.149 -6.880 -13.005 1.00 96.75 376 VAL A CA 1
ATOM 2920 C C . VAL A 1 376 ? 13.111 -5.932 -14.204 1.00 96.75 376 VAL A C 1
ATOM 2922 O O . VAL A 1 376 ? 13.993 -5.992 -15.062 1.00 96.75 376 VAL A O 1
ATOM 2925 N N . LEU A 1 377 ? 12.138 -5.019 -14.255 1.00 96.69 377 LEU A N 1
ATOM 2926 C CA . LEU A 1 377 ? 12.024 -4.019 -15.318 1.00 96.69 377 LEU A CA 1
ATOM 2927 C C . LEU A 1 377 ? 13.233 -3.072 -15.349 1.00 96.69 377 LEU A C 1
ATOM 2929 O O . LEU A 1 377 ? 13.717 -2.753 -16.436 1.00 96.69 377 LEU A O 1
ATOM 2933 N N . MET A 1 378 ? 13.771 -2.682 -14.189 1.00 96.56 378 MET A N 1
ATOM 2934 C CA . MET A 1 378 ? 15.011 -1.908 -14.086 1.00 96.56 378 MET A CA 1
ATOM 2935 C C . MET A 1 378 ? 16.202 -2.674 -14.666 1.00 96.56 378 MET A C 1
ATOM 2937 O O . MET A 1 378 ? 16.988 -2.111 -15.420 1.00 96.56 378 MET A O 1
ATOM 2941 N N . LEU A 1 379 ? 16.342 -3.968 -14.376 1.00 94.19 379 LEU A N 1
ATOM 2942 C CA . LEU A 1 379 ? 17.438 -4.765 -14.934 1.00 94.19 379 LEU A CA 1
ATOM 2943 C C . LEU A 1 379 ? 17.307 -4.947 -16.455 1.00 94.19 379 LEU A C 1
ATOM 2945 O O . LEU A 1 379 ? 18.304 -4.861 -17.176 1.00 94.19 379 LEU A O 1
ATOM 2949 N N . LEU A 1 380 ? 16.084 -5.140 -16.961 1.00 92.69 380 LEU A N 1
ATOM 2950 C CA . LEU A 1 380 ? 15.807 -5.247 -18.398 1.00 92.69 380 LEU A CA 1
ATOM 2951 C C . LEU A 1 380 ? 16.047 -3.924 -19.150 1.00 92.69 380 LEU A C 1
ATOM 2953 O O . LEU A 1 380 ? 16.408 -3.945 -20.328 1.00 92.69 380 LEU A O 1
ATOM 2957 N N . SER A 1 381 ? 15.883 -2.775 -18.487 1.00 92.75 381 SER A N 1
ATOM 2958 C CA . SER A 1 381 ? 16.017 -1.447 -19.099 1.00 92.75 381 SER A CA 1
ATOM 2959 C C . SER A 1 381 ? 17.465 -0.969 -19.272 1.00 92.75 381 SER A C 1
ATOM 2961 O O . SER A 1 381 ? 17.726 -0.088 -20.095 1.00 92.75 381 SER A O 1
ATOM 2963 N N . ILE A 1 382 ? 18.431 -1.592 -18.583 1.00 90.75 382 ILE A N 1
ATOM 2964 C CA . ILE A 1 382 ? 19.864 -1.246 -18.665 1.00 90.75 382 ILE A CA 1
ATOM 2965 C C . ILE A 1 382 ? 20.384 -1.336 -20.102 1.00 90.75 382 ILE A C 1
ATOM 2967 O O . ILE A 1 382 ? 21.116 -0.456 -20.561 1.00 90.75 382 ILE A O 1
ATOM 2971 N N . TYR A 1 383 ? 20.037 -2.410 -20.815 1.00 86.31 383 TYR A N 1
ATOM 2972 C CA . TYR A 1 383 ? 20.561 -2.659 -22.156 1.00 86.31 383 TYR A CA 1
ATOM 2973 C C . TYR A 1 383 ? 20.109 -1.624 -23.201 1.00 86.31 383 TYR A C 1
ATOM 2975 O O . TYR A 1 383 ? 20.989 -1.003 -23.808 1.00 86.31 383 TYR A O 1
ATOM 2983 N N . PRO A 1 384 ? 18.796 -1.385 -23.420 1.00 87.06 384 PRO A N 1
ATOM 2984 C CA . PRO A 1 384 ? 18.353 -0.390 -24.395 1.00 87.06 384 PRO A CA 1
ATOM 2985 C C . PRO A 1 384 ? 18.877 1.014 -24.065 1.00 87.06 384 PRO A C 1
ATOM 2987 O O . PRO A 1 384 ? 19.303 1.731 -24.971 1.00 87.06 384 PRO A O 1
ATOM 2990 N N . ALA A 1 385 ? 18.938 1.387 -22.781 1.00 87.38 385 ALA A N 1
ATOM 2991 C CA . ALA A 1 385 ? 19.494 2.670 -22.357 1.00 87.38 385 ALA A CA 1
ATOM 2992 C C . ALA A 1 385 ? 20.990 2.799 -22.688 1.00 87.38 385 ALA A C 1
ATOM 2994 O O . ALA A 1 385 ? 21.419 3.805 -23.258 1.00 87.38 385 ALA A O 1
ATOM 2995 N N . LYS A 1 386 ? 21.796 1.769 -22.393 1.00 85.62 386 LYS A N 1
ATOM 2996 C CA . LYS A 1 386 ? 23.232 1.782 -22.701 1.00 85.62 386 LYS A CA 1
ATOM 2997 C C . LYS A 1 386 ? 23.501 1.816 -24.206 1.00 85.62 386 LYS A C 1
ATOM 2999 O O . LYS A 1 386 ? 24.370 2.569 -24.641 1.00 85.62 386 LYS A O 1
ATOM 3004 N N . PHE A 1 387 ? 22.756 1.040 -24.997 1.00 82.75 387 PHE A N 1
ATOM 3005 C CA . PHE A 1 387 ? 22.893 1.025 -26.457 1.00 82.75 387 PHE A CA 1
ATOM 3006 C C . PHE A 1 387 ? 22.714 2.428 -27.050 1.00 82.75 387 PHE A C 1
ATOM 3008 O O . PHE A 1 387 ? 23.540 2.885 -27.840 1.00 82.75 387 PHE A O 1
ATOM 3015 N N . VAL A 1 388 ? 21.680 3.146 -26.609 1.00 82.12 388 VAL A N 1
ATOM 3016 C CA . VAL A 1 388 ? 21.408 4.517 -27.047 1.00 82.12 388 VAL A CA 1
ATOM 3017 C C . VAL A 1 388 ? 22.506 5.489 -26.615 1.00 82.12 388 VAL A C 1
ATOM 3019 O O . VAL A 1 388 ? 22.966 6.281 -27.436 1.00 82.12 388 VAL A O 1
ATOM 3022 N N . LEU A 1 389 ? 22.940 5.440 -25.351 1.00 79.94 389 LEU A N 1
ATOM 3023 C CA . LEU A 1 389 ? 23.908 6.397 -24.800 1.00 79.94 389 LEU A CA 1
ATOM 3024 C C . LEU A 1 389 ? 25.315 6.240 -25.395 1.00 79.94 389 LEU A C 1
ATOM 3026 O O . LEU A 1 389 ? 26.016 7.232 -25.593 1.00 79.94 389 LEU A O 1
ATOM 3030 N N . LEU A 1 390 ? 25.715 5.016 -25.747 1.00 78.94 390 LEU A N 1
ATOM 3031 C CA . LEU A 1 390 ? 26.963 4.783 -26.476 1.00 78.94 390 LEU A CA 1
ATOM 3032 C C . LEU A 1 390 ? 26.877 5.276 -27.928 1.00 78.94 390 LEU A C 1
ATOM 3034 O O . LEU A 1 390 ? 27.817 5.891 -28.431 1.00 78.94 390 LEU A O 1
ATOM 3038 N N . ASN A 1 391 ? 25.744 5.052 -28.598 1.00 71.06 391 ASN A N 1
ATOM 3039 C CA . ASN A 1 391 ? 25.586 5.390 -30.012 1.00 71.06 391 ASN A CA 1
ATOM 3040 C C . ASN A 1 391 ? 25.345 6.897 -30.246 1.00 71.06 391 ASN A C 1
ATOM 3042 O O . ASN A 1 391 ? 25.754 7.446 -31.270 1.00 71.06 391 ASN A O 1
ATOM 3046 N N . SER A 1 392 ? 24.728 7.600 -29.289 1.00 64.12 392 SER A N 1
ATOM 3047 C CA . SER A 1 392 ? 24.597 9.064 -29.316 1.00 64.12 392 SER A CA 1
ATOM 3048 C C . SER A 1 392 ? 25.937 9.769 -29.080 1.00 64.12 392 SER A C 1
ATOM 3050 O O . SER A 1 392 ? 26.222 10.761 -29.748 1.00 64.12 392 SER A O 1
ATOM 3052 N N . SER A 1 393 ? 26.799 9.216 -28.217 1.00 57.16 393 SER A N 1
ATOM 3053 C CA . SER A 1 393 ? 28.169 9.705 -28.004 1.00 57.16 393 SER A CA 1
ATOM 3054 C C . SER A 1 393 ? 29.043 9.575 -29.261 1.00 57.16 393 SER A C 1
ATOM 3056 O O . SER A 1 393 ? 29.909 10.417 -29.494 1.00 57.16 393 SER A O 1
ATOM 3058 N N . PHE A 1 394 ? 28.776 8.576 -30.111 1.00 50.28 394 PHE A N 1
ATOM 3059 C CA . PHE A 1 394 ? 29.497 8.359 -31.370 1.00 50.28 394 PHE A CA 1
ATOM 3060 C C . PHE A 1 394 ? 29.037 9.276 -32.518 1.00 50.28 394 PHE A C 1
ATOM 3062 O O . PHE A 1 394 ? 29.822 9.564 -33.410 1.00 50.28 394 PHE A O 1
ATOM 3069 N N . LYS A 1 395 ? 27.786 9.763 -32.499 1.00 51.59 395 LYS A N 1
ATOM 3070 C CA . LYS A 1 395 ? 27.239 10.702 -33.505 1.00 51.59 395 LYS A CA 1
ATOM 3071 C C . LYS A 1 395 ? 27.537 12.182 -33.223 1.00 51.59 395 LYS A C 1
ATOM 3073 O O . LYS A 1 395 ? 27.226 13.022 -34.062 1.00 51.59 395 LYS A O 1
ATOM 3078 N N . GLY A 1 396 ? 28.067 12.500 -32.041 1.00 47.88 396 GLY A N 1
ATOM 3079 C CA . GLY A 1 396 ? 28.424 13.860 -31.615 1.00 47.88 396 GLY A CA 1
ATOM 3080 C C . GLY A 1 396 ? 29.904 14.229 -31.788 1.00 47.88 396 GLY A C 1
ATOM 3081 O O . GLY A 1 396 ? 30.299 15.312 -31.358 1.00 47.88 396 GLY A O 1
ATOM 3082 N N . LYS A 1 397 ? 30.716 13.342 -32.374 1.00 40.84 397 LYS A N 1
ATOM 3083 C CA . LYS A 1 397 ? 32.073 13.607 -32.877 1.00 40.84 397 LYS A CA 1
ATOM 3084 C C . LYS A 1 397 ? 32.061 13.462 -34.389 1.00 40.84 397 LYS A C 1
ATOM 3086 O O . LYS A 1 397 ? 32.854 14.185 -35.027 1.00 40.84 397 LYS A O 1
#

Foldseek 3Di:
DPDPPVVVVVVVVVVVVVVPPPPPPPPPDPQAAWEKEWEAAPLDPQQCCCVPPPVVVVCVVQPRRYYYHYAHCVDPLSVVLLVQCCVVLVPDPVQDDPGWMDTANDIAGTNPRCNVPVVVVSVVQSVVRYGDYHPTPPPVVVVDDPDDDDDDPDDDDDDDDDDDDDDDDDDDDDDDPDDDDPDDDDPPPPPPPDDDDDDPDDDPDDPQVVLQVVFVQQLVLLVVLLVVLVCLLVVLVVCLVPVPADDDDPVCLVVQLVLLVVQLVLLVLLVCCLVVVDRDDDDPGWDQSLLCSDPVCADVSPHGVSVVSNVLSVLLVVLSCCLPPHDLVSVLVSLQSQLVSLSVQLVVLSVSSCCCNGPRSIHDPSSSSS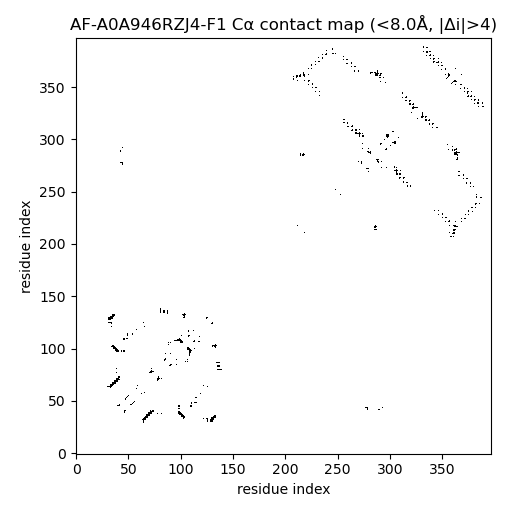NVSSSVSNSVSSNSNSVSVVVVVVVVD

Solvent-accessible surface area (backbone atoms only — not comparable to full-atom values): 23273 Å² total; per-residue (Å²): 142,85,78,79,76,64,56,59,62,52,52,52,51,52,55,52,54,61,69,68,49,77,75,79,72,80,71,86,64,78,76,42,37,33,24,30,42,36,39,29,39,99,82,39,61,53,29,49,50,44,62,68,66,52,43,56,60,50,45,71,73,44,43,93,34,52,46,73,50,78,37,47,44,84,40,80,66,30,34,50,40,48,53,37,35,37,64,70,70,64,60,49,84,92,64,67,67,64,24,29,37,33,42,54,92,47,80,33,51,38,72,59,41,38,78,74,44,46,64,62,52,52,55,52,36,41,76,74,57,26,35,60,71,40,90,38,70,73,49,66,75,71,69,53,72,98,73,89,88,75,86,83,90,75,84,81,84,81,81,85,91,87,78,91,82,90,82,90,85,85,86,86,87,85,83,86,79,80,81,79,75,86,75,90,72,78,89,82,84,76,83,83,83,74,90,77,82,92,72,97,64,97,68,89,78,59,71,58,57,60,33,38,62,76,30,52,68,19,43,52,53,48,52,54,51,46,51,51,50,65,50,47,55,60,45,43,56,52,47,60,74,65,58,91,68,81,80,72,58,75,75,61,63,55,51,53,56,54,50,34,53,53,40,30,52,52,17,47,50,46,28,49,31,64,75,67,67,50,80,61,91,57,63,103,47,36,39,33,50,67,40,60,71,33,81,78,32,27,51,90,84,71,42,49,50,24,52,54,42,31,53,51,33,51,53,42,48,50,21,52,51,33,43,75,73,45,59,73,72,56,16,43,53,17,26,46,48,35,30,50,53,24,46,52,47,31,55,50,34,48,52,51,53,48,42,27,58,72,70,70,24,31,25,33,60,66,58,53,51,43,37,52,46,29,45,52,47,27,60,64,23,44,56,59,25,49,57,40,57,56,53,52,61,63,73,76,111

Nearest PDB structures (foldseek):
  5jyv-assembly1_B  TM=7.198E-01  e=8.535E-02  Thermosynechococcus vestitus BP-1
  6vyh-assembly1_A  TM=2.225E-01  e=8.844E+00  Carlito syrichta

Radius of gyration: 34.96 Å; Cα contacts (8 Å, |Δi|>4): 424; chains: 1; bounding box: 66×116×106 Å

Mean predicted aligned error: 19.43 Å

Secondary structure (DSSP, 8-state):
---SSSHHHHHHHHHHHHHTS-------PPPP-EEEEEEE-TT-HHHHHIIIIIHHHHHHHHGGGEEEEEEETTSHHHHHHHHHHHHHTT--GGG--SSEEEETTEEEEHHHHHHHHHHHHHHHHHHTT-B-----TTHHHHHS-S----------------------------------------STT--SS-----------S-HHHHHHHHTHHHHHHHHHHHHHHHHHHHHHHHHHHH-S-----GGGGGHHHHHHHHHHHHHHHHHHHHHHTPPP---SS--HHHHHTSGGGEETTTEEHHHHHHHHHHHHHHHHHHHHHS-HHHHHHHHHHHHHHHHHHHHHHHHHHHHIIIII----HHHHHHHHHHHHHHHHHHHHHHHHHHHHHHHT-